Protein AF-A0A7S3ZRN8-F1 (afdb_monomer)

Foldseek 3Di:
DDDPDLVSVLVVLVVVCVVVVNDPPDPDDDDPVSVVSVVVSVVSVVPPPCPDPDPPDPPPDDDDDDDDDDDDDDDDDDDDDDDDDDDDDDDDPDDDPDQFAAPDQDPVRRDDPSHDPDPDDDDDDDVCDHNDPVRVVVVVVVVVVVVVVVVVVVVVVVVVVVVVVVPPPDPPPPPDDDDPVVVVVVVPDDDDDDDDDDDDDDDDDDDDDDDDDDDDDDPDDDWDKAKEWEAEPADPPRPCTDIDIDTQAQFCLVVLCVVCVVVVHDSQQKWKDFPNHTDDSRDGNNRVVNDHHGYIYIDGDGYDPPPQPKFKFFWQDDPPAKGWTDTPDPDPPDTAIEGVQQEDPPDDDDGGFIWIFGWDDDPNHIHTNHIDGDPPPPDPDPPDQQWKKKKKAPADQPDDPVQVQVVLCVFLNPQWDDWADDNHRMIIITGRDPVSLVVSQVRQQQDDDPRTGMHIDIDRPPPDPPDDPPPPPDDDDDPDDDDDDDD

pLDDT: mean 75.95, std 21.34, range [29.95, 98.06]

Radius of gyration: 41.21 Å; Cα contacts (8 Å, |Δi|>4): 504; chains: 1; bounding box: 108×116×98 Å

Solvent-accessible surface area (backbone atoms only — not comparable to full-atom values): 31064 Å² total; per-residue (Å²): 139,82,66,96,45,71,65,56,48,45,52,50,50,48,53,54,35,53,75,69,64,64,53,95,86,53,89,69,89,72,56,70,69,59,54,49,50,52,53,49,42,52,52,53,58,69,71,39,79,82,70,71,92,70,86,80,77,79,89,73,86,80,93,76,89,79,80,88,85,88,82,90,86,87,85,85,86,87,82,87,82,89,82,86,90,81,81,92,77,93,78,82,93,72,85,73,81,79,83,62,62,33,86,53,65,46,96,87,72,49,63,44,96,53,51,68,89,73,80,95,64,99,66,90,82,61,93,81,59,54,69,41,70,69,54,45,52,56,49,49,53,49,52,52,52,50,50,53,51,54,50,51,53,53,50,50,55,52,52,56,50,57,57,58,65,66,73,69,65,70,80,77,80,76,75,75,76,83,55,79,69,62,63,61,64,68,76,72,70,77,87,77,84,85,80,80,90,77,81,89,82,80,87,78,86,75,82,82,77,83,81,74,81,79,75,85,74,73,85,75,74,83,78,50,78,36,43,32,33,41,36,60,66,77,46,94,67,88,79,70,66,45,76,47,80,46,40,34,77,42,46,38,41,60,55,46,44,56,51,21,58,76,68,75,46,58,59,69,47,40,28,42,29,44,96,87,37,83,58,59,44,86,43,25,39,53,80,76,64,61,52,72,69,37,62,35,39,36,36,79,37,70,45,75,75,74,77,62,70,65,42,53,23,32,26,73,39,60,76,87,57,42,33,29,31,39,59,66,65,90,78,72,92,57,72,29,41,36,41,51,89,17,40,46,90,95,63,84,85,52,65,69,40,44,29,39,26,22,76,40,74,63,85,93,46,53,30,40,54,43,40,44,74,52,72,72,74,79,78,81,70,87,73,50,81,52,56,14,32,26,38,37,35,60,47,50,84,84,66,48,74,64,61,54,50,52,55,48,34,75,75,68,39,88,79,59,58,65,74,45,83,46,103,73,30,30,35,38,36,34,21,69,31,50,72,58,18,50,54,42,19,65,69,42,39,65,39,74,51,94,90,30,57,27,41,41,42,66,40,79,63,67,81,63,88,62,73,77,79,76,83,76,87,70,89,79,82,76,85,80,77,84,81,81,82,82,134

InterPro domains:
  IPR000504 RNA recognition motif domain [PF00076] (392-454)
  IPR000504 RNA recognition motif domain [PS50102] (388-461)
  IPR012340 Nucleic acid-binding, OB-fold [G3DSA:2.40.50.140] (311-375)
  IPR012340 Nucleic acid-binding, OB-fold [SSF50249] (306-374)
  IPR012677 Nucleotide-binding alpha-beta plait domain superfamily [G3DSA:3.30.70.330] (376-460)
  IPR029071 Ubiquitin-like domain superfamily [SSF54236] (219-299)
  IPR035979 RNA-binding domain superfamily [SSF54928] (383-469)

Mean predicted aligned error: 21.48 Å

Organism: NCBI:txid35677

Secondary structure (DSSP, 8-state):
---SSHHHHHHHHHHHHHHTT--TT--PPPPHHHHHHHHHHHHHHHSS-------------------------------------------------PPPPP-PBPTTSPBPTT-----S------TT--SSHHHHHHHHHHHHHHHHHHHHHHHHHHHHHHHHHHTT-------PPPPHHHHHHGGG-PPPPPPP-PPPPPPP-------PPPP---------EEEEEEEESSSS-TT--EEEEEETTSBTHHHHHHHHHHHT--GGGEEEEETTEE--TTSBHHHHTPPTTPEEEEEESPPP-----EEEEEEEEE-SSEEEEEESSTT--SPEEEEGGGBPTT----TT-EEEEEEEEETTEEEEEEEEE----TTS-------EEEEEES--TT--HHHHHHHHHHHH-S----EEEETTTEEEEEESSHHHHHHHHHHHTT-EETTEE-EEEEE---S-------------PPPPPP-PPP-

Nearest PDB structures (foldseek):
  8djh-assembly1_A  TM=9.540E-01  e=1.600E-06  Homo sapiens
  6fno-assembly2_D  TM=9.135E-01  e=2.695E-05  Candidatus Caldarchaeum subterraneum
  5klx-assembly4_D  TM=6.449E-01  e=6.243E-07  Saccharomyces cerevisiae S288C
  3uqb-assembly1_A  TM=5.380E-01  e=2.740E-07  Saccharomyces cerevisiae S288C
  1wju-assembly1_A  TM=6.908E-01  e=8.240E-05  Homo sapiens

Sequence (487 aa):
MVFASREEEIDYLRDELEKAGYDETSKKQWDEATLGRVRKLRQLEEEAPRRRRADVYDESGSDEEESDEEAEEVDEQGICWSGARGPDMEEEEAEAPARRRCAHVKEDGRQCPNFVLGSNEKCDFDPTRFCGPACAAAAAARAEALAAKMEAEALERKRARSESDVGARKPATRRAAPGLSDMMAACARAPEPEPEPEAPPSPVARKKKKKKKPKKAKEAVPDEIMTIVVRDRRKDSSEEDTTVKLRTSTKLARVFGAYADGLGASVDTLRFLYKGGDVYGDETAGAIGLAEGACLECVDGDPPAKQKKRVTGTVVRWDGSRGGIEPAEQGSGGRIAVRVSGVRRGTSLRVGDKVEYAIGRKGDARFAVDVMVYAPAAEADEDSKDGAVVTLANLNYDTKRYDLKEHIGSIVGKSFGRVELTAKGRAAVGFRTLAQAEAAAAALDGTELAGRSLSARVRKESQGRRRAPSLDVAEAAAPASPRASPR

Structure (mmCIF, N/CA/C/O backbone):
data_AF-A0A7S3ZRN8-F1
#
_entry.id   AF-A0A7S3ZRN8-F1
#
loop_
_atom_site.group_PDB
_atom_site.id
_atom_site.type_symbol
_atom_site.label_atom_id
_atom_site.label_alt_id
_atom_site.label_comp_id
_atom_site.label_asym_id
_atom_site.label_entity_id
_atom_site.label_seq_id
_atom_site.pdbx_PDB_ins_code
_atom_site.Cartn_x
_atom_site.Cartn_y
_atom_site.Cartn_z
_atom_site.occupancy
_atom_site.B_iso_or_equiv
_atom_site.auth_seq_id
_atom_site.auth_comp_id
_atom_site.auth_asym_id
_atom_site.auth_atom_id
_atom_site.pdbx_PDB_model_num
ATOM 1 N N . MET A 1 1 ? 9.148 37.213 -5.374 1.00 80.94 1 MET A N 1
ATOM 2 C CA . MET A 1 1 ? 9.917 36.153 -6.053 1.00 80.94 1 MET A CA 1
ATOM 3 C C . MET A 1 1 ? 9.320 34.801 -5.727 1.00 80.94 1 MET A C 1
ATOM 5 O O . MET A 1 1 ? 8.804 34.635 -4.627 1.00 80.94 1 MET A O 1
ATOM 9 N N . VAL A 1 2 ? 9.326 33.882 -6.688 1.00 85.00 2 VAL A N 1
ATOM 10 C CA . VAL A 1 2 ? 9.059 32.458 -6.455 1.00 85.00 2 VAL A CA 1
ATOM 11 C C . VAL A 1 2 ? 10.371 31.759 -6.775 1.00 85.00 2 VAL A C 1
ATOM 13 O O . VAL A 1 2 ? 10.851 31.907 -7.893 1.00 85.00 2 VAL A O 1
ATOM 16 N N . PHE A 1 3 ? 10.954 31.082 -5.792 1.00 95.19 3 PHE A N 1
ATOM 17 C CA . PHE A 1 3 ? 12.179 30.305 -5.965 1.00 95.19 3 PHE A CA 1
ATOM 18 C C . PHE A 1 3 ? 11.801 28.884 -6.390 1.00 95.19 3 PHE A C 1
ATOM 20 O O . PHE A 1 3 ? 10.781 28.357 -5.924 1.00 95.19 3 PHE A O 1
ATOM 27 N N . ALA A 1 4 ? 12.553 28.292 -7.317 1.00 87.44 4 ALA A N 1
ATOM 28 C CA . ALA A 1 4 ? 12.300 26.935 -7.793 1.00 87.44 4 ALA A CA 1
ATOM 29 C C . ALA A 1 4 ? 12.776 25.897 -6.768 1.00 87.44 4 ALA A C 1
ATOM 31 O O . ALA A 1 4 ? 12.191 24.814 -6.668 1.00 87.44 4 ALA A O 1
ATOM 32 N N . SER A 1 5 ? 13.774 26.252 -5.955 1.00 93.50 5 SER A N 1
ATOM 33 C CA . SER A 1 5 ? 14.254 25.440 -4.842 1.00 93.50 5 SER A CA 1
ATOM 34 C C . SER A 1 5 ? 14.477 26.262 -3.566 1.00 93.50 5 SER A C 1
ATOM 36 O O . SER A 1 5 ? 14.515 27.490 -3.568 1.00 93.50 5 SER A O 1
ATOM 38 N N . ARG A 1 6 ? 14.607 25.555 -2.440 1.00 92.69 6 ARG A N 1
ATOM 39 C CA . ARG A 1 6 ? 14.964 26.143 -1.142 1.00 92.69 6 ARG A CA 1
ATOM 40 C C . ARG A 1 6 ? 16.414 26.638 -1.120 1.00 92.69 6 ARG A C 1
ATOM 42 O O . ARG A 1 6 ? 16.704 27.612 -0.441 1.00 92.69 6 ARG A O 1
ATOM 49 N N . GLU A 1 7 ? 17.298 25.956 -1.844 1.00 94.06 7 GLU A N 1
ATOM 50 C CA . GLU A 1 7 ? 18.714 26.317 -1.975 1.00 94.06 7 GLU A CA 1
ATOM 51 C C . GLU A 1 7 ? 18.845 27.659 -2.706 1.00 94.06 7 GLU A C 1
ATOM 53 O O . GLU A 1 7 ? 19.492 28.562 -2.195 1.00 94.06 7 GLU A O 1
ATOM 58 N N . GLU A 1 8 ? 18.078 27.861 -3.783 1.00 95.44 8 GLU A N 1
ATOM 59 C CA . GLU A 1 8 ? 18.001 29.155 -4.479 1.00 95.44 8 GLU A CA 1
ATOM 60 C C . GLU A 1 8 ? 17.490 30.290 -3.577 1.00 95.44 8 GLU A C 1
ATOM 62 O O . GLU A 1 8 ? 17.918 31.434 -3.711 1.00 95.44 8 GLU A O 1
ATOM 67 N N . GLU A 1 9 ? 16.566 29.998 -2.653 1.00 97.25 9 GLU A N 1
ATOM 68 C CA . GLU A 1 9 ? 16.078 30.997 -1.694 1.00 97.25 9 GLU A CA 1
ATOM 69 C C . GLU A 1 9 ? 17.135 31.344 -0.631 1.00 97.25 9 GLU A C 1
ATOM 71 O O . GLU A 1 9 ? 17.223 32.500 -0.216 1.00 97.25 9 GLU A O 1
ATOM 76 N N . ILE A 1 10 ? 17.944 30.368 -0.202 1.00 96.75 10 ILE A N 1
ATOM 77 C CA . ILE A 1 10 ? 19.076 30.576 0.716 1.00 96.75 10 ILE A CA 1
ATOM 78 C C . ILE A 1 10 ? 20.151 31.428 0.037 1.00 96.75 10 ILE A C 1
ATOM 80 O O . ILE A 1 10 ? 20.574 32.431 0.615 1.00 96.75 10 ILE A O 1
ATOM 84 N N . ASP A 1 11 ? 20.539 31.079 -1.189 1.00 96.00 11 ASP A N 1
ATOM 85 C CA . ASP A 1 11 ? 21.567 31.800 -1.944 1.00 96.00 11 ASP A CA 1
ATOM 86 C C . ASP A 1 11 ? 21.130 33.240 -2.232 1.00 96.00 11 ASP A C 1
ATOM 88 O O . ASP A 1 11 ? 21.883 34.178 -1.984 1.00 96.00 11 ASP A O 1
ATOM 92 N N . TYR A 1 12 ? 19.868 33.446 -2.621 1.00 96.94 12 TYR A N 1
ATOM 93 C CA . TYR A 1 12 ? 19.314 34.789 -2.806 1.00 96.94 12 TYR A CA 1
ATOM 94 C C . TYR A 1 12 ? 19.372 35.643 -1.531 1.00 96.94 12 TYR A C 1
ATOM 96 O O . TYR A 1 12 ? 19.688 36.833 -1.586 1.00 96.94 12 TYR A O 1
ATOM 104 N N . LEU A 1 13 ? 19.044 35.061 -0.372 1.00 97.38 13 LEU A N 1
ATOM 105 C CA . LEU A 1 13 ? 19.081 35.786 0.900 1.00 97.38 13 LEU A CA 1
ATOM 106 C C . LEU A 1 13 ? 20.511 36.117 1.334 1.00 97.38 13 LEU A C 1
ATOM 108 O O . LEU A 1 13 ? 20.715 37.188 1.904 1.00 97.38 13 LEU A O 1
ATOM 112 N N . ARG A 1 14 ? 21.487 35.243 1.057 1.00 97.25 14 ARG A N 1
ATOM 113 C CA . ARG A 1 14 ? 22.911 35.534 1.290 1.00 97.25 14 ARG A CA 1
ATOM 114 C C . ARG A 1 14 ? 23.384 36.690 0.412 1.00 97.25 14 ARG A C 1
ATOM 116 O O . ARG A 1 14 ? 23.917 37.652 0.953 1.00 97.25 14 ARG A O 1
ATOM 123 N N . ASP A 1 15 ? 23.065 36.664 -0.879 1.00 96.94 15 ASP A N 1
ATOM 124 C CA . ASP A 1 15 ? 23.355 37.752 -1.823 1.00 96.94 15 ASP A CA 1
ATOM 125 C C . ASP A 1 15 ? 22.752 39.097 -1.380 1.00 96.94 15 ASP A C 1
ATOM 127 O O . ASP A 1 15 ? 23.387 40.149 -1.474 1.00 96.94 15 ASP A O 1
ATOM 131 N N . GLU A 1 16 ? 21.499 39.097 -0.908 1.00 97.50 16 GLU A N 1
ATOM 132 C CA . GLU A 1 16 ? 20.848 40.314 -0.407 1.00 97.50 16 GLU A CA 1
ATOM 133 C C . GLU A 1 16 ? 21.486 40.843 0.881 1.00 97.50 16 GLU A C 1
ATOM 135 O O . GLU A 1 16 ? 21.499 42.059 1.089 1.00 97.50 16 GLU A O 1
ATOM 140 N N . LEU A 1 17 ? 21.976 39.959 1.754 1.00 97.75 17 LEU A N 1
ATOM 141 C CA . LEU A 1 17 ? 22.671 40.342 2.983 1.00 97.75 17 LEU A CA 1
ATOM 142 C C . LEU A 1 17 ? 24.074 40.877 2.681 1.00 97.75 17 LEU A C 1
ATOM 144 O O . LEU A 1 17 ? 24.447 41.917 3.220 1.00 97.75 17 LEU A O 1
ATOM 148 N N . GLU A 1 18 ? 24.801 40.249 1.760 1.00 96.75 18 GLU A N 1
ATOM 149 C CA . GLU A 1 18 ? 26.108 40.720 1.297 1.00 96.75 18 GLU A CA 1
ATOM 150 C C . GLU A 1 18 ? 25.998 42.093 0.618 1.00 96.75 18 GLU A C 1
ATOM 152 O O . GLU A 1 18 ? 26.743 43.014 0.950 1.00 96.75 18 GLU A O 1
ATOM 157 N N . LYS A 1 19 ? 24.990 42.301 -0.241 1.00 96.81 19 LYS A N 1
ATOM 158 C CA . LYS A 1 19 ? 24.707 43.618 -0.849 1.00 96.81 19 LYS A CA 1
ATOM 159 C C . LYS A 1 19 ? 24.321 44.685 0.173 1.00 96.81 19 LYS A C 1
ATOM 161 O O . LYS A 1 19 ? 24.581 45.864 -0.054 1.00 96.81 19 LYS A O 1
ATOM 166 N N . ALA A 1 20 ? 23.704 44.295 1.288 1.00 96.12 20 ALA A N 1
ATOM 167 C CA . ALA A 1 20 ? 23.427 45.199 2.405 1.00 96.12 20 ALA A CA 1
ATOM 168 C C . ALA A 1 20 ? 24.678 45.487 3.262 1.00 96.12 20 ALA A C 1
ATOM 170 O O . ALA A 1 20 ? 24.616 46.307 4.180 1.00 96.12 20 ALA A O 1
ATOM 171 N N . GLY A 1 21 ? 25.805 44.831 2.965 1.00 96.44 21 GLY A N 1
ATOM 172 C CA . GLY A 1 21 ? 27.041 44.901 3.735 1.00 96.44 21 GLY A CA 1
ATOM 173 C C . GLY A 1 21 ? 26.931 44.234 5.103 1.00 96.44 21 GLY A C 1
ATOM 174 O O . GLY A 1 21 ? 27.677 44.613 6.004 1.00 96.44 21 GLY A O 1
ATOM 175 N N . TYR A 1 22 ? 25.980 43.310 5.288 1.00 96.50 22 TYR A N 1
ATOM 176 C CA . TYR A 1 22 ? 25.775 42.624 6.559 1.00 96.50 22 TYR A CA 1
ATOM 177 C C . TYR A 1 22 ? 26.998 41.779 6.920 1.00 96.50 22 TYR A C 1
ATOM 179 O O . TYR A 1 22 ? 27.417 40.912 6.160 1.00 96.50 22 TYR A O 1
ATOM 187 N N . ASP A 1 23 ? 27.526 42.020 8.116 1.00 94.38 23 ASP A N 1
ATOM 188 C CA . ASP A 1 23 ? 28.641 41.288 8.706 1.00 94.38 23 ASP A CA 1
ATOM 189 C C . ASP A 1 23 ? 28.236 40.874 10.124 1.00 94.38 23 ASP A C 1
ATOM 191 O O . ASP A 1 23 ? 27.896 41.725 10.955 1.00 94.38 23 ASP A O 1
ATOM 195 N N . GLU A 1 24 ? 28.256 39.566 10.393 1.00 91.38 24 GLU A N 1
ATOM 196 C CA . GLU A 1 24 ? 27.892 38.987 11.693 1.00 91.38 24 GLU A CA 1
ATOM 197 C C . GLU A 1 24 ? 28.795 39.480 12.831 1.00 91.38 24 GLU A C 1
ATOM 199 O O . GLU A 1 24 ? 28.368 39.517 13.987 1.00 91.38 24 GLU A O 1
ATOM 204 N N . THR A 1 25 ? 30.029 39.884 12.520 1.00 93.06 25 THR A N 1
ATOM 205 C CA . THR A 1 25 ? 31.008 40.352 13.511 1.00 93.06 25 THR A CA 1
ATOM 206 C C . THR A 1 25 ? 30.925 41.855 13.779 1.00 93.06 25 THR A C 1
ATOM 208 O O . THR A 1 25 ? 31.471 42.352 14.771 1.00 93.06 25 THR A O 1
ATOM 211 N N . SER A 1 26 ? 30.198 42.597 12.942 1.00 91.88 26 SER A N 1
ATOM 212 C CA . SER A 1 26 ? 30.076 44.044 13.068 1.00 91.88 26 SER A CA 1
ATOM 213 C C . SER A 1 26 ? 29.149 44.435 14.220 1.00 91.88 26 SER A C 1
ATOM 215 O O . SER A 1 26 ? 28.003 44.000 14.309 1.00 91.88 26 SER A O 1
ATOM 217 N N . LYS A 1 27 ? 29.608 45.353 15.082 1.00 90.12 27 LYS A N 1
ATOM 218 C CA . LYS A 1 27 ? 28.790 45.961 16.155 1.00 90.12 27 LYS A CA 1
ATOM 219 C C . LYS A 1 27 ? 27.796 47.013 15.645 1.00 90.12 27 LYS A C 1
ATOM 221 O O . LYS A 1 27 ? 27.166 47.707 16.445 1.00 90.12 27 LYS A O 1
ATOM 226 N N . LYS A 1 28 ? 27.684 47.189 14.328 1.00 93.00 28 LYS A N 1
ATOM 227 C CA . LYS A 1 28 ? 26.769 48.153 13.718 1.00 93.00 28 LYS A CA 1
ATOM 228 C C . LYS A 1 28 ? 25.322 47.740 14.001 1.00 93.00 28 LYS A C 1
ATOM 230 O O . LYS A 1 28 ? 24.969 46.569 13.898 1.00 93.00 28 LYS A O 1
ATOM 235 N N . GLN A 1 29 ? 24.476 48.702 14.368 1.00 93.19 29 GLN A N 1
ATOM 236 C CA . GLN A 1 29 ? 23.040 48.451 14.471 1.00 93.19 29 GLN A CA 1
ATOM 237 C C . GLN A 1 29 ? 22.462 48.286 13.061 1.00 93.19 29 GLN A C 1
ATOM 239 O O . GLN A 1 29 ? 22.576 49.188 12.231 1.00 93.19 29 GLN A O 1
ATOM 244 N N . TRP A 1 30 ? 21.870 47.121 12.803 1.00 96.12 30 TRP A N 1
ATOM 245 C CA . TRP A 1 30 ? 21.196 46.798 11.549 1.00 96.12 30 TRP A CA 1
ATOM 246 C C . TRP A 1 30 ? 19.713 47.148 11.641 1.00 96.12 30 TRP A C 1
ATOM 248 O O . TRP A 1 30 ? 19.098 47.029 12.703 1.00 96.12 30 TRP A O 1
ATOM 258 N N . ASP A 1 31 ? 19.135 47.572 10.525 1.00 96.44 31 ASP A N 1
ATOM 259 C CA . ASP A 1 31 ? 17.707 47.831 10.427 1.00 96.44 31 ASP A CA 1
ATOM 260 C C . ASP A 1 31 ? 16.891 46.529 10.531 1.00 96.44 31 ASP A C 1
ATOM 262 O O . ASP A 1 31 ? 17.361 45.413 10.282 1.00 96.44 31 ASP A O 1
ATOM 266 N N . GLU A 1 32 ? 15.623 46.665 10.922 1.00 95.94 32 GLU A N 1
ATOM 267 C CA . GLU A 1 32 ? 14.751 45.517 11.185 1.00 95.94 32 GLU A CA 1
ATOM 268 C C . GLU A 1 32 ? 14.530 44.647 9.936 1.00 95.94 32 GLU A C 1
ATOM 270 O O . GLU A 1 32 ? 14.365 43.428 10.049 1.00 95.94 32 GLU A O 1
ATOM 275 N N . ALA A 1 33 ? 14.595 45.246 8.741 1.00 96.69 33 ALA A N 1
ATOM 276 C CA . ALA A 1 33 ? 14.483 44.534 7.474 1.00 96.69 33 ALA A CA 1
ATOM 277 C C . ALA A 1 33 ? 15.652 43.559 7.257 1.00 96.69 33 ALA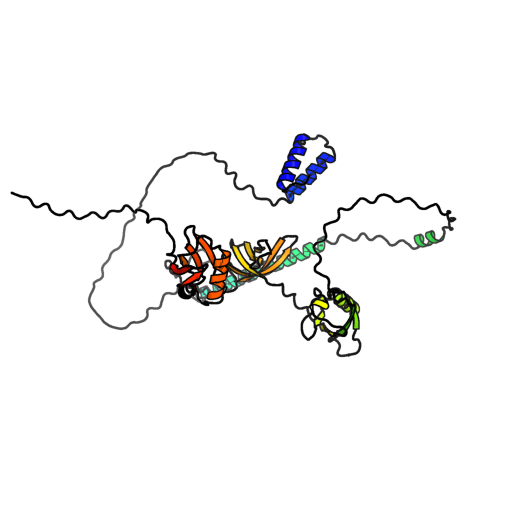 A C 1
ATOM 279 O O . ALA A 1 33 ? 15.416 42.383 6.959 1.00 96.69 33 ALA A O 1
ATOM 280 N N . THR A 1 34 ? 16.893 44.004 7.480 1.00 97.06 34 THR A 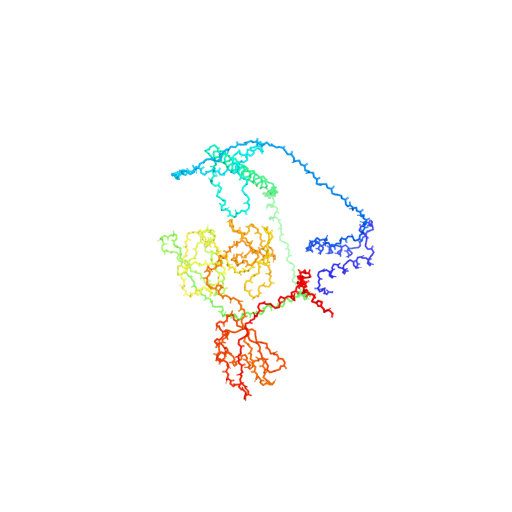N 1
ATOM 281 C CA . THR A 1 34 ? 18.089 43.152 7.385 1.00 97.06 34 THR A CA 1
ATOM 282 C C . THR A 1 34 ? 18.041 42.038 8.430 1.00 97.06 34 THR A C 1
ATOM 284 O O . THR A 1 34 ? 18.199 40.864 8.094 1.00 97.06 34 THR A O 1
ATOM 287 N N . LEU A 1 35 ? 17.676 42.352 9.678 1.00 96.69 35 LEU A N 1
ATOM 288 C CA . LEU A 1 35 ? 17.507 41.341 10.735 1.00 96.69 35 LEU A CA 1
ATOM 289 C C . LEU A 1 35 ? 16.384 40.333 10.436 1.00 96.69 35 LEU A C 1
ATOM 291 O O . LEU A 1 35 ? 16.452 39.173 10.855 1.00 96.69 35 LEU A O 1
ATOM 295 N N . GLY A 1 36 ? 15.333 40.750 9.729 1.00 96.88 36 GLY A N 1
ATOM 296 C CA . GLY A 1 36 ? 14.278 39.863 9.242 1.00 96.88 36 GLY A CA 1
ATOM 297 C C . GLY A 1 36 ? 14.797 38.851 8.217 1.00 96.88 36 GLY A C 1
ATOM 298 O O . GLY A 1 36 ? 14.458 37.668 8.298 1.00 96.88 36 GLY A O 1
ATOM 299 N N . ARG A 1 37 ? 15.669 39.289 7.299 1.00 97.31 37 ARG A N 1
ATOM 300 C CA . ARG A 1 37 ? 16.331 38.414 6.317 1.00 97.31 37 ARG A CA 1
ATOM 301 C C . ARG A 1 37 ? 17.281 37.426 6.987 1.00 97.31 37 ARG A C 1
ATOM 303 O O . ARG A 1 37 ? 17.191 36.242 6.684 1.00 97.31 37 ARG A O 1
ATOM 310 N N . VAL A 1 38 ? 18.085 37.870 7.957 1.00 97.44 38 VAL A N 1
ATOM 311 C CA . VAL A 1 38 ? 18.976 36.992 8.745 1.00 97.44 38 VAL A CA 1
ATOM 312 C C . VAL A 1 38 ? 18.181 35.905 9.474 1.00 97.44 38 VAL A C 1
ATOM 314 O O . VAL A 1 38 ? 18.514 34.724 9.393 1.00 97.44 38 VAL A O 1
ATOM 317 N N . ARG A 1 39 ? 17.077 36.270 10.143 1.00 97.75 39 ARG A N 1
ATOM 318 C CA . ARG A 1 39 ? 16.206 35.294 10.825 1.00 97.75 39 ARG A CA 1
ATOM 319 C C . ARG A 1 39 ? 15.626 34.266 9.856 1.00 97.75 39 ARG A C 1
ATOM 321 O O . ARG A 1 39 ? 15.599 33.078 10.173 1.00 97.75 39 ARG A O 1
ATOM 328 N N . LYS A 1 40 ? 15.190 34.715 8.678 1.00 97.19 40 LYS A N 1
ATOM 329 C CA . LYS A 1 40 ? 14.650 33.835 7.640 1.00 97.19 40 LYS A CA 1
ATOM 330 C C . LYS A 1 40 ? 15.722 32.915 7.052 1.00 97.19 40 LYS A C 1
ATOM 332 O O . LYS A 1 40 ? 15.451 31.730 6.897 1.00 97.19 40 LYS A O 1
ATOM 337 N N . LEU A 1 41 ? 16.918 33.431 6.772 1.00 97.31 41 LEU A N 1
ATOM 338 C CA . LEU A 1 41 ? 18.058 32.640 6.307 1.00 97.31 41 LEU A CA 1
ATOM 339 C C . LEU A 1 41 ? 18.393 31.538 7.319 1.00 97.31 41 LEU A C 1
ATOM 341 O O . LEU A 1 41 ? 18.435 30.369 6.953 1.00 97.31 41 LEU A O 1
ATOM 345 N N . ARG A 1 42 ? 18.494 31.886 8.608 1.00 96.44 42 ARG A N 1
ATOM 346 C CA . ARG A 1 42 ? 18.783 30.926 9.682 1.00 96.44 42 ARG A CA 1
ATOM 347 C C . ARG A 1 42 ? 17.717 29.837 9.806 1.00 96.44 42 ARG A C 1
ATOM 349 O O . ARG A 1 42 ? 18.056 28.666 9.939 1.00 96.44 42 ARG A O 1
ATOM 356 N N . GLN A 1 43 ? 16.435 30.202 9.715 1.00 96.50 43 GLN A N 1
ATOM 357 C CA . GLN A 1 43 ? 15.344 29.223 9.677 1.00 96.50 43 GLN A CA 1
ATOM 358 C C . GLN A 1 43 ? 15.465 28.316 8.445 1.00 96.50 43 GLN A C 1
ATOM 360 O O . GLN A 1 43 ? 15.254 27.105 8.535 1.00 96.50 43 GLN A O 1
ATOM 365 N N . LEU A 1 44 ? 15.810 28.893 7.288 1.00 95.38 44 LEU A N 1
ATOM 366 C CA . LEU A 1 44 ? 15.934 28.134 6.055 1.00 95.38 44 LEU A CA 1
ATOM 367 C C . LEU A 1 44 ? 17.093 27.133 6.098 1.00 95.38 44 LEU A C 1
ATOM 369 O O . LEU A 1 44 ? 16.901 26.009 5.632 1.00 95.38 44 LEU A O 1
ATOM 373 N N . GLU A 1 45 ? 18.222 27.517 6.690 1.00 94.12 45 GLU A N 1
ATOM 374 C CA . GLU A 1 45 ? 19.409 26.683 6.914 1.00 94.12 45 GLU A CA 1
ATOM 375 C C . GLU A 1 45 ? 19.202 25.614 7.999 1.00 94.12 45 GLU A C 1
ATOM 377 O O . GLU A 1 45 ? 19.685 24.494 7.848 1.00 94.12 45 GLU A O 1
ATOM 382 N N . GLU A 1 46 ? 18.466 25.912 9.075 1.00 93.50 46 GLU A N 1
ATOM 383 C CA . GLU A 1 46 ? 18.191 24.950 10.156 1.00 93.50 46 GLU A CA 1
ATOM 384 C C . GLU A 1 46 ? 17.274 23.810 9.698 1.00 93.50 46 GLU A C 1
ATOM 386 O O . GLU A 1 46 ? 17.485 22.637 10.012 1.00 93.50 46 GLU A O 1
ATOM 391 N N . GLU A 1 47 ? 16.248 24.156 8.931 1.00 86.38 47 GLU A N 1
ATOM 392 C CA . GLU A 1 47 ? 15.312 23.202 8.345 1.00 86.38 47 GLU A CA 1
ATOM 393 C C . GLU A 1 47 ? 15.866 22.552 7.056 1.00 86.38 47 GLU A C 1
ATOM 395 O O . GLU A 1 47 ? 15.288 21.572 6.569 1.00 86.38 47 GLU A O 1
ATOM 400 N N . ALA A 1 48 ? 16.962 23.067 6.479 1.00 85.31 48 ALA A N 1
ATOM 401 C CA . ALA A 1 48 ? 17.659 22.365 5.411 1.00 85.31 48 ALA A CA 1
ATOM 402 C C . ALA A 1 48 ? 18.255 21.081 6.012 1.00 85.31 48 ALA A C 1
ATOM 404 O O . ALA A 1 48 ? 18.994 21.137 7.000 1.00 85.31 48 ALA A O 1
ATOM 405 N N . PRO A 1 49 ? 17.929 19.890 5.474 1.00 69.31 49 PRO A N 1
ATOM 406 C CA . PRO A 1 49 ? 18.488 18.656 5.994 1.00 69.31 49 PRO A CA 1
ATOM 407 C C . PRO A 1 49 ? 20.003 18.777 5.897 1.00 69.31 49 PRO A C 1
ATOM 409 O O . PRO A 1 49 ? 20.510 18.929 4.789 1.00 69.31 49 PRO A O 1
ATOM 412 N N . ARG A 1 50 ? 20.701 18.738 7.044 1.00 57.75 50 ARG A N 1
ATOM 413 C CA . ARG A 1 50 ? 22.168 18.722 7.141 1.00 57.75 50 ARG A CA 1
ATOM 414 C C . ARG A 1 50 ? 22.707 17.567 6.298 1.00 57.75 50 ARG A C 1
ATOM 416 O O . ARG A 1 50 ? 22.980 16.481 6.812 1.00 57.75 50 ARG A O 1
ATOM 423 N N . ARG A 1 51 ? 22.837 17.776 4.989 1.00 52.91 51 ARG A N 1
ATOM 424 C CA . ARG A 1 51 ? 23.706 16.990 4.134 1.00 52.91 51 ARG A CA 1
ATOM 425 C C . ARG A 1 51 ? 25.075 17.276 4.706 1.00 52.91 51 ARG A C 1
ATOM 427 O O . ARG A 1 51 ? 25.565 18.398 4.624 1.00 52.91 51 ARG A O 1
ATOM 434 N N . ARG A 1 52 ? 25.615 16.295 5.431 1.00 45.94 52 ARG A N 1
ATOM 435 C CA . ARG A 1 52 ? 27.004 16.347 5.857 1.00 45.94 52 ARG A CA 1
ATOM 436 C C . ARG A 1 52 ? 27.805 16.669 4.606 1.00 45.94 52 ARG A C 1
ATOM 438 O O . ARG A 1 52 ? 27.702 15.952 3.617 1.00 45.94 52 ARG A O 1
ATOM 445 N N . ARG A 1 53 ? 28.518 17.785 4.697 1.00 43.12 53 ARG A N 1
ATOM 446 C CA . ARG A 1 53 ? 29.662 18.181 3.892 1.00 43.12 53 ARG A CA 1
ATOM 447 C C . ARG A 1 53 ? 30.689 17.048 4.028 1.00 43.12 53 ARG A C 1
ATOM 449 O O . ARG A 1 53 ? 31.534 17.063 4.911 1.00 43.12 53 ARG A O 1
ATOM 456 N N . ALA A 1 54 ? 30.456 15.976 3.294 1.00 44.91 54 ALA A N 1
ATOM 457 C CA . ALA A 1 54 ? 31.425 14.960 2.944 1.00 44.91 54 ALA A CA 1
ATOM 458 C C . ALA A 1 54 ? 31.604 15.149 1.438 1.00 44.91 54 ALA A C 1
ATOM 460 O O . ALA A 1 54 ? 30.621 15.443 0.758 1.00 44.91 54 ALA A O 1
ATOM 461 N N . ASP A 1 55 ? 32.841 15.058 0.973 1.00 42.59 55 ASP A N 1
ATOM 462 C CA . ASP A 1 55 ? 33.275 15.322 -0.403 1.00 42.59 55 ASP A CA 1
ATOM 463 C C . ASP A 1 55 ? 33.653 16.793 -0.669 1.00 42.59 55 ASP A C 1
ATOM 465 O O . ASP A 1 55 ? 33.229 17.424 -1.630 1.00 42.59 55 ASP A O 1
ATOM 469 N N . VAL A 1 56 ? 34.508 17.338 0.198 1.00 43.06 56 VAL A N 1
ATOM 470 C CA . VAL A 1 56 ? 35.663 18.119 -0.274 1.00 43.06 56 VAL A CA 1
ATOM 471 C C . VAL A 1 56 ? 36.875 17.462 0.376 1.00 43.06 56 VAL A C 1
ATOM 473 O O . VAL A 1 56 ? 37.283 17.840 1.471 1.00 43.06 56 VAL A O 1
ATOM 476 N N . TYR A 1 57 ? 37.340 16.368 -0.231 1.00 43.41 57 TYR A N 1
ATOM 477 C CA . TYR A 1 57 ? 38.696 15.893 0.008 1.00 43.41 57 TYR A CA 1
ATOM 478 C C . TYR A 1 57 ? 39.617 16.880 -0.704 1.00 43.41 57 TYR A C 1
ATOM 480 O O . TYR A 1 57 ? 39.487 17.113 -1.903 1.00 43.41 57 TYR A O 1
ATOM 488 N N . ASP A 1 58 ? 40.452 17.516 0.100 1.00 41.38 58 ASP A N 1
ATOM 489 C CA . ASP A 1 58 ? 41.559 18.368 -0.294 1.00 41.38 58 ASP A CA 1
ATOM 490 C C . ASP A 1 58 ? 42.585 17.482 -1.024 1.00 41.38 58 ASP A C 1
ATOM 492 O O . ASP A 1 58 ? 43.221 16.626 -0.410 1.00 41.38 58 ASP A O 1
ATOM 496 N N . GLU A 1 59 ? 42.672 17.610 -2.350 1.00 42.72 59 GLU A N 1
ATOM 497 C CA . GLU A 1 59 ? 43.743 17.036 -3.175 1.00 42.72 59 GLU A CA 1
ATOM 498 C C . GLU A 1 59 ? 45.022 17.875 -3.013 1.00 42.72 59 GLU A C 1
ATOM 500 O O . GLU A 1 59 ? 45.525 18.477 -3.962 1.00 42.72 59 GLU A O 1
ATOM 505 N N . SER A 1 60 ? 45.564 17.932 -1.799 1.00 51.41 60 SER A N 1
ATOM 506 C CA . SER A 1 60 ? 46.945 18.351 -1.571 1.00 51.41 60 SER A CA 1
ATOM 507 C C . SER A 1 60 ? 47.781 17.098 -1.336 1.00 51.41 60 SER A C 1
ATOM 509 O O . SER A 1 60 ? 47.789 16.502 -0.262 1.00 51.41 60 SER A O 1
ATOM 511 N N . GLY A 1 61 ? 48.428 16.661 -2.417 1.00 46.88 61 GLY A N 1
ATOM 512 C CA . GLY A 1 61 ? 49.348 15.536 -2.422 1.00 46.88 61 GLY A CA 1
ATOM 513 C C . GLY A 1 61 ? 50.545 15.746 -1.495 1.00 46.88 61 GLY A C 1
ATOM 514 O O . GLY A 1 61 ? 51.138 16.825 -1.454 1.00 46.88 61 GLY A O 1
ATOM 515 N N . SER A 1 62 ? 50.927 14.673 -0.810 1.00 42.72 62 SER A N 1
ATOM 516 C CA . SER A 1 62 ? 52.304 14.440 -0.390 1.00 42.72 62 SER A CA 1
ATOM 517 C C . SER A 1 62 ? 52.721 13.079 -0.931 1.00 42.72 62 SER A C 1
ATOM 519 O O . SER A 1 62 ? 52.225 12.033 -0.515 1.00 42.72 62 SER A O 1
ATOM 521 N N . ASP A 1 63 ? 53.568 13.180 -1.937 1.00 49.88 63 ASP A N 1
ATOM 522 C CA . ASP A 1 63 ? 54.397 12.167 -2.555 1.00 49.88 63 ASP A CA 1
ATOM 523 C C . ASP A 1 63 ? 55.446 11.722 -1.527 1.00 49.88 63 ASP A C 1
ATOM 525 O O . ASP A 1 63 ? 56.301 12.530 -1.180 1.00 49.88 63 ASP A O 1
ATOM 529 N N . GLU A 1 64 ? 55.349 10.504 -0.992 1.00 48.59 64 GLU A N 1
ATOM 530 C CA . GLU A 1 64 ? 56.494 9.814 -0.384 1.00 48.59 64 GLU A CA 1
ATOM 531 C C . GLU A 1 64 ? 56.439 8.331 -0.766 1.00 48.59 64 GLU A C 1
ATOM 533 O O . GLU A 1 64 ? 55.567 7.565 -0.347 1.00 48.59 64 GLU A O 1
ATOM 538 N N . GLU A 1 65 ? 57.368 7.981 -1.653 1.00 49.69 65 GLU A N 1
ATOM 539 C CA . GLU A 1 65 ? 57.815 6.635 -1.972 1.00 49.69 65 GLU A CA 1
ATOM 540 C C . GLU A 1 65 ? 58.542 6.015 -0.765 1.00 49.69 65 GLU A C 1
ATOM 542 O O . GLU A 1 65 ? 59.440 6.635 -0.206 1.00 49.69 65 GLU A O 1
ATOM 547 N N . GLU A 1 66 ? 58.218 4.771 -0.415 1.00 41.16 66 GLU A N 1
ATOM 548 C CA . GLU A 1 66 ? 59.095 3.838 0.319 1.00 41.16 66 GLU A CA 1
ATOM 549 C C . GLU A 1 66 ? 58.562 2.424 0.003 1.00 41.16 66 GLU A C 1
ATOM 551 O O . GLU A 1 66 ? 57.437 2.081 0.363 1.00 41.16 66 GLU A O 1
ATOM 556 N N . SER A 1 67 ? 59.122 1.722 -0.988 1.00 43.69 67 SER A N 1
ATOM 557 C CA . SER A 1 67 ? 60.350 0.907 -0.950 1.00 43.69 67 SER A CA 1
ATOM 558 C C . SER A 1 67 ? 60.257 -0.283 0.010 1.00 43.69 67 SER A C 1
ATOM 560 O O . SER A 1 67 ? 60.298 -0.108 1.220 1.00 43.69 67 SER A O 1
ATOM 562 N N . ASP A 1 68 ? 60.121 -1.465 -0.603 1.00 44.78 68 ASP A N 1
ATOM 563 C CA . ASP A 1 68 ? 60.701 -2.780 -0.288 1.00 44.78 68 ASP A CA 1
ATOM 564 C C . ASP A 1 68 ? 61.215 -3.051 1.138 1.00 44.78 68 ASP A C 1
ATOM 566 O O . ASP A 1 68 ? 62.062 -2.323 1.637 1.00 44.78 68 ASP A O 1
ATOM 570 N N . GLU A 1 69 ? 60.834 -4.198 1.718 1.00 38.72 69 GLU A N 1
ATOM 571 C CA . GLU A 1 69 ? 61.805 -5.268 2.017 1.00 38.72 69 GLU A CA 1
ATOM 572 C C . GLU A 1 69 ? 61.151 -6.543 2.581 1.00 38.72 69 GLU A C 1
ATOM 574 O O . GLU A 1 69 ? 60.205 -6.530 3.371 1.00 38.72 69 GLU A O 1
ATOM 579 N N . GLU A 1 70 ? 61.688 -7.659 2.095 1.00 46.09 70 GLU A N 1
ATOM 580 C CA . GLU A 1 70 ? 61.453 -9.047 2.470 1.00 46.09 70 GLU A CA 1
ATOM 581 C C . GLU A 1 70 ? 61.850 -9.351 3.923 1.00 46.09 70 GLU A C 1
ATOM 583 O O . GLU A 1 70 ? 62.824 -8.807 4.435 1.00 46.09 70 GLU A O 1
ATOM 588 N N . ALA A 1 71 ? 61.185 -10.335 4.537 1.00 40.81 71 ALA A N 1
ATOM 589 C CA . ALA A 1 71 ? 61.833 -11.266 5.464 1.00 40.81 71 ALA A CA 1
ATOM 590 C C . ALA A 1 71 ? 60.961 -12.521 5.629 1.00 40.81 71 ALA A C 1
ATOM 592 O O . ALA A 1 71 ? 59.976 -12.531 6.370 1.00 40.81 71 ALA A O 1
ATOM 593 N N . GLU A 1 72 ? 61.330 -13.583 4.911 1.00 45.12 72 GLU A N 1
ATOM 594 C CA . GLU A 1 72 ? 61.058 -14.956 5.332 1.00 45.12 72 GLU A CA 1
ATOM 595 C C . GLU A 1 72 ? 61.924 -15.264 6.560 1.00 45.12 72 GLU A C 1
ATOM 597 O O . GLU A 1 72 ? 63.134 -15.046 6.531 1.00 45.12 72 GLU A O 1
ATOM 602 N N . GLU A 1 73 ? 61.329 -15.817 7.617 1.00 38.66 73 GLU A N 1
ATOM 603 C CA . GLU A 1 73 ? 62.085 -16.468 8.686 1.00 38.66 73 GLU A CA 1
ATOM 604 C C . GLU A 1 73 ? 61.535 -17.883 8.893 1.00 38.66 73 GLU A C 1
ATOM 606 O O . GLU A 1 73 ? 60.339 -18.112 9.103 1.00 38.66 73 GLU A O 1
ATOM 611 N N . VAL A 1 74 ? 62.453 -18.829 8.713 1.00 41.97 74 VAL A N 1
ATOM 612 C CA . VAL A 1 74 ? 62.321 -20.278 8.804 1.00 41.97 74 VAL A CA 1
ATOM 613 C C . VAL A 1 74 ? 62.881 -20.699 10.156 1.00 41.97 74 VAL A C 1
ATOM 615 O O . VAL A 1 74 ? 64.026 -20.378 10.428 1.00 41.97 74 VAL A O 1
ATOM 618 N N . ASP A 1 75 ? 62.142 -21.512 10.912 1.00 38.69 75 ASP A N 1
ATOM 619 C CA . ASP A 1 75 ? 62.673 -22.371 11.983 1.00 38.69 75 ASP A CA 1
ATOM 620 C C . ASP A 1 75 ? 61.964 -23.734 11.837 1.00 38.69 75 ASP A C 1
ATOM 622 O O . ASP A 1 75 ? 60.739 -23.823 11.933 1.00 38.69 75 ASP A O 1
ATOM 626 N N . GLU A 1 76 ? 62.563 -24.814 11.330 1.00 45.00 76 GLU A N 1
ATOM 627 C CA . GLU A 1 76 ? 63.672 -25.647 11.825 1.00 45.00 76 GLU A CA 1
ATOM 628 C C . GLU A 1 76 ? 63.468 -26.324 13.202 1.00 45.00 76 GLU A C 1
ATOM 630 O O . GLU A 1 76 ? 63.772 -25.783 14.254 1.00 45.00 76 GLU A O 1
ATOM 635 N N . GLN A 1 77 ? 63.092 -27.614 13.108 1.00 42.22 77 GLN A N 1
ATOM 636 C CA . GLN A 1 77 ? 63.517 -28.753 13.947 1.00 42.22 77 GLN A CA 1
ATOM 637 C C . GLN A 1 77 ? 62.930 -28.852 15.378 1.00 42.22 77 GLN A C 1
ATOM 639 O O . GLN A 1 77 ? 62.948 -27.930 16.171 1.00 42.22 77 GLN A O 1
ATOM 644 N N . GLY A 1 78 ? 62.427 -29.994 15.846 1.00 29.95 78 GLY A N 1
ATOM 645 C CA . GLY A 1 78 ? 62.470 -31.349 15.324 1.00 29.95 78 GLY A CA 1
ATOM 646 C C . GLY A 1 78 ? 61.809 -32.327 16.302 1.00 29.95 78 GLY A C 1
ATOM 647 O O . GLY A 1 78 ? 61.232 -31.918 17.304 1.00 29.95 78 GLY A O 1
ATOM 648 N N . ILE A 1 79 ? 61.900 -33.616 15.963 1.00 30.03 79 ILE A N 1
ATOM 649 C CA . ILE A 1 79 ? 62.032 -34.811 16.825 1.00 30.03 79 ILE A CA 1
ATOM 650 C C . ILE A 1 79 ? 61.503 -36.014 16.021 1.00 30.03 79 ILE A C 1
ATOM 652 O O . ILE A 1 79 ? 60.307 -36.175 15.789 1.00 30.03 79 ILE A O 1
ATOM 656 N N . CYS A 1 80 ? 62.443 -36.857 15.581 1.00 30.89 80 CYS A N 1
ATOM 657 C CA . CYS A 1 80 ? 62.203 -38.250 15.185 1.00 30.89 80 CYS A CA 1
ATOM 658 C C . CYS A 1 80 ? 61.812 -39.063 16.444 1.00 30.89 80 CYS A C 1
ATOM 660 O O . CYS A 1 80 ? 62.070 -38.626 17.557 1.00 30.89 80 CYS A O 1
ATOM 662 N N . TRP A 1 81 ? 61.153 -40.215 16.367 1.00 31.80 81 TRP A N 1
ATOM 663 C CA . TRP A 1 81 ? 61.814 -41.520 16.258 1.00 31.80 81 TRP A CA 1
ATOM 664 C C . TRP A 1 81 ? 60.761 -42.611 15.958 1.00 31.80 81 TRP A C 1
ATOM 666 O O . TRP A 1 81 ? 59.710 -42.661 16.588 1.00 31.80 81 TRP A O 1
ATOM 676 N N . SER A 1 82 ? 61.097 -43.427 14.953 1.00 35.59 82 SER A N 1
ATOM 677 C CA . SER A 1 82 ? 60.887 -44.877 14.759 1.00 35.59 82 SER A CA 1
ATOM 678 C C . SER A 1 82 ? 59.658 -45.624 15.316 1.00 35.59 82 SER A C 1
ATOM 680 O O . SER A 1 82 ? 59.348 -45.607 16.500 1.00 35.59 82 SER A O 1
ATOM 682 N N . GLY A 1 83 ? 59.089 -46.494 14.465 1.00 30.73 83 GLY A N 1
ATOM 683 C CA . GLY A 1 83 ? 58.252 -47.615 14.907 1.00 30.73 83 GLY A CA 1
ATOM 684 C C . GLY A 1 83 ? 57.713 -48.492 13.772 1.00 30.73 83 GLY A C 1
ATOM 685 O O . GLY A 1 83 ? 56.726 -48.147 13.141 1.00 30.73 83 GLY A O 1
ATOM 686 N N . ALA A 1 84 ? 58.404 -49.606 13.530 1.00 34.72 84 ALA A N 1
ATOM 687 C CA . ALA A 1 84 ? 58.083 -50.800 12.736 1.00 34.72 84 ALA A CA 1
ATOM 688 C C . ALA A 1 84 ? 56.637 -51.012 12.213 1.00 34.72 84 ALA A C 1
ATOM 690 O O . ALA A 1 84 ? 55.678 -51.043 12.980 1.00 34.72 84 ALA A O 1
ATOM 691 N N . ARG A 1 85 ? 56.515 -51.333 10.912 1.00 33.75 85 ARG A N 1
ATOM 692 C CA . ARG A 1 85 ? 55.353 -52.030 10.326 1.00 33.75 85 ARG A CA 1
ATOM 693 C C . ARG A 1 85 ? 55.598 -53.541 10.314 1.00 33.75 85 ARG A C 1
ATOM 695 O O . ARG A 1 85 ? 56.513 -54.008 9.640 1.00 33.75 85 ARG A O 1
ATOM 702 N N . GLY A 1 86 ? 54.746 -54.268 11.028 1.00 35.16 86 GLY A N 1
ATOM 703 C CA . GLY A 1 86 ? 54.421 -55.682 10.823 1.00 35.16 86 GLY A CA 1
ATOM 704 C C . GLY A 1 86 ? 52.905 -55.825 10.590 1.00 35.16 86 GLY A C 1
ATOM 705 O O . GLY A 1 86 ? 52.192 -54.847 10.816 1.00 35.16 86 GLY A O 1
ATOM 706 N N . PRO A 1 87 ? 52.433 -56.971 10.073 1.00 51.81 87 PRO A N 1
ATOM 707 C CA . PRO A 1 87 ? 51.355 -57.024 9.084 1.00 51.81 87 PRO A CA 1
ATOM 708 C C . PRO A 1 87 ? 49.959 -57.323 9.651 1.00 51.81 87 PRO A C 1
ATOM 710 O O . PRO A 1 87 ? 49.831 -57.836 10.758 1.00 51.81 87 PRO A O 1
ATOM 713 N N . ASP A 1 88 ? 48.961 -56.993 8.826 1.00 48.31 88 ASP A N 1
ATOM 714 C CA . ASP A 1 88 ? 47.585 -57.502 8.739 1.00 48.31 88 ASP A CA 1
ATOM 715 C C . ASP A 1 88 ? 47.025 -58.267 9.951 1.00 48.31 88 ASP A C 1
ATOM 717 O O . ASP A 1 88 ? 47.297 -59.450 10.154 1.00 48.31 88 ASP A O 1
ATOM 721 N N . MET A 1 89 ? 46.126 -57.596 10.678 1.00 38.25 89 MET A N 1
ATOM 722 C CA . MET A 1 89 ? 45.015 -58.243 11.372 1.00 38.25 89 MET A CA 1
ATOM 723 C C . MET A 1 89 ? 43.715 -57.506 11.038 1.00 38.25 89 MET A C 1
ATOM 725 O O . MET A 1 89 ? 43.534 -56.337 11.377 1.00 38.25 89 MET A O 1
ATOM 729 N N . GLU A 1 90 ? 42.841 -58.218 10.331 1.00 52.50 90 GLU A N 1
ATOM 730 C CA . GLU A 1 90 ? 41.404 -57.984 10.276 1.00 52.50 90 GLU A CA 1
ATOM 731 C C . GLU A 1 90 ? 40.828 -58.200 11.683 1.00 52.50 90 GLU A C 1
ATOM 733 O O . GLU A 1 90 ? 40.916 -59.317 12.172 1.00 52.50 90 GLU A O 1
ATOM 738 N N . GLU A 1 91 ? 40.256 -57.179 12.333 1.00 46.50 91 GLU A N 1
ATOM 739 C CA . GLU A 1 91 ? 39.142 -57.342 13.286 1.00 46.50 91 GLU A CA 1
ATOM 740 C C . GLU A 1 91 ? 38.655 -55.996 13.855 1.00 46.50 91 GLU A C 1
ATOM 742 O O . GLU A 1 91 ? 39.433 -55.178 14.338 1.00 46.50 91 GLU A O 1
ATOM 747 N N . GLU A 1 92 ? 37.328 -55.837 13.826 1.00 42.84 92 GLU A N 1
ATOM 748 C CA . GLU A 1 92 ? 36.516 -55.114 14.815 1.00 42.84 92 GLU A CA 1
ATOM 749 C C . GLU A 1 92 ? 36.613 -53.567 14.863 1.00 42.84 92 GLU A C 1
ATOM 751 O O . GLU A 1 92 ? 37.373 -52.959 15.617 1.00 42.84 92 GLU A O 1
ATOM 756 N N . GLU A 1 93 ? 35.735 -52.903 14.093 1.00 43.38 93 GLU A N 1
ATOM 757 C CA . GLU A 1 93 ? 35.385 -51.483 14.255 1.00 43.38 93 GLU A CA 1
ATOM 758 C C . GLU A 1 93 ? 34.751 -51.228 15.637 1.00 43.38 93 GLU A C 1
ATOM 760 O O . GLU A 1 93 ? 33.533 -51.267 15.814 1.00 43.38 93 GLU A O 1
ATOM 765 N N . ALA A 1 94 ? 35.579 -50.914 16.630 1.00 43.47 94 ALA A N 1
ATOM 766 C CA . ALA A 1 94 ? 35.139 -50.226 17.836 1.00 43.47 94 ALA A CA 1
ATOM 767 C C . ALA A 1 94 ? 35.092 -48.709 17.568 1.00 43.47 94 ALA A C 1
ATOM 769 O O . ALA A 1 94 ? 36.125 -48.070 17.350 1.00 43.47 94 ALA A O 1
ATOM 770 N N . GLU A 1 95 ? 33.891 -48.120 17.597 1.00 45.22 95 GLU A N 1
ATOM 771 C CA . GLU A 1 95 ? 33.667 -46.671 17.528 1.00 45.22 95 GLU A CA 1
ATOM 772 C C . GLU A 1 95 ? 34.520 -45.925 18.571 1.00 45.22 95 GLU A C 1
ATOM 774 O O . GLU A 1 95 ? 34.260 -45.960 19.777 1.00 45.22 95 GLU A O 1
ATOM 779 N N . ALA A 1 96 ? 35.530 -45.182 18.115 1.00 39.72 96 ALA A N 1
ATOM 780 C CA . ALA A 1 96 ? 36.225 -44.225 18.965 1.00 39.72 96 ALA A CA 1
ATOM 781 C C . ALA A 1 96 ? 35.266 -43.069 19.335 1.00 39.72 96 ALA A C 1
ATOM 783 O O . ALA A 1 96 ? 34.616 -42.503 18.450 1.00 39.72 96 ALA A O 1
ATOM 784 N N . PRO A 1 97 ? 35.180 -42.642 20.611 1.00 43.81 97 PRO A N 1
ATOM 785 C CA . PRO A 1 97 ? 34.269 -41.574 21.005 1.00 43.81 97 PRO A CA 1
ATOM 786 C C . PRO A 1 97 ? 34.678 -40.244 20.358 1.00 43.81 97 PRO A C 1
ATOM 788 O O . PRO A 1 97 ? 35.735 -39.678 20.653 1.00 43.81 97 PRO A O 1
ATOM 791 N N . ALA A 1 98 ? 33.807 -39.721 19.493 1.00 44.25 98 ALA A N 1
ATOM 792 C CA . ALA A 1 98 ? 33.962 -38.424 18.848 1.00 44.25 98 ALA A CA 1
ATOM 793 C C . ALA A 1 98 ? 34.214 -37.314 19.889 1.00 44.25 98 ALA A C 1
ATOM 795 O O . ALA A 1 98 ? 33.374 -37.020 20.748 1.00 44.25 98 ALA A O 1
ATOM 796 N N . ARG A 1 99 ? 35.390 -36.678 19.814 1.00 46.78 99 ARG A N 1
ATOM 797 C CA . ARG A 1 99 ? 35.775 -35.565 20.695 1.00 46.78 99 ARG A CA 1
ATOM 798 C C . ARG A 1 99 ? 34.837 -34.371 20.467 1.00 46.78 99 ARG A C 1
ATOM 800 O O . ARG A 1 99 ? 34.750 -33.829 19.367 1.00 46.78 99 ARG A O 1
ATOM 807 N N . ARG A 1 100 ? 34.116 -33.966 21.517 1.00 45.25 100 ARG A N 1
ATOM 808 C CA . ARG A 1 100 ? 33.095 -32.903 21.484 1.00 45.25 100 ARG A CA 1
ATOM 809 C C . ARG A 1 100 ? 33.738 -31.511 21.511 1.00 45.25 100 ARG A C 1
ATOM 811 O O . ARG A 1 100 ? 34.576 -31.237 22.367 1.00 45.25 100 ARG A O 1
ATOM 818 N N . ARG A 1 101 ? 33.302 -30.620 20.613 1.00 52.75 101 ARG A N 1
ATOM 819 C CA . ARG A 1 101 ? 33.749 -29.217 20.536 1.00 52.75 101 ARG A CA 1
ATOM 820 C C . ARG A 1 101 ? 33.083 -28.389 21.643 1.00 52.75 101 ARG A C 1
ATOM 822 O O . ARG A 1 101 ? 31.868 -28.450 21.805 1.00 52.75 101 ARG A O 1
ATOM 829 N N . CYS A 1 102 ? 33.864 -27.629 22.411 1.00 54.16 102 CYS A N 1
ATOM 830 C CA . CYS A 1 102 ? 33.350 -26.691 23.417 1.00 54.16 102 CYS A CA 1
ATOM 831 C C . CYS A 1 102 ? 33.390 -25.259 22.878 1.00 54.16 102 CYS A C 1
ATOM 833 O O . CYS A 1 102 ? 34.383 -24.916 22.264 1.00 54.16 102 CYS A O 1
ATOM 835 N N . ALA A 1 103 ? 32.396 -24.407 23.153 1.00 59.88 103 ALA A N 1
ATOM 836 C CA . ALA A 1 103 ? 32.414 -22.975 22.796 1.00 59.88 103 ALA A CA 1
ATOM 837 C C . ALA A 1 103 ? 32.832 -22.053 23.968 1.00 59.88 103 ALA A C 1
ATOM 839 O O . ALA A 1 103 ? 32.575 -20.851 23.961 1.00 59.88 103 ALA A O 1
ATOM 840 N N . HIS A 1 104 ? 33.429 -22.614 25.025 1.00 57.25 104 HIS A N 1
ATOM 841 C CA . HIS A 1 104 ? 33.656 -21.900 26.280 1.00 57.25 104 HIS A CA 1
ATOM 842 C C . HIS A 1 104 ? 34.993 -21.141 26.303 1.00 57.25 104 HIS A C 1
ATOM 844 O O . HIS A 1 104 ? 36.063 -21.753 26.297 1.00 57.25 104 HIS A O 1
ATOM 850 N N . VAL A 1 105 ? 34.926 -19.817 26.465 1.00 58.62 105 VAL A N 1
ATOM 851 C CA . VAL A 1 105 ? 36.045 -18.971 26.915 1.00 58.62 105 VAL A CA 1
ATOM 852 C C . VAL A 1 105 ? 35.829 -18.664 28.402 1.00 58.62 105 VAL A C 1
ATOM 854 O O . VAL A 1 105 ? 34.725 -18.272 28.805 1.00 58.62 105 VAL A O 1
ATOM 857 N N . LYS A 1 106 ? 36.837 -18.942 29.241 1.00 59.25 106 LYS A N 1
ATOM 858 C CA . LYS A 1 106 ? 36.817 -18.593 30.674 1.00 59.25 106 LYS A CA 1
ATOM 859 C C . LYS A 1 106 ? 36.942 -17.075 30.848 1.00 59.25 106 LYS A C 1
ATOM 861 O O . LYS A 1 106 ? 37.442 -16.400 29.955 1.00 59.25 106 LYS A O 1
ATOM 866 N N . GLU A 1 107 ? 36.508 -16.550 31.992 1.00 51.06 107 GLU A N 1
ATOM 867 C CA . GLU A 1 107 ? 36.576 -15.110 32.307 1.00 51.06 107 GLU A CA 1
ATOM 868 C C . GLU A 1 107 ? 38.015 -14.566 32.308 1.00 51.06 107 GLU A C 1
ATOM 870 O O . GLU A 1 107 ? 38.231 -13.416 31.947 1.00 51.06 107 GLU A O 1
ATOM 875 N N . ASP A 1 108 ? 39.009 -15.427 32.549 1.00 57.06 108 ASP A N 1
ATOM 876 C CA . ASP A 1 108 ? 40.441 -15.094 32.465 1.00 57.06 108 ASP A CA 1
ATOM 877 C C . ASP A 1 108 ? 40.986 -15.017 31.020 1.00 57.06 108 ASP A C 1
ATOM 879 O O . ASP A 1 108 ? 42.198 -15.036 30.805 1.00 57.06 108 ASP A O 1
ATOM 883 N N . GLY A 1 109 ? 40.122 -15.063 30.000 1.00 62.75 109 GLY A N 1
ATOM 884 C CA . GLY A 1 109 ? 40.510 -15.093 28.582 1.00 62.75 109 GLY A CA 1
ATOM 885 C C . GLY A 1 109 ? 41.085 -16.431 28.094 1.00 62.75 109 GLY A C 1
ATOM 886 O O . GLY A 1 109 ? 41.357 -16.592 26.905 1.00 62.75 109 GLY A O 1
ATOM 887 N N . ARG A 1 110 ? 41.241 -17.431 28.972 1.00 59.53 110 ARG A N 1
ATOM 888 C CA . ARG A 1 110 ? 41.745 -18.764 28.596 1.00 59.53 110 ARG A CA 1
ATOM 889 C C . ARG A 1 110 ? 40.643 -19.604 27.943 1.00 59.53 110 ARG A C 1
ATOM 891 O O . ARG A 1 110 ? 39.581 -19.833 28.531 1.00 59.53 110 ARG A O 1
ATOM 898 N N . GLN A 1 111 ? 40.900 -20.085 26.728 1.00 59.59 111 GLN A N 1
ATOM 899 C CA . GLN A 1 111 ? 39.994 -20.974 25.996 1.00 59.59 111 GLN A CA 1
ATOM 900 C C . GLN A 1 111 ? 39.929 -22.360 26.659 1.00 59.59 111 GLN A C 1
ATOM 902 O O . GLN A 1 111 ? 40.870 -22.806 27.317 1.00 59.59 111 GLN A O 1
ATOM 907 N N . CYS A 1 112 ? 38.788 -23.041 26.532 1.00 64.19 112 CYS A N 1
ATOM 908 C CA . CYS A 1 112 ? 38.647 -24.421 26.989 1.00 64.19 112 CYS A CA 1
ATOM 909 C C . CYS A 1 112 ? 39.692 -25.321 26.293 1.00 64.19 112 CYS A C 1
ATOM 911 O O . CYS A 1 112 ? 39.819 -25.239 25.076 1.00 64.19 112 CYS A O 1
ATOM 913 N N . PRO A 1 113 ? 40.390 -26.227 27.004 1.00 60.81 113 PRO A N 1
ATOM 914 C CA . PRO A 1 113 ? 41.387 -27.116 26.393 1.00 60.81 113 PRO A CA 1
ATOM 915 C C . PRO A 1 113 ? 40.811 -28.097 25.350 1.00 60.81 113 PRO A C 1
ATOM 917 O O . PRO A 1 113 ? 41.570 -28.696 24.601 1.00 60.81 113 PRO A O 1
ATOM 920 N N . ASN A 1 114 ? 39.481 -28.234 25.261 1.00 54.44 114 ASN A N 1
ATOM 921 C CA . ASN A 1 114 ? 38.779 -28.997 24.217 1.00 54.44 114 ASN A CA 1
ATOM 922 C C . ASN A 1 114 ? 38.208 -28.105 23.088 1.00 54.44 114 ASN A C 1
ATOM 924 O O . ASN A 1 114 ? 37.290 -28.509 22.367 1.00 54.44 114 ASN A O 1
ATOM 928 N N . PHE A 1 115 ? 38.693 -26.869 22.949 1.00 53.88 115 PHE A N 1
ATOM 929 C CA . PHE A 1 115 ? 38.346 -25.974 21.845 1.00 53.88 115 PHE A CA 1
ATOM 930 C C . PHE A 1 115 ? 39.162 -26.365 20.604 1.00 53.88 115 PHE A C 1
ATOM 932 O O . PHE A 1 115 ? 40.344 -26.055 20.507 1.00 53.88 115 PHE A O 1
ATOM 939 N N . VAL A 1 116 ? 38.546 -27.085 19.662 1.00 48.66 116 VAL A N 1
ATOM 940 C CA . VAL A 1 116 ? 39.166 -27.409 18.368 1.00 48.66 116 VAL A CA 1
ATOM 941 C C . VAL A 1 116 ? 38.679 -26.393 17.337 1.00 48.66 116 VAL A C 1
ATOM 943 O O . VAL A 1 116 ? 37.504 -26.415 16.962 1.00 48.66 116 VAL A O 1
ATOM 946 N N . LEU A 1 117 ? 39.574 -25.515 16.874 1.00 45.97 117 LEU A N 1
ATOM 947 C CA . LEU A 1 117 ? 39.351 -24.684 15.689 1.00 45.97 117 LEU A CA 1
ATOM 948 C C . LEU A 1 117 ? 39.402 -25.589 14.455 1.00 45.97 117 LEU A C 1
ATOM 950 O O . LEU A 1 117 ? 40.471 -25.928 13.961 1.00 45.97 117 LEU A O 1
ATOM 954 N N . GLY A 1 118 ? 38.235 -26.038 13.999 1.00 41.69 118 GLY A N 1
ATOM 955 C CA . GLY A 1 118 ? 38.097 -26.706 12.710 1.00 41.69 118 GLY A CA 1
ATOM 956 C C . GLY A 1 118 ? 37.909 -25.675 11.602 1.00 41.69 118 GLY A C 1
ATOM 957 O O . GLY A 1 118 ? 37.019 -24.831 11.696 1.00 41.69 118 GLY A O 1
ATOM 958 N N . SER A 1 119 ? 38.744 -25.767 10.574 1.00 43.94 119 SER A N 1
ATOM 959 C CA . SER A 1 119 ? 38.731 -24.967 9.352 1.00 43.94 119 SER A CA 1
ATOM 960 C C . SER A 1 119 ? 37.354 -24.939 8.671 1.00 43.94 119 SER A C 1
ATOM 962 O O . SER A 1 119 ? 36.700 -25.965 8.529 1.00 43.94 119 SER A O 1
ATOM 964 N N . ASN A 1 120 ? 36.950 -23.732 8.270 1.00 46.53 120 ASN A N 1
ATOM 965 C CA . ASN A 1 120 ? 35.865 -23.309 7.373 1.00 46.53 120 ASN A CA 1
ATOM 966 C C . ASN A 1 120 ? 35.079 -24.367 6.562 1.00 46.53 120 ASN A C 1
ATOM 968 O O . ASN A 1 120 ? 35.129 -24.356 5.335 1.00 46.53 120 ASN A O 1
ATOM 972 N N . GLU A 1 121 ? 34.198 -25.132 7.203 1.00 45.44 121 GLU A N 1
ATOM 973 C CA . GLU A 1 121 ? 33.035 -25.717 6.524 1.00 45.44 121 GLU A CA 1
ATOM 974 C C . GLU A 1 121 ? 31.762 -25.471 7.338 1.00 45.44 121 GLU A C 1
ATOM 976 O O . GLU A 1 121 ? 31.729 -25.642 8.558 1.00 45.44 121 GLU A O 1
ATOM 981 N N . LYS A 1 122 ? 30.720 -24.990 6.646 1.00 52.53 122 LYS A N 1
ATOM 982 C CA . LYS A 1 122 ? 29.405 -24.612 7.182 1.00 52.53 122 LYS A CA 1
ATOM 983 C C . LYS A 1 122 ? 28.832 -25.729 8.060 1.00 52.53 122 LYS A C 1
ATOM 985 O O . LYS A 1 122 ? 28.260 -26.681 7.548 1.00 52.53 122 LYS A O 1
ATOM 990 N N . CYS A 1 123 ? 28.954 -25.587 9.374 1.00 42.34 123 CYS A N 1
ATOM 991 C CA . CYS A 1 123 ? 28.262 -26.432 10.339 1.00 42.34 123 CYS A CA 1
ATOM 992 C C . CYS A 1 123 ? 27.257 -25.572 11.105 1.00 42.34 123 CYS A C 1
ATOM 994 O O . CYS A 1 123 ? 27.623 -24.515 11.626 1.00 42.34 123 CYS A O 1
ATOM 996 N N . ASP A 1 124 ? 26.009 -26.034 11.170 1.00 49.22 124 ASP A N 1
ATOM 997 C CA . ASP A 1 124 ? 24.936 -25.429 11.954 1.00 49.22 124 ASP A CA 1
ATOM 998 C C . ASP A 1 124 ? 25.361 -25.340 13.426 1.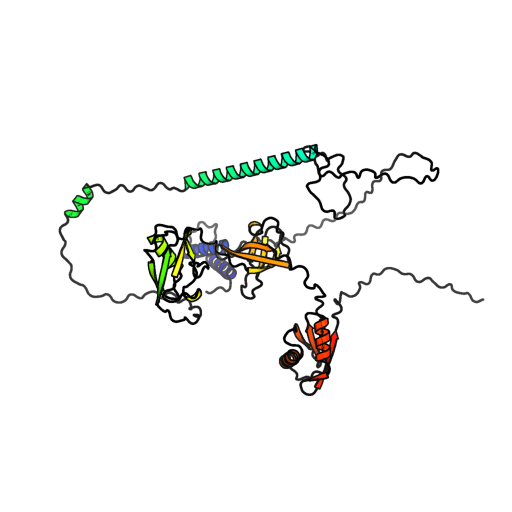00 49.22 124 ASP A C 1
ATOM 1000 O O . ASP A 1 124 ? 25.486 -26.339 14.138 1.00 49.22 124 ASP A O 1
ATOM 1004 N N . PHE A 1 125 ? 25.669 -24.121 13.864 1.00 48.53 125 PHE A N 1
ATOM 1005 C CA . PHE A 1 125 ? 26.108 -23.837 15.222 1.00 48.53 125 PHE A CA 1
ATOM 1006 C C . PHE A 1 125 ? 24.912 -23.949 16.169 1.00 48.53 125 PHE A C 1
ATOM 1008 O O . PHE A 1 125 ? 24.060 -23.064 16.208 1.00 48.53 125 PHE A O 1
ATOM 1015 N N . ASP A 1 126 ? 24.854 -25.039 16.931 1.00 54.34 126 ASP A N 1
ATOM 1016 C CA . ASP A 1 126 ? 23.865 -25.232 17.988 1.00 54.34 126 ASP A CA 1
ATOM 1017 C C . ASP A 1 126 ? 24.416 -24.681 19.322 1.00 54.34 126 ASP A C 1
ATOM 1019 O O . ASP A 1 126 ? 25.311 -25.294 19.920 1.00 54.34 126 ASP A O 1
ATOM 1023 N N . PRO A 1 127 ? 23.914 -23.530 19.818 1.00 57.19 127 PRO A N 1
ATOM 1024 C CA . PRO A 1 127 ? 24.423 -22.877 21.026 1.00 57.19 127 PRO A CA 1
ATOM 1025 C C . PRO A 1 127 ? 24.145 -23.666 22.317 1.00 57.19 127 PRO A C 1
ATOM 1027 O O . PRO A 1 127 ? 24.562 -23.237 23.393 1.00 57.19 127 PRO A O 1
ATOM 1030 N N . THR A 1 128 ? 23.448 -24.804 22.239 1.00 60.00 128 THR A N 1
ATOM 1031 C CA . THR A 1 128 ? 23.080 -25.627 23.401 1.00 60.00 128 THR A CA 1
ATOM 1032 C C . THR A 1 128 ? 24.064 -26.762 23.704 1.00 60.00 128 THR A C 1
ATOM 1034 O O . THR A 1 128 ? 23.973 -27.399 24.757 1.00 60.00 128 THR A O 1
ATOM 1037 N N . ARG A 1 129 ? 25.047 -27.022 22.830 1.00 61.38 129 ARG A N 1
ATOM 1038 C CA . ARG A 1 129 ? 26.011 -28.117 23.019 1.00 61.38 129 ARG A CA 1
ATOM 1039 C C . ARG A 1 129 ? 27.240 -27.666 23.813 1.00 61.38 129 ARG A C 1
ATOM 1041 O O . ARG A 1 129 ? 28.208 -27.141 23.269 1.00 61.38 129 ARG A O 1
ATOM 1048 N N . PHE A 1 130 ? 27.221 -27.926 25.119 1.00 71.69 130 PHE A N 1
ATOM 1049 C CA . PHE A 1 130 ? 28.356 -27.696 26.020 1.00 71.69 130 PHE A CA 1
ATOM 1050 C C . PHE A 1 130 ? 29.228 -28.950 26.162 1.00 71.69 130 PHE A C 1
ATOM 1052 O O . PHE A 1 130 ? 28.726 -30.073 26.178 1.00 71.69 130 PHE A O 1
ATOM 1059 N N . CYS A 1 131 ? 30.544 -28.776 26.333 1.00 75.25 131 CYS A N 1
ATOM 1060 C CA . CYS A 1 131 ? 31.470 -29.901 26.512 1.00 75.25 131 CYS A CA 1
ATOM 1061 C C . CYS A 1 131 ? 31.337 -30.629 27.864 1.00 75.25 131 CYS A C 1
ATOM 1063 O O . CYS A 1 131 ? 31.958 -31.671 28.054 1.00 75.25 131 CYS A O 1
ATOM 1065 N N . GLY A 1 132 ? 30.527 -30.112 28.794 1.00 81.19 132 GLY A N 1
ATOM 1066 C CA . GLY A 1 132 ? 30.232 -30.758 30.070 1.00 81.19 132 GLY A CA 1
ATOM 1067 C C . GLY A 1 132 ? 29.297 -29.929 30.963 1.00 81.19 132 GLY A C 1
ATOM 1068 O O . GLY A 1 132 ? 29.062 -28.749 30.676 1.00 81.19 132 GLY A O 1
ATOM 1069 N N . PRO A 1 133 ? 28.794 -30.515 32.068 1.00 75.56 133 PRO A N 1
ATOM 1070 C CA . PRO A 1 133 ? 27.824 -29.878 32.964 1.00 75.56 133 PRO A CA 1
ATOM 1071 C C . PRO A 1 133 ? 28.364 -28.598 33.617 1.00 75.56 133 PRO A C 1
ATOM 1073 O O . PRO A 1 133 ? 27.620 -27.640 33.791 1.00 75.56 133 PRO A O 1
ATOM 1076 N N . ALA A 1 134 ? 29.673 -28.527 33.884 1.00 77.94 134 ALA A N 1
ATOM 1077 C CA . ALA A 1 134 ? 30.309 -27.319 34.412 1.00 77.94 134 ALA A CA 1
ATOM 1078 C C . ALA A 1 134 ? 30.240 -26.131 33.430 1.00 77.94 134 ALA A C 1
ATOM 1080 O O . ALA A 1 134 ? 29.985 -25.001 33.837 1.00 77.94 134 ALA A O 1
ATOM 1081 N N . CYS A 1 135 ? 30.414 -26.379 32.125 1.00 76.44 135 CYS A N 1
ATOM 1082 C CA . CYS A 1 135 ? 30.297 -25.329 31.106 1.00 76.44 135 CYS A CA 1
ATOM 1083 C C . CYS A 1 135 ? 28.841 -24.898 30.890 1.00 76.44 135 CYS A C 1
ATOM 1085 O O . CYS A 1 135 ? 28.596 -23.717 30.657 1.00 76.44 135 CYS A O 1
ATOM 1087 N N . ALA A 1 136 ? 27.888 -25.829 31.006 1.00 76.94 136 ALA A N 1
ATOM 1088 C CA . ALA A 1 136 ? 26.462 -25.515 30.959 1.00 76.94 136 ALA A CA 1
ATOM 1089 C C . ALA A 1 136 ? 26.034 -24.651 32.160 1.00 76.94 136 ALA A C 1
ATOM 1091 O O . ALA A 1 136 ? 25.386 -23.624 31.973 1.00 76.94 136 ALA A O 1
ATOM 1092 N N . ALA A 1 137 ? 26.470 -25.000 33.375 1.00 79.88 137 ALA A N 1
ATOM 1093 C CA . ALA A 1 137 ? 26.201 -24.218 34.583 1.00 79.88 137 ALA A CA 1
ATOM 1094 C C . ALA A 1 137 ? 26.809 -22.805 34.509 1.00 79.88 137 ALA A C 1
ATOM 1096 O O . ALA A 1 137 ? 26.139 -21.825 34.824 1.00 79.88 137 ALA A O 1
ATOM 1097 N N . ALA A 1 138 ? 28.043 -22.670 34.010 1.00 77.94 138 ALA A N 1
ATOM 1098 C CA . ALA A 1 138 ? 28.679 -21.365 33.812 1.00 77.94 138 ALA A CA 1
ATOM 1099 C C . ALA A 1 138 ? 28.001 -20.516 32.716 1.00 77.94 138 ALA A C 1
ATOM 1101 O O . ALA A 1 138 ? 28.009 -19.285 32.774 1.00 77.94 138 ALA A O 1
ATOM 1102 N N . ALA A 1 139 ? 27.424 -21.144 31.688 1.00 79.50 139 ALA A N 1
ATOM 1103 C CA . ALA A 1 139 ? 26.624 -20.440 30.687 1.00 79.50 139 ALA A CA 1
ATOM 1104 C C . ALA A 1 139 ? 25.280 -19.970 31.268 1.00 79.50 139 ALA A C 1
ATOM 1106 O O . ALA A 1 139 ? 24.895 -18.822 31.047 1.00 79.50 139 ALA A O 1
ATOM 1107 N N . ALA A 1 140 ? 24.617 -20.815 32.064 1.00 79.69 140 ALA A N 1
ATOM 1108 C CA . ALA A 1 140 ? 23.383 -20.470 32.767 1.00 79.69 140 ALA A CA 1
ATOM 1109 C C . ALA A 1 140 ? 23.589 -19.295 33.740 1.00 79.69 140 ALA A C 1
ATOM 1111 O O . ALA A 1 140 ? 22.858 -18.312 33.662 1.00 79.69 140 ALA A O 1
ATOM 1112 N N . ALA A 1 141 ? 24.653 -19.319 34.549 1.00 84.56 141 ALA A N 1
ATOM 1113 C CA . ALA A 1 141 ? 24.982 -18.228 35.470 1.00 84.56 141 ALA A CA 1
ATOM 1114 C C . ALA A 1 141 ? 25.212 -16.882 34.749 1.00 84.56 141 ALA A C 1
ATOM 1116 O O . ALA A 1 141 ? 24.778 -15.830 35.217 1.00 84.56 141 ALA A O 1
ATOM 1117 N N . ARG A 1 142 ? 25.843 -16.894 33.565 1.00 80.69 142 ARG A N 1
ATOM 1118 C CA . ARG A 1 142 ? 26.013 -15.681 32.741 1.00 80.69 142 ARG A CA 1
ATOM 1119 C C . ARG A 1 142 ? 24.695 -15.183 32.150 1.00 80.69 142 ARG A C 1
ATOM 1121 O O . ARG A 1 142 ? 24.487 -13.972 32.072 1.00 80.69 142 ARG A O 1
ATOM 1128 N N . ALA A 1 143 ? 23.809 -16.092 31.749 1.00 79.31 143 ALA A N 1
ATOM 1129 C CA . ALA A 1 143 ? 22.475 -15.729 31.280 1.00 79.31 143 ALA A CA 1
ATOM 1130 C C . ALA A 1 143 ? 21.647 -15.078 32.402 1.00 79.31 143 ALA A C 1
ATOM 1132 O O . ALA A 1 143 ? 21.020 -14.044 32.170 1.00 79.31 143 ALA A O 1
ATOM 1133 N N . GLU A 1 144 ? 21.715 -15.614 33.622 1.00 88.69 144 GLU A N 1
ATOM 1134 C CA . GLU A 1 144 ? 21.080 -15.032 34.812 1.00 88.69 144 GLU A CA 1
ATOM 1135 C C . GLU A 1 144 ? 21.663 -13.654 35.159 1.00 88.69 144 GLU A C 1
ATOM 1137 O O . GLU A 1 144 ? 20.911 -12.705 35.385 1.00 88.69 144 GLU A O 1
ATOM 1142 N N . ALA A 1 145 ? 22.988 -13.490 35.104 1.00 88.12 145 ALA A N 1
ATOM 1143 C CA . ALA A 1 145 ? 23.638 -12.198 35.337 1.00 88.12 145 ALA A CA 1
ATOM 1144 C C . ALA A 1 145 ? 23.236 -11.132 34.296 1.00 88.12 145 ALA A C 1
ATOM 1146 O O . ALA A 1 145 ? 23.004 -9.970 34.643 1.00 88.12 145 ALA A O 1
ATOM 1147 N N . LEU A 1 146 ? 23.108 -11.511 33.019 1.00 87.69 146 LEU A N 1
ATOM 1148 C CA . LEU A 1 146 ? 22.615 -10.610 31.971 1.00 87.69 146 LEU A CA 1
ATOM 1149 C C . LEU A 1 146 ? 21.139 -10.252 32.166 1.00 87.69 146 LEU A C 1
ATOM 1151 O O . LEU A 1 146 ? 20.771 -9.091 31.974 1.00 87.69 146 LEU A O 1
ATOM 1155 N N . ALA A 1 147 ? 20.303 -11.208 32.576 1.00 88.12 147 ALA A N 1
ATOM 1156 C CA . ALA A 1 147 ? 18.903 -10.949 32.895 1.00 88.12 147 ALA A CA 1
ATOM 1157 C C . ALA A 1 147 ? 18.770 -9.955 34.063 1.00 88.12 147 ALA A C 1
ATOM 1159 O O . ALA A 1 147 ? 18.053 -8.960 33.936 1.00 88.12 147 ALA A O 1
ATOM 1160 N N . ALA A 1 148 ? 19.543 -10.147 35.137 1.00 93.38 148 ALA A N 1
ATOM 1161 C CA . ALA A 1 148 ? 19.582 -9.233 36.278 1.00 93.38 148 ALA A CA 1
ATOM 1162 C C . ALA A 1 148 ? 20.038 -7.817 35.877 1.00 93.38 148 ALA A C 1
ATOM 1164 O O . ALA A 1 148 ? 19.460 -6.821 36.316 1.00 93.38 148 ALA A O 1
ATOM 1165 N N . LYS A 1 149 ? 21.029 -7.704 34.981 1.00 93.69 149 LYS A N 1
ATOM 1166 C CA . LYS A 1 149 ? 21.493 -6.407 34.462 1.00 93.69 149 LYS A CA 1
ATOM 1167 C C . LYS A 1 149 ? 20.414 -5.685 33.646 1.00 93.69 149 LYS A C 1
ATOM 1169 O O . LYS A 1 149 ? 20.238 -4.478 33.800 1.00 93.69 149 LYS A O 1
ATOM 1174 N N . MET A 1 150 ? 19.671 -6.414 32.812 1.00 92.81 150 MET A N 1
ATOM 1175 C CA . MET A 1 150 ? 18.562 -5.854 32.027 1.00 92.81 150 MET A CA 1
ATOM 1176 C C . MET A 1 150 ? 17.401 -5.390 32.917 1.00 92.81 150 MET A C 1
ATOM 1178 O O . MET A 1 150 ? 16.774 -4.366 32.632 1.00 92.81 150 MET A O 1
ATOM 1182 N N . GLU A 1 151 ? 17.117 -6.110 34.003 1.00 93.88 151 GLU A N 1
ATOM 1183 C CA . GLU A 1 151 ? 16.096 -5.718 34.977 1.00 93.88 151 GLU A CA 1
ATOM 1184 C C . GLU A 1 151 ? 16.508 -4.468 35.771 1.00 93.88 151 GLU A C 1
ATOM 1186 O O . GLU A 1 151 ? 15.700 -3.547 35.935 1.00 93.88 151 GLU A O 1
ATOM 1191 N N . ALA A 1 152 ? 17.778 -4.376 36.178 1.00 95.00 152 ALA A N 1
ATOM 1192 C CA . ALA A 1 152 ? 18.324 -3.191 36.835 1.00 95.00 152 ALA A CA 1
ATOM 1193 C C . ALA A 1 152 ? 18.229 -1.937 35.942 1.00 95.00 152 ALA A C 1
ATOM 1195 O O . ALA A 1 152 ? 17.732 -0.901 36.391 1.00 95.00 152 ALA A O 1
ATOM 1196 N N . GLU A 1 153 ? 18.601 -2.036 34.658 1.00 94.12 153 GLU A N 1
ATOM 1197 C CA . GLU A 1 153 ? 18.472 -0.921 33.702 1.00 94.12 153 GLU A CA 1
ATOM 1198 C C . GLU A 1 153 ? 16.996 -0.523 33.491 1.00 94.12 153 GLU A C 1
ATOM 1200 O O . GLU A 1 153 ? 16.654 0.658 33.367 1.00 94.12 153 GLU A O 1
ATOM 1205 N N . ALA A 1 154 ? 16.078 -1.495 33.485 1.00 92.88 154 ALA A N 1
ATOM 1206 C CA . ALA A 1 154 ? 14.649 -1.220 33.374 1.00 92.88 154 ALA A CA 1
ATOM 1207 C C . ALA A 1 154 ? 14.102 -0.466 34.600 1.00 92.88 154 ALA A C 1
ATOM 1209 O O . ALA A 1 154 ? 13.265 0.431 34.443 1.00 92.88 154 ALA A O 1
ATOM 1210 N N . LEU A 1 155 ? 14.573 -0.792 35.807 1.00 95.44 155 LEU A N 1
ATOM 1211 C CA . LEU A 1 155 ? 14.229 -0.066 37.034 1.00 95.44 155 LEU A CA 1
ATOM 1212 C C . LEU A 1 155 ? 14.805 1.353 37.038 1.00 95.44 155 LEU A C 1
ATOM 1214 O O . LEU A 1 155 ? 14.096 2.291 37.409 1.00 95.44 155 LEU A O 1
ATOM 1218 N N . GLU A 1 156 ? 16.033 1.538 36.563 1.00 95.31 156 GLU A N 1
ATOM 1219 C CA . GLU A 1 156 ? 16.647 2.862 36.428 1.00 95.31 156 GLU A CA 1
ATOM 1220 C C . GLU A 1 156 ? 15.864 3.747 35.446 1.00 95.31 156 GLU A C 1
ATOM 1222 O O . GLU A 1 156 ? 15.510 4.883 35.766 1.00 95.31 156 GLU A O 1
ATOM 1227 N N . ARG A 1 157 ? 15.450 3.199 34.296 1.00 90.94 157 ARG A N 1
ATOM 1228 C CA . ARG A 1 157 ? 14.578 3.913 33.346 1.00 90.94 157 ARG A CA 1
ATOM 1229 C C . ARG A 1 157 ? 13.217 4.279 33.939 1.00 90.94 157 ARG A C 1
ATOM 1231 O O . ARG A 1 157 ? 12.664 5.321 33.583 1.00 90.94 157 ARG A O 1
ATOM 1238 N N . LYS A 1 158 ? 12.653 3.441 34.816 1.00 93.06 158 LYS A N 1
ATOM 1239 C CA . LYS A 1 158 ? 11.407 3.763 35.535 1.00 93.06 158 LYS A CA 1
ATOM 1240 C C . LYS A 1 158 ? 11.620 4.916 36.520 1.00 93.06 158 LYS A C 1
ATOM 1242 O O . LYS A 1 158 ? 10.798 5.830 36.530 1.00 93.06 158 LYS A O 1
ATOM 1247 N N . ARG A 1 159 ? 12.730 4.918 37.269 1.00 93.94 159 ARG A N 1
ATOM 1248 C CA . ARG A 1 159 ? 13.096 6.020 38.182 1.00 93.94 159 ARG A CA 1
ATOM 1249 C C . ARG A 1 159 ? 13.282 7.344 37.438 1.00 93.94 159 ARG A C 1
ATOM 1251 O O . ARG A 1 159 ? 12.656 8.335 37.809 1.00 93.94 159 ARG A O 1
ATOM 1258 N N . ALA A 1 160 ? 14.020 7.333 36.329 1.00 87.06 160 ALA A N 1
ATOM 1259 C CA . ALA A 1 160 ? 14.237 8.525 35.509 1.00 87.06 160 ALA A CA 1
ATOM 1260 C C . ALA A 1 160 ? 12.923 9.117 34.961 1.00 87.06 160 ALA A C 1
ATOM 1262 O O . ALA A 1 160 ? 12.761 10.336 34.895 1.00 87.06 160 ALA A O 1
ATOM 1263 N N . ARG A 1 161 ? 11.941 8.269 34.608 1.00 84.81 161 ARG A N 1
ATOM 1264 C CA . ARG A 1 161 ? 10.604 8.741 34.206 1.00 84.81 161 ARG A CA 1
ATOM 1265 C C . ARG A 1 161 ? 9.859 9.403 35.362 1.00 84.81 161 ARG A C 1
ATOM 1267 O O . ARG A 1 161 ? 9.337 10.498 35.172 1.00 84.81 161 ARG A O 1
ATOM 1274 N N . SER A 1 162 ? 9.853 8.789 36.547 1.00 83.44 162 SER A N 1
ATOM 1275 C CA . SER A 1 162 ? 9.174 9.370 37.713 1.00 83.44 162 SER A CA 1
ATOM 1276 C C . SER A 1 162 ? 9.776 10.704 38.162 1.00 83.44 162 SER A C 1
ATOM 1278 O O . SER A 1 162 ? 9.031 11.582 38.580 1.00 83.44 162 SER A O 1
ATOM 1280 N N . GLU A 1 163 ? 11.089 10.904 38.022 1.00 82.06 163 GLU A N 1
ATOM 1281 C CA . GLU A 1 163 ? 11.727 12.188 38.351 1.00 82.06 163 GLU A CA 1
ATOM 1282 C C . GLU A 1 163 ? 11.362 13.292 37.348 1.00 82.06 163 GLU A C 1
ATOM 1284 O O . GLU A 1 163 ? 11.133 14.439 37.736 1.00 82.06 163 GLU A O 1
ATOM 1289 N N . SER A 1 164 ? 11.219 12.952 36.062 1.00 74.31 164 SER A N 1
ATOM 1290 C CA . SER A 1 164 ? 10.838 13.924 35.029 1.00 74.31 164 SER A CA 1
ATOM 1291 C C . SER A 1 164 ? 9.382 14.408 35.126 1.00 74.31 164 SER A C 1
ATOM 1293 O O . SER A 1 164 ? 9.094 15.546 34.750 1.00 74.31 164 SER A O 1
ATOM 1295 N N . ASP A 1 165 ? 8.475 13.600 35.685 1.00 66.75 165 ASP A N 1
ATOM 1296 C CA . ASP A 1 165 ? 7.060 13.969 35.860 1.00 66.75 165 ASP A CA 1
ATOM 1297 C C . ASP A 1 165 ? 6.823 14.931 37.041 1.00 66.75 165 ASP A C 1
ATOM 1299 O O . ASP A 1 165 ? 5.856 15.699 37.045 1.00 66.75 165 ASP A O 1
ATOM 1303 N N . VAL A 1 166 ? 7.724 14.963 38.030 1.00 65.38 166 VAL A N 1
ATOM 1304 C CA . VAL A 1 166 ? 7.595 15.855 39.199 1.00 65.38 166 VAL A CA 1
ATOM 1305 C C . VAL A 1 166 ? 8.028 17.295 38.870 1.00 65.38 166 VAL A C 1
ATOM 1307 O O . VAL A 1 166 ? 7.500 18.244 39.450 1.00 65.38 166 VAL A O 1
ATOM 1310 N N . GLY A 1 167 ? 8.908 17.496 37.883 1.00 56.88 167 GLY A N 1
ATOM 1311 C CA . GLY A 1 167 ? 9.427 18.821 37.507 1.00 56.88 167 GLY A CA 1
ATOM 1312 C C . GLY A 1 167 ? 8.522 19.679 36.606 1.00 56.88 167 GLY A C 1
ATOM 1313 O O . GLY A 1 167 ? 8.775 20.874 36.453 1.00 56.88 167 GLY A O 1
ATOM 1314 N N . ALA A 1 168 ? 7.466 19.116 36.005 1.00 50.34 168 ALA A N 1
ATOM 1315 C CA . ALA A 1 168 ? 6.646 19.817 35.004 1.00 50.34 168 ALA A CA 1
ATOM 1316 C C . ALA A 1 168 ? 5.360 20.466 35.556 1.00 50.34 168 ALA A C 1
ATOM 1318 O O . ALA A 1 168 ? 4.679 21.205 34.836 1.00 50.34 168 ALA A O 1
ATOM 1319 N N . ARG A 1 169 ? 5.022 20.264 36.837 1.00 52.12 169 ARG A N 1
ATOM 1320 C CA . ARG A 1 169 ? 3.931 21.010 37.481 1.00 52.12 169 ARG A CA 1
ATOM 1321 C C . ARG A 1 169 ? 4.441 22.378 37.929 1.00 52.12 169 ARG A C 1
ATOM 1323 O O . ARG A 1 169 ? 4.833 22.563 39.076 1.00 52.12 169 ARG A O 1
ATOM 1330 N N . LYS A 1 170 ? 4.389 23.363 37.021 1.00 54.53 170 LYS A N 1
ATOM 1331 C CA . LYS A 1 170 ? 4.409 24.784 37.410 1.00 54.53 170 LYS A CA 1
ATOM 1332 C C . LYS A 1 170 ? 3.397 24.978 38.550 1.00 54.53 170 LYS A C 1
ATOM 1334 O O . LYS A 1 170 ? 2.248 24.560 38.377 1.00 54.53 170 LYS A O 1
ATOM 1339 N N . PRO A 1 171 ? 3.775 25.589 39.687 1.00 48.72 171 PRO A N 1
ATOM 1340 C CA . PRO A 1 171 ? 2.814 25.893 40.732 1.00 48.72 171 PRO A CA 1
ATOM 1341 C C . PRO A 1 171 ? 1.746 26.793 40.119 1.00 48.72 171 PRO A C 1
ATOM 1343 O O . PRO A 1 171 ? 2.047 27.872 39.606 1.00 48.72 171 PRO A O 1
ATOM 1346 N N . ALA A 1 172 ? 0.502 26.314 40.112 1.00 50.12 172 ALA A N 1
ATOM 1347 C CA . ALA A 1 172 ? -0.637 27.136 39.764 1.00 50.12 172 ALA A CA 1
ATOM 1348 C C . ALA A 1 172 ? -0.613 28.339 40.708 1.00 50.12 172 ALA A C 1
ATOM 1350 O O . ALA A 1 172 ? -0.793 28.196 41.918 1.00 50.12 172 ALA A O 1
ATOM 1351 N N . THR A 1 173 ? -0.336 29.519 40.162 1.00 49.81 173 THR A N 1
ATOM 1352 C CA . THR A 1 173 ? -0.533 30.780 40.856 1.00 49.81 173 THR A CA 1
ATOM 1353 C C . THR A 1 173 ? -2.008 30.842 41.238 1.00 49.81 173 THR A C 1
ATOM 1355 O O . THR A 1 173 ? -2.876 31.114 40.410 1.00 49.81 173 THR A O 1
ATOM 1358 N N . ARG A 1 174 ? -2.305 30.513 42.500 1.00 47.78 174 ARG A N 1
ATOM 1359 C CA . ARG A 1 174 ? -3.608 30.744 43.120 1.00 47.78 174 ARG A CA 1
ATOM 1360 C C . ARG A 1 174 ? -3.895 32.239 43.003 1.00 47.78 174 ARG A C 1
ATOM 1362 O O . ARG A 1 174 ? -3.392 33.030 43.795 1.00 47.78 174 ARG A O 1
ATOM 1369 N N . ARG A 1 175 ? -4.695 32.636 42.012 1.00 49.81 175 ARG A N 1
ATOM 1370 C CA . ARG A 1 175 ? -5.444 33.889 42.101 1.00 49.81 175 ARG A CA 1
ATOM 1371 C C . ARG A 1 175 ? -6.388 33.723 43.285 1.00 49.81 175 ARG A C 1
ATOM 1373 O O . ARG A 1 175 ? -7.247 32.843 43.266 1.00 49.81 175 ARG A O 1
ATOM 1380 N N . ALA A 1 176 ? -6.146 34.503 44.333 1.00 51.75 176 ALA A N 1
ATOM 1381 C CA . ALA A 1 176 ? -7.047 34.614 45.464 1.00 51.75 176 ALA A CA 1
ATOM 1382 C C . ALA A 1 176 ? -8.445 34.976 44.943 1.00 51.75 176 ALA A C 1
ATOM 1384 O O . ALA A 1 176 ? -8.581 35.828 44.062 1.00 51.75 176 ALA A O 1
ATOM 1385 N N . ALA A 1 177 ? -9.463 34.282 45.448 1.00 51.28 177 ALA A N 1
ATOM 1386 C CA . ALA A 1 177 ? -10.847 34.634 45.188 1.00 51.28 177 ALA A CA 1
ATOM 1387 C C . ALA A 1 177 ? -11.095 36.080 45.665 1.00 51.28 177 ALA A C 1
ATOM 1389 O O . ALA A 1 177 ? -10.577 36.448 46.724 1.00 51.28 177 ALA A O 1
ATOM 1390 N N . PRO A 1 178 ? -11.849 36.900 44.911 1.00 52.94 178 PRO A N 1
ATOM 1391 C CA . PRO A 1 178 ? -12.250 38.219 45.381 1.00 52.94 178 PRO A CA 1
ATOM 1392 C C . PRO A 1 178 ? -13.066 38.063 46.669 1.00 52.94 178 PRO A C 1
ATOM 1394 O O . PRO A 1 178 ? -13.963 37.220 46.756 1.00 52.94 178 PRO A O 1
ATOM 1397 N N . GLY A 1 179 ? -12.700 38.831 47.693 1.00 60.12 179 GLY A N 1
ATOM 1398 C CA . GLY A 1 179 ? -13.389 38.837 48.977 1.00 60.12 179 GLY A CA 1
ATOM 1399 C C . GLY A 1 179 ? -14.787 39.444 48.857 1.00 60.12 179 GLY A C 1
ATOM 1400 O O . GLY A 1 179 ? -15.054 40.260 47.977 1.00 60.12 179 GLY A O 1
ATOM 1401 N N . LEU A 1 180 ? -15.673 39.073 49.784 1.00 63.25 180 LEU A N 1
ATOM 1402 C CA . LEU A 1 180 ? -17.079 39.500 49.862 1.00 63.25 180 LEU A CA 1
ATOM 1403 C C . LEU A 1 180 ? -17.272 41.039 49.844 1.00 63.25 180 LEU A C 1
ATOM 1405 O O . LEU A 1 180 ? -18.357 41.524 49.533 1.00 63.25 180 LEU A O 1
ATOM 1409 N N . SER A 1 181 ? -16.220 41.813 50.132 1.00 60.34 181 SER A N 1
ATOM 1410 C CA . SER A 1 181 ? -16.203 43.277 50.051 1.00 60.34 181 SER A CA 1
ATOM 1411 C C . SER A 1 181 ? -16.265 43.823 48.619 1.00 60.34 181 SER A C 1
ATOM 1413 O O . SER A 1 181 ? -16.889 44.860 48.404 1.00 60.34 181 SER A O 1
ATOM 1415 N N . ASP A 1 182 ? -15.695 43.127 47.629 1.00 56.22 182 ASP A N 1
ATOM 1416 C CA . ASP A 1 182 ? -15.679 43.598 46.233 1.00 56.22 182 ASP A CA 1
ATOM 1417 C C . ASP A 1 182 ? -17.030 43.392 45.530 1.00 56.22 182 ASP A C 1
ATOM 1419 O O . ASP A 1 182 ? -17.387 44.144 44.623 1.00 56.22 182 ASP A O 1
ATOM 1423 N N . MET A 1 183 ? -17.835 42.424 45.985 1.00 60.03 183 MET A N 1
ATOM 1424 C CA . MET A 1 183 ? -19.194 42.219 45.468 1.00 60.03 183 MET A CA 1
ATOM 1425 C C . MET A 1 183 ? -20.186 43.290 45.947 1.00 60.03 183 MET A C 1
ATOM 1427 O O . MET A 1 183 ? -21.109 43.628 45.211 1.00 60.03 183 MET A O 1
ATOM 1431 N N . MET A 1 184 ? -19.981 43.879 47.129 1.00 62.47 184 MET A N 1
ATOM 1432 C CA . MET A 1 184 ? -20.852 44.948 47.645 1.00 62.47 184 MET A CA 1
ATOM 1433 C C . MET A 1 184 ? -20.580 46.312 46.984 1.00 62.47 184 MET A C 1
ATOM 1435 O O . MET A 1 184 ? -21.487 47.135 46.891 1.00 62.47 184 MET A O 1
ATOM 1439 N N . ALA A 1 185 ? -19.371 46.546 46.460 1.00 57.56 185 ALA A N 1
ATOM 1440 C CA . ALA A 1 185 ? -19.029 47.782 45.746 1.00 57.56 185 ALA A CA 1
ATOM 1441 C C . ALA A 1 185 ? -19.614 47.848 44.318 1.00 57.56 185 ALA A C 1
ATOM 1443 O O . ALA A 1 185 ? -19.807 48.937 43.777 1.00 57.56 185 ALA A O 1
ATOM 1444 N N . ALA A 1 186 ? -19.939 46.701 43.711 1.00 55.38 186 ALA A N 1
ATOM 1445 C CA . ALA A 1 186 ? -20.489 46.629 42.356 1.00 55.38 186 ALA A CA 1
ATOM 1446 C C . ALA A 1 186 ? -21.992 46.971 42.275 1.00 55.38 186 ALA A C 1
ATOM 1448 O O . ALA A 1 186 ? -22.466 47.373 41.216 1.00 55.38 186 ALA A O 1
ATOM 1449 N N . CYS A 1 187 ? -22.734 46.882 43.384 1.00 57.12 187 CYS A N 1
ATOM 1450 C CA . CYS A 1 187 ? -24.177 47.158 43.417 1.00 57.12 187 CYS A CA 1
ATOM 1451 C C . CYS A 1 187 ? -24.539 48.635 43.676 1.00 57.12 187 CYS A C 1
ATOM 1453 O O . CYS A 1 187 ? -25.718 48.972 43.679 1.00 57.12 187 CYS A O 1
ATOM 1455 N N . ALA A 1 188 ? -23.557 49.521 43.886 1.00 52.66 188 ALA A N 1
ATOM 1456 C CA . ALA A 1 188 ? -23.794 50.928 44.234 1.00 52.66 188 ALA A CA 1
ATOM 1457 C C . ALA A 1 188 ? -23.611 51.924 43.068 1.00 52.66 188 ALA A C 1
ATOM 1459 O O . ALA A 1 188 ? -23.675 53.135 43.283 1.00 52.66 188 ALA A O 1
ATOM 1460 N N . ARG A 1 189 ? -23.382 51.462 41.829 1.00 50.41 189 ARG A N 1
ATOM 1461 C CA . ARG A 1 189 ? -23.286 52.359 40.664 1.00 50.41 189 ARG A CA 1
ATOM 1462 C C . ARG A 1 189 ? -24.661 52.591 40.039 1.00 50.41 189 ARG A C 1
ATOM 1464 O O . ARG A 1 189 ? -25.260 51.679 39.480 1.00 50.41 189 ARG A O 1
ATOM 1471 N N . ALA A 1 190 ? -25.132 53.831 40.156 1.00 59.56 190 ALA A N 1
ATOM 1472 C CA . ALA A 1 190 ? -26.326 54.336 39.493 1.00 59.56 190 ALA A CA 1
ATOM 1473 C C . ALA A 1 190 ? -26.215 54.202 37.957 1.00 59.56 190 ALA A C 1
ATOM 1475 O O . ALA A 1 190 ? -25.108 54.320 37.423 1.00 59.56 190 ALA A O 1
ATOM 1476 N N . PRO A 1 191 ? -27.332 53.964 37.248 1.00 53.56 191 PRO A N 1
ATOM 1477 C CA . PRO A 1 191 ? -27.331 53.829 35.796 1.00 53.56 191 PRO A CA 1
ATOM 1478 C C . PRO A 1 191 ? -27.007 55.171 35.121 1.00 53.56 191 PRO A C 1
ATOM 1480 O O . PRO A 1 191 ? -27.694 56.168 35.343 1.00 53.56 191 PRO A O 1
ATOM 1483 N N . GLU A 1 192 ? -25.950 55.187 34.304 1.00 57.53 192 GLU A N 1
ATOM 1484 C CA . GLU A 1 192 ? -25.645 56.292 33.388 1.00 57.53 192 GLU A CA 1
ATOM 1485 C C . GLU A 1 192 ? -26.669 56.335 32.236 1.00 57.53 192 GLU A C 1
ATOM 1487 O O . GLU A 1 192 ? -27.116 55.277 31.782 1.00 57.53 192 GLU A O 1
ATOM 1492 N N . PRO A 1 193 ? -27.060 57.535 31.763 1.00 60.28 193 PRO A N 1
ATOM 1493 C CA . PRO A 1 193 ? -28.060 57.692 30.711 1.00 60.28 193 PRO A CA 1
ATOM 1494 C C . PRO A 1 193 ? -27.541 57.240 29.338 1.00 60.28 193 PRO A C 1
ATOM 1496 O O . PRO A 1 193 ? -26.403 57.517 28.958 1.00 60.28 193 PRO A O 1
ATOM 1499 N N . GLU A 1 194 ? -28.415 56.555 28.600 1.00 56.97 194 GLU A N 1
ATOM 1500 C CA . GLU A 1 194 ? -28.174 56.011 27.261 1.00 56.97 194 GLU A CA 1
ATOM 1501 C C . GLU A 1 194 ? -27.831 57.111 26.234 1.00 56.97 194 GLU A C 1
ATOM 1503 O O . GLU A 1 194 ? -28.578 58.087 26.122 1.00 56.97 194 GLU A O 1
ATOM 1508 N N . PRO A 1 195 ? -26.747 56.969 25.446 1.00 58.53 195 PRO A N 1
ATOM 1509 C CA . PRO A 1 195 ? -26.501 57.831 24.297 1.00 58.53 195 PRO A CA 1
ATOM 1510 C C . PRO A 1 195 ? -27.288 57.378 23.053 1.00 58.53 195 PRO A C 1
ATOM 1512 O O . PRO A 1 195 ? -27.392 56.189 22.748 1.00 58.53 195 PRO A O 1
ATOM 1515 N N . GLU A 1 196 ? -27.813 58.374 22.336 1.00 59.47 196 GLU A N 1
ATOM 1516 C CA . GLU A 1 196 ? -28.578 58.281 21.088 1.00 59.47 196 GLU A CA 1
ATOM 1517 C C . GLU A 1 196 ? -27.835 57.564 19.933 1.00 59.47 196 GLU A C 1
ATOM 1519 O O . GLU A 1 196 ? -26.602 57.523 19.901 1.00 59.47 196 GLU A O 1
ATOM 1524 N N . PRO A 1 197 ? -28.570 57.002 18.949 1.00 57.94 197 PRO A N 1
ATOM 1525 C CA . PRO A 1 197 ? -27.996 56.163 17.898 1.00 57.94 197 PRO A CA 1
ATOM 1526 C C . PRO A 1 197 ? -27.325 56.971 16.772 1.00 57.94 197 PRO A C 1
ATOM 1528 O O . PRO A 1 197 ? -27.998 57.579 15.938 1.00 57.94 197 PRO A O 1
ATOM 1531 N N . GLU A 1 198 ? -25.995 56.893 16.676 1.00 44.84 198 GLU A N 1
ATOM 1532 C CA . GLU A 1 198 ? -25.250 57.339 15.491 1.00 44.84 198 GLU A CA 1
ATOM 1533 C C . GLU A 1 198 ? -25.226 56.289 14.358 1.00 44.84 198 GLU A C 1
ATOM 1535 O O . GLU A 1 198 ? -25.265 55.073 14.560 1.00 44.84 198 GLU A O 1
ATOM 1540 N N . ALA A 1 199 ? -25.176 56.822 13.136 1.00 57.72 199 ALA A N 1
ATOM 1541 C CA . ALA A 1 199 ? -25.341 56.192 11.828 1.00 57.72 199 ALA A CA 1
ATOM 1542 C C . ALA A 1 199 ? -24.356 55.041 11.489 1.00 57.72 199 ALA A C 1
ATOM 1544 O O . ALA A 1 199 ? -23.246 54.971 12.021 1.00 57.72 199 ALA A O 1
ATOM 1545 N N . PRO A 1 200 ? -24.712 54.145 10.540 1.00 56.62 200 PRO A N 1
ATOM 1546 C CA . PRO A 1 200 ? -23.906 52.968 10.219 1.00 56.62 200 PRO A CA 1
ATOM 1547 C C . PRO A 1 200 ? -22.581 53.317 9.510 1.00 56.62 200 PRO A C 1
ATOM 1549 O O . PRO A 1 200 ? -22.577 54.090 8.548 1.00 56.62 200 PRO A O 1
ATOM 1552 N N . PRO A 1 201 ? -21.450 52.694 9.898 1.00 51.84 201 PRO A N 1
ATOM 1553 C CA . PRO A 1 201 ? -20.173 52.923 9.238 1.00 51.84 201 PRO A CA 1
ATOM 1554 C C . PRO A 1 201 ? -20.050 52.178 7.899 1.00 51.84 201 PRO A C 1
ATOM 1556 O O . PRO A 1 201 ? -20.447 51.022 7.735 1.00 51.84 201 PRO A O 1
ATOM 1559 N N . SER A 1 202 ? -19.416 52.869 6.951 1.00 48.31 202 SER A N 1
ATOM 1560 C CA . SER A 1 202 ? -19.010 52.385 5.628 1.00 48.31 202 SER A CA 1
ATOM 1561 C C . SER A 1 202 ? -18.012 51.208 5.680 1.00 48.31 202 SER A C 1
ATOM 1563 O O . SER A 1 202 ? -17.256 51.063 6.644 1.00 48.31 202 SER A O 1
ATOM 1565 N N . PRO A 1 203 ? -17.962 50.358 4.633 1.00 51.78 203 PRO A N 1
ATOM 1566 C CA . PRO A 1 203 ? -17.258 49.080 4.673 1.00 51.78 203 PRO A CA 1
ATOM 1567 C C . PRO A 1 203 ? -15.737 49.237 4.547 1.00 51.78 203 PRO A C 1
ATOM 1569 O O . PRO A 1 203 ? -15.206 49.629 3.509 1.00 51.78 203 PRO A O 1
ATOM 1572 N N . VAL A 1 204 ? -15.015 48.835 5.594 1.00 46.62 204 VAL A N 1
ATOM 1573 C CA . VAL A 1 204 ? -13.549 48.764 5.589 1.00 46.62 204 VAL A CA 1
ATOM 1574 C C . VAL A 1 204 ? -13.081 47.536 4.798 1.00 46.62 204 VAL A C 1
ATOM 1576 O O . VAL A 1 204 ? -13.476 46.394 5.058 1.00 46.62 204 VAL A O 1
ATOM 1579 N N . ALA A 1 205 ? -12.211 47.783 3.819 1.00 50.66 205 ALA A N 1
ATOM 1580 C CA . ALA A 1 205 ? -11.649 46.813 2.889 1.00 50.66 205 ALA A CA 1
ATOM 1581 C C . ALA A 1 205 ? -10.926 45.648 3.597 1.00 50.66 205 ALA A C 1
ATOM 1583 O O . ALA A 1 205 ? -9.818 45.776 4.123 1.00 50.66 205 ALA A O 1
ATOM 1584 N N . ARG A 1 206 ? -11.534 44.457 3.556 1.00 46.25 206 ARG A N 1
ATOM 1585 C CA . ARG A 1 206 ? -10.911 43.207 4.012 1.00 46.25 206 ARG A CA 1
ATOM 1586 C C . ARG A 1 206 ? -9.822 42.753 3.034 1.00 46.25 206 ARG A C 1
ATOM 1588 O O . ARG A 1 206 ? -10.086 42.458 1.869 1.00 46.25 206 ARG A O 1
ATOM 1595 N N . LYS A 1 207 ? -8.594 42.627 3.549 1.00 49.00 207 LYS A N 1
ATOM 1596 C CA . LYS A 1 207 ? -7.433 42.013 2.883 1.00 49.00 207 LYS A CA 1
ATOM 1597 C C . LYS A 1 207 ? -7.800 40.643 2.286 1.00 49.00 207 LYS A C 1
ATOM 1599 O O . LYS A 1 207 ? -8.181 39.714 3.001 1.00 49.00 207 LYS A O 1
ATOM 1604 N N . LYS A 1 208 ? -7.650 40.518 0.962 1.00 45.34 208 LYS A N 1
ATOM 1605 C CA . LYS A 1 208 ? -7.855 39.291 0.176 1.00 45.34 208 LYS A CA 1
ATOM 1606 C C . LYS A 1 208 ? -6.894 38.183 0.640 1.00 45.34 208 LYS A C 1
ATOM 1608 O O . LYS A 1 208 ? -5.728 38.160 0.255 1.00 45.34 208 LYS A O 1
ATOM 1613 N N . LYS A 1 209 ? -7.391 37.223 1.430 1.00 50.25 209 LYS A N 1
ATOM 1614 C CA . LYS A 1 209 ? -6.731 35.921 1.636 1.00 50.25 209 LYS A CA 1
ATOM 1615 C C . LYS A 1 209 ? -6.686 35.175 0.294 1.00 50.25 209 LYS A C 1
ATOM 1617 O O . LYS A 1 209 ? -7.725 34.936 -0.320 1.00 50.25 209 LYS A O 1
ATOM 1622 N N . LYS A 1 210 ? -5.481 34.811 -0.160 1.00 50.31 210 LYS A N 1
ATOM 1623 C CA . LYS A 1 210 ? -5.233 33.981 -1.353 1.00 50.31 210 LYS A CA 1
ATOM 1624 C C . LYS A 1 210 ? -6.038 32.673 -1.262 1.00 50.31 210 LYS A C 1
ATOM 1626 O O . LYS A 1 210 ? -5.785 31.835 -0.399 1.00 50.31 210 LYS A O 1
ATOM 1631 N N . LYS A 1 211 ? -7.004 32.515 -2.171 1.00 41.28 211 LYS A N 1
ATOM 1632 C CA . LYS A 1 211 ? -7.810 31.305 -2.394 1.00 41.28 211 LYS A CA 1
ATOM 1633 C C . LYS A 1 211 ? -6.880 30.143 -2.773 1.00 41.28 211 LYS A C 1
ATOM 1635 O O . LYS A 1 211 ? -6.277 30.146 -3.843 1.00 41.28 211 LYS A O 1
ATOM 1640 N N . LYS A 1 212 ? -6.764 29.146 -1.895 1.00 51.47 212 LYS A N 1
ATOM 1641 C CA . LYS A 1 212 ? -6.134 27.851 -2.190 1.00 51.47 212 LYS A CA 1
ATOM 1642 C C . LYS A 1 212 ? -7.046 27.119 -3.187 1.00 51.47 212 LYS A C 1
ATOM 1644 O O . LYS A 1 212 ? -8.232 26.960 -2.909 1.00 51.47 212 LYS A O 1
ATOM 1649 N N . LYS A 1 213 ? -6.521 26.741 -4.360 1.00 47.62 213 LYS A N 1
ATOM 1650 C CA . LYS A 1 213 ? -7.252 26.007 -5.415 1.00 47.62 213 LYS A CA 1
ATOM 1651 C C . LYS A 1 213 ? -7.936 24.762 -4.804 1.00 47.62 213 LYS A C 1
ATOM 1653 O O . LYS A 1 213 ? -7.229 23.969 -4.176 1.00 47.62 213 LYS A O 1
ATOM 1658 N N . PRO A 1 214 ? -9.261 24.573 -4.951 1.00 43.16 214 PRO A N 1
ATOM 1659 C CA . PRO A 1 214 ? -9.935 23.378 -4.456 1.00 43.16 214 PRO A CA 1
ATOM 1660 C C . PRO A 1 214 ? -9.441 22.151 -5.230 1.00 43.16 214 PRO A C 1
ATOM 1662 O O . PRO A 1 214 ? -9.404 22.144 -6.461 1.00 43.16 214 PRO A O 1
ATOM 1665 N N . LYS A 1 215 ? -9.023 21.117 -4.493 1.00 51.69 215 LYS A N 1
ATOM 1666 C CA . LYS A 1 215 ? -8.773 19.787 -5.055 1.00 51.69 215 LYS A CA 1
ATOM 1667 C C . LYS A 1 215 ? -10.096 19.258 -5.613 1.00 51.69 215 LYS A C 1
ATOM 1669 O O . LYS A 1 215 ? -11.118 19.362 -4.945 1.00 51.69 215 LYS A O 1
ATOM 1674 N N . LYS A 1 216 ? -10.036 18.730 -6.837 1.00 41.09 216 LYS A N 1
ATOM 1675 C CA . LYS A 1 216 ? -11.132 18.139 -7.619 1.00 41.09 216 LYS A CA 1
ATOM 1676 C C . LYS A 1 216 ? -12.037 17.292 -6.710 1.00 41.09 216 LYS A C 1
ATOM 1678 O O . LYS A 1 216 ? -11.596 16.267 -6.194 1.00 41.09 216 LYS A O 1
ATOM 1683 N N . ALA A 1 217 ? -13.251 17.783 -6.458 1.00 42.09 217 ALA A N 1
ATOM 1684 C CA . ALA A 1 217 ? -14.253 17.092 -5.660 1.00 42.09 217 ALA A CA 1
ATOM 1685 C C . ALA A 1 217 ? -14.642 15.807 -6.393 1.00 42.09 217 ALA A C 1
ATOM 1687 O O . ALA A 1 217 ? -15.033 15.845 -7.559 1.00 42.09 217 ALA A O 1
ATOM 1688 N N . LYS A 1 218 ? -14.461 14.671 -5.721 1.00 55.53 218 LYS A N 1
ATOM 1689 C CA . LYS A 1 218 ? -15.061 13.406 -6.131 1.00 55.53 218 LYS A CA 1
ATOM 1690 C C . LYS A 1 218 ? -16.572 13.596 -5.981 1.00 55.53 218 LYS A C 1
ATOM 1692 O O . LYS A 1 218 ? -17.001 14.086 -4.940 1.00 55.53 218 LYS A O 1
ATOM 1697 N N . GLU A 1 219 ? -17.307 13.310 -7.047 1.00 48.03 219 GLU A N 1
ATOM 1698 C CA . GLU A 1 219 ? -18.762 13.431 -7.171 1.00 48.03 219 GLU A CA 1
ATOM 1699 C C . GLU A 1 219 ? -19.454 12.966 -5.882 1.00 48.03 219 GLU A C 1
ATOM 1701 O O . GLU A 1 219 ? -19.316 11.813 -5.469 1.00 48.03 219 GLU A O 1
ATOM 1706 N N . ALA A 1 220 ? -20.061 13.919 -5.172 1.00 56.09 220 ALA A N 1
ATOM 1707 C CA . ALA A 1 220 ? -20.659 13.688 -3.869 1.00 56.09 220 ALA A CA 1
ATOM 1708 C C . ALA A 1 220 ? -22.022 13.028 -4.075 1.00 56.09 220 ALA A C 1
ATOM 1710 O O . ALA A 1 220 ? -22.921 13.626 -4.662 1.00 56.09 220 ALA A O 1
ATOM 1711 N N . VAL A 1 221 ? -22.150 11.793 -3.597 1.00 68.75 221 VAL A N 1
ATOM 1712 C CA . VAL A 1 221 ? -23.439 11.110 -3.453 1.00 68.75 221 VAL A CA 1
ATOM 1713 C C . VAL A 1 221 ? -24.342 11.993 -2.573 1.00 68.75 221 VAL A C 1
ATOM 1715 O O . VAL A 1 221 ? -23.835 12.541 -1.591 1.00 68.75 221 VAL A O 1
ATOM 1718 N N . PRO A 1 222 ? -25.629 12.189 -2.914 1.00 79.19 222 PRO A N 1
ATOM 1719 C CA . PRO A 1 222 ? -26.541 13.019 -2.129 1.00 79.19 222 PRO A CA 1
ATOM 1720 C C . PRO A 1 222 ? -26.558 12.607 -0.646 1.00 79.19 222 PRO A C 1
ATOM 1722 O O . PRO A 1 222 ? -26.692 11.432 -0.306 1.00 79.19 222 PRO A O 1
ATOM 1725 N N . ASP A 1 223 ? -26.388 13.597 0.235 1.00 87.12 223 ASP A N 1
ATOM 1726 C CA . ASP A 1 223 ? -26.355 13.432 1.693 1.00 87.12 223 ASP A CA 1
ATOM 1727 C C . ASP A 1 223 ? -27.773 13.214 2.245 1.00 87.12 223 ASP A C 1
ATOM 1729 O O . ASP A 1 223 ? -28.454 14.161 2.646 1.00 87.12 223 ASP A O 1
ATOM 1733 N N . GLU A 1 224 ? -28.223 11.965 2.281 1.00 95.06 224 GLU A N 1
ATOM 1734 C CA . GLU A 1 224 ? -29.488 11.575 2.909 1.00 95.06 224 GLU A CA 1
ATOM 1735 C C . GLU A 1 224 ? -29.347 11.497 4.445 1.00 95.06 224 GLU A C 1
ATOM 1737 O O . GLU A 1 224 ? -28.322 11.045 4.976 1.00 95.06 224 GLU A O 1
ATOM 1742 N N . ILE A 1 225 ? -30.351 11.997 5.178 1.00 95.94 225 ILE A N 1
ATOM 1743 C CA . ILE A 1 225 ? -30.431 11.912 6.646 1.00 95.94 225 ILE A CA 1
ATOM 1744 C C . ILE A 1 225 ? -31.141 10.603 6.992 1.00 95.94 225 ILE A C 1
ATOM 1746 O O . ILE A 1 225 ? -32.274 10.409 6.575 1.00 95.94 225 ILE A O 1
ATOM 1750 N N . MET A 1 226 ? -30.505 9.750 7.789 1.00 96.25 226 MET A N 1
ATOM 1751 C CA . MET A 1 226 ? -31.060 8.484 8.269 1.00 96.25 226 MET A CA 1
ATOM 1752 C C . MET A 1 226 ? -31.114 8.450 9.798 1.00 96.25 226 MET A C 1
ATOM 1754 O O . MET A 1 226 ? -30.369 9.160 10.480 1.00 96.25 226 MET A O 1
ATOM 1758 N N . THR A 1 227 ? -31.972 7.592 10.343 1.00 97.50 227 THR A N 1
ATOM 1759 C CA . THR A 1 227 ? -32.027 7.304 11.783 1.00 97.50 227 THR A CA 1
ATOM 1760 C C . THR A 1 227 ? -31.455 5.913 12.032 1.00 97.50 227 THR A C 1
ATOM 1762 O O . THR A 1 227 ? -31.872 4.966 11.372 1.00 97.50 227 THR A O 1
ATOM 1765 N N . ILE A 1 228 ? -30.511 5.779 12.962 1.00 97.19 228 ILE A N 1
ATOM 1766 C CA . ILE A 1 228 ? -29.973 4.486 13.411 1.00 97.19 228 ILE A CA 1
ATOM 1767 C C . ILE A 1 228 ? -30.315 4.251 14.883 1.00 97.19 228 ILE A C 1
ATOM 1769 O O . ILE A 1 228 ? -30.602 5.202 15.613 1.00 97.19 228 ILE A O 1
ATOM 1773 N N . VAL A 1 229 ? -30.247 2.999 15.321 1.00 97.00 229 VAL A N 1
ATOM 1774 C CA . VAL A 1 229 ? -30.470 2.590 16.712 1.00 97.00 229 VAL A CA 1
ATOM 1775 C C . VAL A 1 229 ? -29.160 2.056 17.283 1.00 97.00 229 VAL A C 1
ATOM 1777 O O . VAL A 1 229 ? -28.518 1.218 16.657 1.00 97.00 229 VAL A O 1
ATOM 1780 N N . VAL A 1 230 ? -28.740 2.529 18.454 1.00 96.75 230 VAL A N 1
ATOM 1781 C CA . VAL A 1 230 ? -27.595 1.968 19.185 1.00 96.75 230 VAL A CA 1
ATOM 1782 C C . VAL A 1 230 ? -28.129 1.172 20.370 1.00 96.75 230 VAL A C 1
ATOM 1784 O O . VAL A 1 230 ? -28.764 1.741 21.258 1.00 96.75 230 VAL A O 1
ATOM 1787 N N . ARG A 1 231 ? -27.885 -0.139 20.361 1.00 95.38 231 ARG A N 1
ATOM 1788 C CA . ARG A 1 231 ? -28.301 -1.089 21.392 1.00 95.38 231 ARG A CA 1
ATOM 1789 C C . ARG A 1 231 ? -27.135 -1.388 22.320 1.00 95.38 231 ARG A C 1
ATOM 1791 O O . ARG A 1 231 ? -26.096 -1.866 21.863 1.00 95.38 231 ARG A O 1
ATOM 1798 N N . ASP A 1 232 ? -27.313 -1.145 23.613 1.00 94.62 232 ASP A N 1
ATOM 1799 C CA . ASP A 1 232 ? -26.325 -1.524 24.620 1.00 94.62 232 ASP A CA 1
ATOM 1800 C C . ASP A 1 232 ? -26.467 -3.014 24.952 1.00 94.62 232 ASP A C 1
ATOM 1802 O O . ASP A 1 232 ? -27.505 -3.448 25.444 1.00 94.62 232 ASP A O 1
ATOM 1806 N N . ARG A 1 233 ? -25.438 -3.816 24.675 1.00 91.69 233 ARG A N 1
ATOM 1807 C CA . ARG A 1 233 ? -25.423 -5.253 24.989 1.00 91.69 233 ARG A CA 1
ATOM 1808 C C . ARG A 1 233 ? -24.820 -5.545 26.364 1.00 91.69 233 ARG A C 1
ATOM 1810 O O . ARG A 1 233 ? -24.780 -6.695 26.784 1.00 91.69 233 ARG A O 1
ATOM 1817 N N . ARG A 1 234 ? -24.326 -4.523 27.064 1.00 84.94 234 ARG A N 1
ATOM 1818 C CA . ARG A 1 234 ? -23.691 -4.657 28.386 1.00 84.94 234 ARG A CA 1
ATOM 1819 C C . ARG A 1 234 ? -24.704 -4.810 29.506 1.00 84.94 234 ARG A C 1
ATOM 1821 O O . ARG A 1 234 ? -24.376 -5.289 30.587 1.00 84.94 234 ARG A O 1
ATOM 1828 N N . LYS A 1 235 ? -25.933 -4.374 29.248 1.00 82.94 235 LYS A N 1
ATOM 1829 C CA . LYS A 1 235 ? -27.038 -4.414 30.191 1.00 82.94 235 LYS A CA 1
ATOM 1830 C C . LYS A 1 235 ? -28.103 -5.330 29.601 1.00 82.94 235 LYS A C 1
ATOM 1832 O O . LYS A 1 235 ? -28.687 -5.007 28.576 1.00 82.94 235 LYS A O 1
ATOM 1837 N N . ASP A 1 236 ? -28.384 -6.451 30.263 1.00 76.06 236 ASP A N 1
ATOM 1838 C CA . ASP A 1 236 ? -29.446 -7.387 29.849 1.00 76.06 236 ASP A CA 1
ATOM 1839 C C . ASP A 1 236 ? -30.858 -6.759 29.904 1.00 76.06 236 ASP A C 1
ATOM 1841 O O . ASP A 1 236 ? -31.841 -7.369 29.485 1.00 76.06 236 ASP A O 1
ATOM 1845 N N . SER A 1 237 ? -30.982 -5.524 30.408 1.00 63.38 237 SER A N 1
ATOM 1846 C CA . SER A 1 237 ? -32.213 -4.740 30.351 1.00 63.38 237 SER A CA 1
ATOM 1847 C C . SER A 1 237 ? -32.379 -4.113 28.965 1.00 63.38 237 SER A C 1
ATOM 1849 O O . SER A 1 237 ? -31.732 -3.117 28.642 1.00 63.38 237 SER A O 1
ATOM 1851 N N . SER A 1 238 ? -33.284 -4.674 28.171 1.00 59.19 238 SER A N 1
ATOM 1852 C CA . SER A 1 238 ? -33.610 -4.304 26.787 1.00 59.19 238 SER A CA 1
ATOM 1853 C C . SER A 1 238 ? -34.199 -2.897 26.569 1.00 59.19 238 SER A C 1
ATOM 1855 O O . SER A 1 238 ? -34.801 -2.664 25.525 1.00 59.19 238 SER A O 1
ATOM 1857 N N . GLU A 1 239 ? -34.134 -1.978 27.534 1.00 62.25 239 GLU A N 1
ATOM 1858 C CA . GLU A 1 239 ? -35.102 -0.869 27.599 1.00 62.25 239 GLU A CA 1
ATOM 1859 C C . GLU A 1 239 ? -34.621 0.512 27.128 1.00 62.25 239 GLU A C 1
ATOM 1861 O O . GLU A 1 239 ? -35.450 1.410 27.034 1.00 62.25 239 GLU A O 1
ATOM 1866 N N . GLU A 1 240 ? -33.359 0.718 26.731 1.00 80.56 240 GLU A N 1
ATOM 1867 C CA . GLU A 1 240 ? -32.905 2.050 26.272 1.00 80.56 240 GLU A CA 1
ATOM 1868 C C . GLU A 1 240 ? -32.090 1.999 24.967 1.00 80.56 240 GLU A C 1
ATOM 1870 O O . GLU A 1 240 ? -30.949 2.455 24.875 1.00 80.56 240 GLU A O 1
ATOM 1875 N N . ASP A 1 241 ? -32.708 1.452 23.915 1.00 91.81 241 ASP A N 1
ATOM 1876 C CA . ASP A 1 241 ? -32.230 1.593 22.535 1.00 91.81 241 ASP A CA 1
ATOM 1877 C C . ASP A 1 241 ? -32.171 3.101 22.176 1.00 91.81 241 ASP A C 1
ATOM 1879 O O . ASP A 1 241 ? -33.190 3.790 22.081 1.00 91.81 241 ASP A O 1
ATOM 1883 N N . THR A 1 242 ? -30.966 3.649 21.982 1.00 94.62 242 THR A N 1
ATOM 1884 C CA . THR A 1 242 ? -30.777 5.086 21.718 1.00 94.62 242 THR A CA 1
ATOM 1885 C C . THR A 1 242 ? -30.874 5.360 20.218 1.00 94.62 242 THR A C 1
ATOM 1887 O O . THR A 1 242 ? -30.033 4.910 19.437 1.00 94.62 242 THR A O 1
ATOM 1890 N N . THR A 1 243 ? -31.881 6.121 19.784 1.00 96.44 243 THR A N 1
ATOM 1891 C CA . THR A 1 243 ? -32.039 6.505 18.371 1.00 96.44 243 THR A CA 1
ATOM 1892 C C . THR A 1 243 ? -31.207 7.743 18.033 1.00 96.44 243 THR A C 1
ATOM 1894 O O . THR A 1 243 ? -31.395 8.798 18.641 1.00 96.44 243 THR A O 1
ATOM 1897 N N . VAL A 1 244 ? -30.336 7.660 17.025 1.00 96.88 244 VAL A N 1
ATOM 1898 C CA . VAL A 1 244 ? -29.476 8.770 16.583 1.00 96.88 244 VAL A CA 1
ATOM 1899 C C . VAL A 1 244 ? -29.753 9.100 15.117 1.00 96.88 244 VAL A C 1
ATOM 1901 O O . VAL A 1 244 ? -29.661 8.239 14.245 1.00 96.88 244 VAL A O 1
ATOM 1904 N N . LYS A 1 245 ? -30.059 10.370 14.828 1.00 97.50 245 LYS A N 1
ATOM 1905 C CA . LYS A 1 245 ? -30.219 10.881 13.456 1.00 97.50 245 LYS A CA 1
ATOM 1906 C C . LYS A 1 245 ? -28.871 11.353 12.913 1.00 97.50 245 LYS A C 1
ATOM 1908 O O . LYS A 1 245 ? -28.239 12.224 13.510 1.00 97.50 245 LYS A O 1
ATOM 1913 N N . LEU A 1 246 ? -28.429 10.812 11.780 1.00 96.75 246 LEU A N 1
ATOM 1914 C CA . LEU A 1 246 ? -27.135 11.125 11.163 1.00 96.75 246 LEU A CA 1
ATOM 1915 C C . LEU A 1 246 ? -27.223 11.149 9.635 1.00 96.75 246 LEU A C 1
ATOM 1917 O O . LEU A 1 246 ? -28.087 10.520 9.039 1.00 96.75 246 LEU A O 1
ATOM 1921 N N . ARG A 1 247 ? -26.317 11.878 8.976 1.00 97.06 247 ARG A N 1
ATOM 1922 C CA . ARG A 1 247 ? -26.198 11.850 7.504 1.00 97.06 247 ARG A CA 1
ATOM 1923 C C . ARG A 1 247 ? -25.306 10.699 7.055 1.00 97.06 247 ARG A C 1
ATOM 1925 O O . ARG A 1 247 ? -24.317 10.425 7.737 1.00 97.06 247 ARG A O 1
ATOM 1932 N N . THR A 1 248 ? -25.567 10.124 5.880 1.00 96.06 248 THR A N 1
ATOM 1933 C CA . THR A 1 248 ? -24.742 9.070 5.240 1.00 96.06 248 THR A CA 1
ATOM 1934 C C . THR A 1 248 ? -23.238 9.395 5.209 1.00 96.06 248 THR A C 1
ATOM 1936 O O . THR A 1 248 ? -22.401 8.505 5.381 1.00 96.06 248 THR A O 1
ATOM 1939 N N . SER A 1 249 ? -22.871 10.667 5.029 1.00 93.88 249 SER A N 1
ATOM 1940 C CA . SER A 1 249 ? -21.481 11.149 4.982 1.00 93.88 249 SER A CA 1
ATOM 1941 C C . SER A 1 249 ? -20.845 11.434 6.346 1.00 93.88 249 SER A C 1
ATOM 1943 O O . SER A 1 249 ? -19.646 11.720 6.426 1.00 93.88 249 SER A O 1
ATOM 1945 N N . THR A 1 250 ? -21.613 11.364 7.435 1.00 96.00 250 THR A N 1
ATOM 1946 C CA . THR A 1 250 ? -21.106 11.652 8.781 1.00 96.00 250 THR A CA 1
ATOM 1947 C C . THR A 1 250 ? -20.230 10.501 9.263 1.00 96.00 250 THR A C 1
ATOM 1949 O O . THR A 1 250 ? -20.593 9.333 9.140 1.00 96.00 250 THR A O 1
ATOM 1952 N N . LYS A 1 251 ? -19.067 10.833 9.831 1.00 96.75 251 LYS A N 1
ATOM 1953 C CA . LYS A 1 251 ? -18.186 9.856 10.480 1.00 96.75 251 LYS A CA 1
ATOM 1954 C C . LYS A 1 251 ? -18.797 9.357 11.784 1.00 96.75 251 LYS A C 1
ATOM 1956 O O . LYS A 1 251 ? -19.216 10.176 12.610 1.00 96.75 251 LYS A O 1
ATOM 1961 N N . LEU A 1 252 ? -18.755 8.048 12.003 1.00 96.81 252 LEU A N 1
ATOM 1962 C CA . LEU A 1 252 ? -19.343 7.414 13.185 1.00 96.81 252 LEU A CA 1
ATOM 1963 C C . LEU A 1 252 ? -18.624 7.767 14.494 1.00 96.81 252 LEU A C 1
ATOM 1965 O O . LEU A 1 252 ? -19.245 7.713 15.547 1.00 96.81 252 LEU A O 1
ATOM 1969 N N . ALA A 1 253 ? -17.385 8.271 14.449 1.00 96.31 253 ALA A N 1
ATOM 1970 C CA . ALA A 1 253 ? -16.660 8.755 15.631 1.00 96.31 253 ALA A CA 1
ATOM 1971 C C . ALA A 1 253 ? -17.446 9.800 16.439 1.00 96.31 253 ALA A C 1
ATOM 1973 O O . ALA A 1 253 ? -17.321 9.855 17.657 1.00 96.31 253 ALA A O 1
ATOM 1974 N N . ARG A 1 254 ? -18.263 10.631 15.775 1.00 96.06 254 ARG A N 1
ATOM 1975 C CA . ARG A 1 254 ? -19.116 11.611 16.465 1.00 96.06 254 ARG A CA 1
ATOM 1976 C C . ARG A 1 254 ? -20.276 10.958 17.204 1.00 96.06 254 ARG A C 1
ATOM 1978 O O . ARG A 1 254 ? -20.617 11.405 18.290 1.00 96.06 254 ARG A O 1
ATOM 1985 N N . VAL A 1 255 ? -20.862 9.923 16.606 1.00 96.38 255 VAL A N 1
ATOM 1986 C CA . VAL A 1 255 ? -21.952 9.151 17.211 1.00 96.38 255 VAL A CA 1
ATOM 1987 C C . VAL A 1 255 ? -21.423 8.371 18.407 1.00 96.38 255 VAL A C 1
ATOM 1989 O O . VAL A 1 255 ? -22.021 8.427 19.472 1.00 96.38 255 VAL A O 1
ATOM 1992 N N . PHE A 1 256 ? -20.262 7.730 18.261 1.00 96.88 256 PHE A N 1
ATOM 1993 C CA . PHE A 1 256 ? -19.616 6.977 19.335 1.00 96.88 256 PHE A CA 1
ATOM 1994 C C . PHE A 1 256 ? -19.194 7.869 20.497 1.00 96.88 256 PHE A C 1
ATOM 1996 O O . PHE A 1 256 ? -19.428 7.496 21.637 1.00 96.88 256 PHE A O 1
ATOM 2003 N N . GLY A 1 257 ? -18.646 9.058 20.219 1.00 96.19 257 GLY A N 1
ATOM 2004 C CA . GLY A 1 257 ? -18.347 10.051 21.253 1.00 96.19 257 GLY A CA 1
ATOM 2005 C C . GLY A 1 257 ? -19.595 10.476 22.021 1.00 96.19 257 GLY A C 1
ATOM 2006 O O . GLY A 1 257 ? -19.638 10.316 23.231 1.00 96.19 257 GLY A O 1
ATOM 2007 N N . ALA A 1 258 ? -20.643 10.915 21.316 1.00 96.56 258 ALA A N 1
ATOM 2008 C CA . ALA A 1 258 ? -21.885 11.348 21.958 1.00 96.56 258 ALA A CA 1
ATOM 2009 C C . ALA A 1 258 ? -22.568 10.228 22.764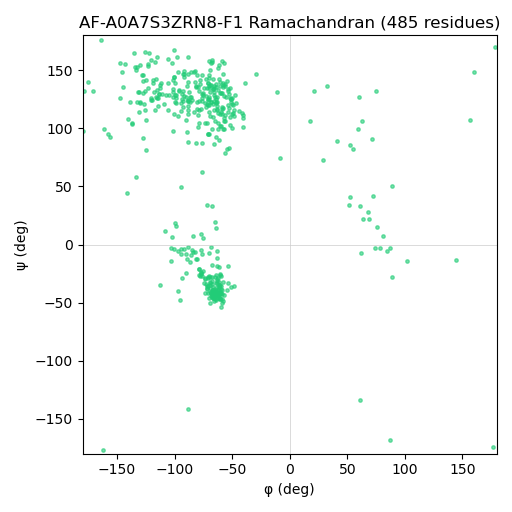 1.00 96.56 258 ALA A C 1
ATOM 2011 O O . ALA A 1 258 ? -23.129 10.486 23.826 1.00 96.56 258 ALA A O 1
ATOM 2012 N N . TYR A 1 259 ? -22.513 8.989 22.269 1.00 96.06 259 TYR A N 1
ATOM 2013 C CA . TYR A 1 259 ? -23.052 7.824 22.965 1.00 96.06 259 TYR A CA 1
ATOM 2014 C C . TYR A 1 259 ? -22.225 7.464 24.210 1.00 96.06 259 TYR A C 1
ATOM 2016 O O . TYR A 1 259 ? -22.790 7.274 25.284 1.00 96.06 259 TYR A O 1
ATOM 2024 N N . ALA A 1 260 ? -20.893 7.439 24.098 1.00 95.56 260 ALA A N 1
ATOM 2025 C CA . ALA A 1 260 ? -19.989 7.187 25.221 1.00 95.56 260 ALA A CA 1
ATOM 2026 C C . ALA A 1 260 ? -20.113 8.265 26.313 1.00 95.56 260 ALA A C 1
ATOM 2028 O O . ALA A 1 260 ? -20.193 7.928 27.493 1.00 95.56 260 ALA A O 1
ATOM 2029 N N . ASP A 1 261 ? -20.225 9.537 25.914 1.00 96.06 261 ASP A N 1
ATOM 2030 C CA . ASP A 1 261 ? -20.454 10.669 26.817 1.00 96.06 261 ASP A CA 1
ATOM 2031 C C . ASP A 1 261 ? -21.777 10.510 27.589 1.00 96.06 261 ASP A C 1
ATOM 2033 O O . ASP A 1 261 ? -21.816 10.748 28.796 1.00 96.06 261 ASP A O 1
ATOM 2037 N N . GLY A 1 262 ? -22.847 10.052 26.924 1.00 94.19 262 GLY A N 1
ATOM 2038 C CA . GLY A 1 262 ? -24.137 9.759 27.564 1.00 94.19 262 GLY A CA 1
ATOM 2039 C C . GLY A 1 262 ? -24.075 8.611 28.577 1.00 94.19 262 GLY A C 1
ATOM 2040 O O . GLY A 1 262 ? -24.825 8.603 29.550 1.00 94.19 262 GLY A O 1
ATOM 2041 N N . LEU A 1 263 ? -23.144 7.678 28.382 1.00 92.88 263 LEU A N 1
ATOM 2042 C CA . LEU A 1 263 ? -22.890 6.550 29.279 1.00 92.88 263 LEU A CA 1
ATOM 2043 C C . LEU A 1 263 ? -21.851 6.856 30.369 1.00 92.88 263 LEU A C 1
ATOM 2045 O O . LEU A 1 263 ? -21.634 6.023 31.248 1.00 92.88 263 LEU A O 1
ATOM 2049 N N . GLY A 1 264 ? -21.173 8.006 30.303 1.00 94.75 264 GLY A N 1
ATOM 2050 C CA . GLY A 1 264 ? -20.041 8.323 31.177 1.00 94.75 264 GLY A CA 1
ATOM 2051 C C . GLY A 1 264 ? -18.832 7.395 30.987 1.00 94.75 264 GLY A C 1
ATOM 2052 O O . GLY A 1 264 ? -18.012 7.266 31.895 1.00 94.75 264 GLY A O 1
ATOM 2053 N N . ALA A 1 265 ? -18.723 6.736 29.832 1.00 95.19 265 ALA A N 1
ATOM 2054 C CA . ALA A 1 265 ? -17.622 5.842 29.480 1.00 95.19 265 ALA A CA 1
ATOM 2055 C C . ALA A 1 265 ? -16.685 6.511 28.464 1.00 95.19 265 ALA A C 1
ATOM 2057 O O . ALA A 1 265 ? -17.069 7.449 27.767 1.00 95.19 265 ALA A O 1
ATOM 2058 N N . SER A 1 266 ? -15.445 6.031 28.344 1.00 93.44 266 SER A N 1
ATOM 2059 C CA . SER A 1 266 ? -14.571 6.481 27.259 1.00 93.44 266 SER A CA 1
ATOM 2060 C C . SER A 1 266 ? -14.874 5.696 25.979 1.00 93.44 266 SER A C 1
ATOM 2062 O O . SER A 1 266 ? -15.243 4.525 26.011 1.00 93.44 266 SER A O 1
ATOM 2064 N N . VAL A 1 267 ? -14.692 6.327 24.816 1.00 94.31 267 VAL A N 1
ATOM 2065 C CA . VAL A 1 267 ? -14.861 5.646 23.516 1.00 94.31 267 VAL A CA 1
ATOM 2066 C C . VAL A 1 267 ? -13.894 4.460 23.378 1.00 94.31 267 VAL A C 1
ATOM 2068 O O . VAL A 1 267 ? -14.206 3.490 22.698 1.00 94.31 267 VAL A O 1
ATOM 2071 N N . ASP A 1 268 ? -12.747 4.516 24.060 1.00 92.19 268 ASP A N 1
ATOM 2072 C CA . ASP A 1 268 ? -11.723 3.469 24.048 1.00 92.19 268 ASP A CA 1
ATOM 2073 C C . ASP A 1 268 ? -12.086 2.237 24.896 1.00 92.19 268 ASP A C 1
ATOM 2075 O O . ASP A 1 268 ? -11.370 1.248 24.833 1.00 92.19 268 ASP A O 1
ATOM 2079 N N . THR A 1 269 ? -13.166 2.263 25.682 1.00 95.00 269 THR A N 1
ATOM 2080 C CA . THR A 1 269 ? -13.661 1.075 26.411 1.00 95.00 269 THR A CA 1
ATOM 2081 C C . THR A 1 269 ? -14.848 0.399 25.724 1.00 95.00 269 THR A C 1
ATOM 2083 O O . THR A 1 269 ? -15.333 -0.625 26.202 1.00 95.00 269 THR A O 1
ATOM 2086 N N . LEU A 1 270 ? -15.344 0.989 24.630 1.00 95.50 270 LEU A N 1
ATOM 2087 C CA . LEU A 1 270 ? -16.543 0.543 23.928 1.00 95.50 270 LEU A CA 1
ATOM 2088 C C . LEU A 1 270 ? -16.199 -0.007 22.548 1.00 95.50 270 LEU A C 1
ATOM 2090 O O . LEU A 1 270 ? -15.456 0.599 21.769 1.00 95.50 270 LEU A O 1
ATOM 2094 N N . ARG A 1 271 ? -16.835 -1.122 22.203 1.00 95.44 271 ARG A N 1
ATOM 2095 C CA . ARG A 1 271 ? -16.745 -1.750 20.890 1.00 95.44 271 ARG A CA 1
ATOM 2096 C C . ARG A 1 271 ? -18.110 -1.735 20.217 1.00 95.44 271 ARG A C 1
ATOM 2098 O O . ARG A 1 271 ? -19.091 -2.205 20.783 1.00 95.44 271 ARG A O 1
ATOM 2105 N N . PHE A 1 272 ? -18.158 -1.211 18.996 1.00 96.38 272 PHE A N 1
ATOM 2106 C CA . PHE A 1 272 ? -19.382 -1.119 18.204 1.00 96.38 272 PHE A CA 1
ATOM 2107 C C . PHE A 1 272 ? -19.377 -2.180 17.107 1.00 96.38 272 PHE A C 1
ATOM 2109 O O . PHE 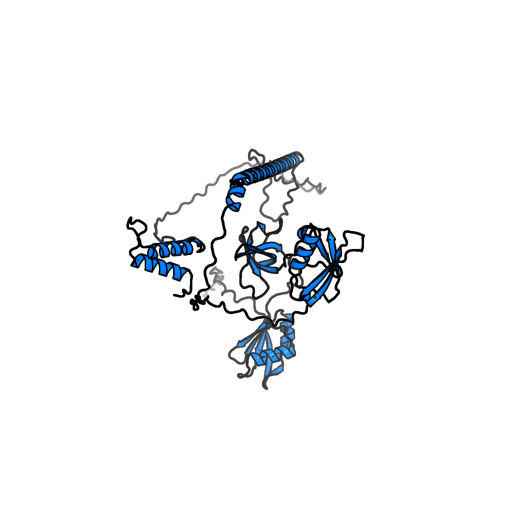A 1 272 ? -18.415 -2.285 16.345 1.00 96.38 272 PHE A O 1
ATOM 2116 N N . LEU A 1 273 ? -20.456 -2.952 17.021 1.00 96.50 273 LEU A N 1
ATOM 2117 C CA . LEU A 1 273 ? -20.639 -4.045 16.075 1.00 96.50 273 LEU A CA 1
ATOM 2118 C C . LEU A 1 273 ? -21.845 -3.760 15.172 1.00 96.50 273 LEU A C 1
ATOM 2120 O O . LEU A 1 273 ? -22.900 -3.323 15.631 1.00 96.50 273 LEU A O 1
ATOM 2124 N N . TYR A 1 274 ? -21.717 -4.055 13.883 1.00 97.12 274 TYR A N 1
ATOM 2125 C CA . TYR A 1 274 ? -22.808 -4.031 12.910 1.00 97.12 274 TYR A CA 1
ATOM 2126 C C . TYR A 1 274 ? -22.816 -5.340 12.132 1.00 97.12 274 TYR A C 1
ATOM 2128 O O . TYR A 1 274 ? -21.813 -5.709 11.523 1.00 97.12 274 TYR A O 1
ATOM 2136 N N . LYS A 1 275 ? -23.942 -6.067 12.163 1.00 96.00 275 LYS A N 1
ATOM 2137 C CA . LYS A 1 275 ? -24.065 -7.410 11.558 1.00 96.00 275 LYS A CA 1
ATOM 2138 C C . LYS A 1 275 ? -22.946 -8.375 12.004 1.00 96.00 275 LYS A C 1
ATOM 2140 O O . LYS A 1 275 ? -22.479 -9.193 11.219 1.00 96.00 275 LYS A O 1
ATOM 2145 N N . GLY A 1 276 ? -22.492 -8.244 13.254 1.00 94.38 276 GLY A N 1
ATOM 2146 C CA . GLY A 1 276 ? -21.395 -9.033 13.828 1.00 94.38 276 GLY A CA 1
ATOM 2147 C C . GLY A 1 276 ? -19.978 -8.596 13.429 1.00 94.38 276 GLY A C 1
ATOM 2148 O O . GLY A 1 276 ? -19.020 -9.180 13.926 1.00 94.38 276 GLY A O 1
ATOM 2149 N N . GLY A 1 277 ? -19.821 -7.587 12.564 1.00 94.88 277 GLY A N 1
ATOM 2150 C CA . GLY A 1 277 ? -18.526 -7.003 12.207 1.00 94.88 277 GLY A CA 1
ATOM 2151 C C . GLY A 1 277 ? -18.213 -5.745 13.014 1.00 94.88 277 GLY A C 1
ATOM 2152 O O . GLY A 1 277 ? -19.117 -4.994 13.370 1.00 94.88 277 GLY A O 1
ATOM 2153 N N . ASP A 1 278 ? -16.934 -5.500 13.283 1.00 94.44 278 ASP A N 1
ATOM 2154 C CA . ASP A 1 278 ? -16.485 -4.296 13.982 1.00 94.44 278 ASP A CA 1
ATOM 2155 C C . ASP A 1 278 ? -16.669 -3.037 13.154 1.00 94.44 278 ASP A C 1
ATOM 2157 O O . ASP A 1 278 ? -16.329 -3.000 11.971 1.00 94.44 278 ASP A O 1
ATOM 2161 N N . VAL A 1 279 ? -17.141 -1.985 13.813 1.00 95.50 279 VAL A N 1
ATOM 2162 C CA . VAL A 1 279 ? -17.316 -0.672 13.211 1.00 95.50 279 VAL A CA 1
ATOM 2163 C C . VAL A 1 279 ? -16.324 0.316 13.799 1.00 95.50 279 VAL A C 1
ATOM 2165 O O . VAL A 1 279 ? -16.237 0.502 15.014 1.00 95.50 279 VAL A O 1
ATOM 2168 N N . TYR A 1 280 ? -15.611 1.020 12.923 1.00 94.50 280 TYR A N 1
ATOM 2169 C CA . TYR A 1 280 ? -14.626 2.019 13.324 1.00 94.50 280 TYR A CA 1
ATOM 2170 C C . TYR A 1 280 ? -15.183 3.440 13.210 1.00 94.50 280 TYR A C 1
ATOM 2172 O O . TYR A 1 280 ? -15.898 3.782 12.272 1.00 94.50 280 TYR A O 1
ATOM 2180 N N . GLY A 1 281 ? -14.793 4.329 14.130 1.00 94.62 281 GLY A N 1
ATOM 2181 C CA . GLY A 1 281 ? -15.256 5.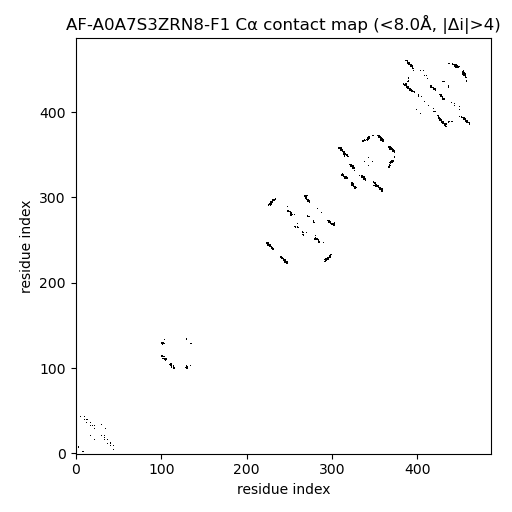726 14.115 1.00 94.62 281 GLY A CA 1
ATOM 2182 C C . GLY A 1 281 ? -14.833 6.529 12.869 1.00 94.62 281 GLY A C 1
ATOM 2183 O O . GLY A 1 281 ? -15.394 7.582 12.563 1.00 94.62 281 GLY A O 1
ATOM 2184 N N . ASP A 1 282 ? -13.828 6.052 12.144 1.00 93.12 282 ASP A N 1
ATOM 2185 C CA . ASP A 1 282 ? -13.253 6.652 10.939 1.00 93.12 282 ASP A CA 1
ATOM 2186 C C . ASP A 1 282 ? -14.198 6.549 9.741 1.00 93.12 282 ASP A C 1
ATOM 2188 O O . ASP A 1 282 ? -14.120 7.361 8.810 1.00 93.12 282 ASP A O 1
ATOM 2192 N N . GLU A 1 283 ? -15.032 5.516 9.761 1.00 94.62 283 GLU A N 1
ATOM 2193 C CA . GLU A 1 283 ? -15.906 5.117 8.678 1.00 94.62 283 GLU A CA 1
ATOM 2194 C C . GLU A 1 283 ? -17.162 5.991 8.674 1.00 94.62 283 GLU A C 1
ATOM 2196 O O . GLU A 1 283 ? -17.635 6.486 9.704 1.00 94.62 283 GLU A O 1
ATOM 2201 N N . THR A 1 284 ? -17.671 6.252 7.474 1.00 96.44 284 THR A N 1
ATOM 2202 C CA . THR A 1 284 ? -18.933 6.967 7.285 1.00 96.44 284 THR A CA 1
ATOM 2203 C C . THR A 1 284 ? -20.066 5.961 7.197 1.00 96.44 284 THR A C 1
ATOM 2205 O O . THR A 1 284 ? -19.869 4.858 6.685 1.00 96.44 284 THR A O 1
ATOM 2208 N N . ALA A 1 285 ? -21.267 6.341 7.632 1.00 95.81 285 ALA A N 1
ATOM 2209 C CA . ALA A 1 285 ? -22.414 5.434 7.617 1.00 95.81 285 ALA A CA 1
ATOM 2210 C C . ALA A 1 285 ? -22.683 4.826 6.226 1.00 95.81 285 ALA A C 1
ATOM 2212 O O . ALA A 1 285 ? -22.910 3.623 6.098 1.00 95.81 285 ALA A O 1
ATOM 2213 N N . GLY A 1 286 ? -22.526 5.627 5.168 1.00 94.94 286 GLY A N 1
ATOM 2214 C CA . GLY A 1 286 ? -22.641 5.153 3.789 1.00 94.94 286 GLY A CA 1
ATOM 2215 C C . GLY A 1 286 ? -21.538 4.180 3.350 1.00 94.94 286 GLY A C 1
ATOM 2216 O O . GLY A 1 286 ? -21.796 3.333 2.505 1.00 94.94 286 GLY A O 1
ATOM 2217 N N . ALA A 1 287 ? -20.326 4.248 3.919 1.00 93.94 287 ALA A N 1
ATOM 2218 C CA . ALA A 1 287 ? -19.228 3.346 3.547 1.00 93.94 287 ALA A CA 1
ATOM 2219 C C . ALA A 1 287 ? -19.431 1.919 4.083 1.00 93.94 287 ALA A C 1
ATOM 2221 O O . ALA A 1 287 ? -18.988 0.964 3.453 1.00 93.94 287 ALA A O 1
ATOM 2222 N N . ILE A 1 288 ? -20.116 1.791 5.221 1.00 95.69 288 ILE A N 1
ATOM 2223 C CA . ILE A 1 288 ? -20.438 0.507 5.864 1.00 95.69 288 ILE A CA 1
ATOM 2224 C C . ILE A 1 288 ? -21.742 -0.086 5.301 1.00 95.69 288 ILE A C 1
ATOM 2226 O O . ILE A 1 288 ? -22.035 -1.266 5.486 1.00 95.69 288 ILE A O 1
ATOM 2230 N N . GLY A 1 289 ? -22.543 0.719 4.596 1.00 95.69 289 GLY A N 1
ATOM 2231 C CA . GLY A 1 289 ? -23.882 0.318 4.165 1.00 95.69 289 GLY A CA 1
ATOM 2232 C C . GLY A 1 289 ? -24.865 0.265 5.337 1.00 95.69 289 GLY A C 1
ATOM 2233 O O . GLY A 1 289 ? -25.656 -0.678 5.454 1.00 95.69 289 GLY A O 1
ATOM 2234 N N . LEU A 1 290 ? -24.790 1.250 6.238 1.00 96.69 290 LEU A N 1
ATOM 2235 C CA . LEU A 1 290 ? -25.848 1.488 7.217 1.00 96.69 290 LEU A CA 1
ATOM 2236 C C . LEU A 1 290 ? -27.075 2.042 6.484 1.00 96.69 290 LEU A C 1
ATOM 2238 O O . LEU A 1 290 ? -26.972 3.018 5.743 1.00 96.69 290 LEU A O 1
ATOM 2242 N N . ALA A 1 291 ? -28.213 1.381 6.676 1.00 96.06 291 ALA A N 1
ATOM 2243 C CA . ALA A 1 291 ? -29.510 1.805 6.162 1.00 96.06 291 ALA A CA 1
ATOM 2244 C C . ALA A 1 291 ? -30.329 2.482 7.273 1.00 96.06 291 ALA A C 1
ATOM 2246 O O . ALA A 1 291 ? -29.990 2.384 8.455 1.00 96.06 291 ALA A O 1
ATOM 2247 N N . GLU A 1 292 ? -31.419 3.152 6.901 1.00 96.81 292 GLU A N 1
ATOM 2248 C CA . GLU A 1 292 ? -32.377 3.678 7.873 1.00 96.81 292 GLU A CA 1
ATOM 2249 C C . GLU A 1 292 ? -32.949 2.542 8.738 1.00 96.81 292 GLU A C 1
ATOM 2251 O O . GLU A 1 292 ? -33.337 1.490 8.232 1.00 96.81 292 GLU A O 1
ATOM 2256 N N . GLY A 1 293 ? -32.936 2.733 10.058 1.00 96.12 293 GLY A N 1
ATOM 2257 C CA . GLY A 1 293 ? -33.341 1.729 11.041 1.00 96.12 293 GLY A CA 1
ATOM 2258 C C . GLY A 1 293 ? -32.273 0.682 11.374 1.00 96.12 293 GLY A C 1
ATOM 2259 O O . GLY A 1 293 ? -32.571 -0.273 12.086 1.00 96.12 293 GLY A O 1
ATOM 2260 N N . ALA A 1 294 ? -31.035 0.822 10.889 1.00 97.44 294 ALA A N 1
ATOM 2261 C CA . ALA A 1 294 ? -29.958 -0.103 11.239 1.00 97.44 294 ALA A CA 1
ATOM 2262 C C . ALA A 1 294 ? -29.618 -0.063 12.742 1.00 97.44 294 ALA A C 1
ATOM 2264 O O . ALA A 1 294 ? -29.503 1.015 13.330 1.00 97.44 294 ALA A O 1
ATOM 2265 N N . CYS A 1 295 ? -29.394 -1.243 13.332 1.00 96.62 295 CYS A N 1
ATOM 2266 C CA . CYS A 1 295 ? -28.987 -1.397 14.729 1.00 96.62 295 CYS A CA 1
ATOM 2267 C C . CYS A 1 295 ? -27.469 -1.601 14.851 1.00 96.62 295 CYS A C 1
ATOM 2269 O O . CYS A 1 295 ? -26.915 -2.518 14.240 1.00 96.62 295 CYS A O 1
ATOM 2271 N N . LEU A 1 296 ? -26.810 -0.771 15.658 1.00 97.00 296 LEU A N 1
ATOM 2272 C CA . LEU A 1 296 ? -25.431 -0.950 16.110 1.00 97.00 296 LEU A CA 1
ATOM 2273 C C . LEU A 1 296 ? -25.443 -1.544 17.516 1.00 97.00 296 LEU A C 1
ATOM 2275 O O . LEU A 1 296 ? -26.099 -1.002 18.398 1.00 97.00 296 LEU A O 1
ATOM 2279 N N . GLU A 1 297 ? -24.706 -2.623 17.739 1.00 96.06 297 GLU A N 1
ATOM 2280 C CA . GLU A 1 297 ? -24.542 -3.210 19.069 1.00 96.06 297 GLU A CA 1
ATOM 2281 C C . GLU A 1 297 ? -23.300 -2.620 19.741 1.00 96.06 297 GLU A C 1
ATOM 2283 O O . GLU A 1 297 ? -22.217 -2.635 19.159 1.00 96.06 297 GLU A O 1
ATOM 2288 N N . CYS A 1 298 ? -23.440 -2.107 20.960 1.00 95.19 298 CYS A N 1
ATOM 2289 C CA . CYS A 1 298 ? -22.328 -1.674 21.798 1.00 95.19 298 CYS A CA 1
ATOM 2290 C C . CYS A 1 298 ? -22.003 -2.761 22.829 1.00 95.19 298 CYS A C 1
ATOM 2292 O O . CYS A 1 298 ? -22.890 -3.233 23.538 1.00 95.19 298 CYS A O 1
ATOM 2294 N N . VAL A 1 299 ? -20.736 -3.153 22.922 1.00 95.50 299 VAL A N 1
ATOM 2295 C CA . VAL A 1 299 ? -20.227 -4.166 23.857 1.00 95.50 299 VAL A CA 1
ATOM 2296 C C . VAL A 1 299 ? -19.041 -3.577 24.619 1.00 95.50 299 VAL A C 1
ATOM 2298 O O . VAL A 1 299 ? -18.277 -2.795 24.051 1.00 95.50 299 VAL A O 1
ATOM 2301 N N . ASP A 1 300 ? -18.870 -3.948 25.890 1.00 94.12 300 ASP A N 1
ATOM 2302 C CA . ASP A 1 300 ? -17.646 -3.623 26.627 1.00 94.12 300 ASP A CA 1
ATOM 2303 C C . ASP A 1 300 ? -16.465 -4.371 26.013 1.00 94.12 300 ASP A C 1
ATOM 2305 O O . ASP A 1 300 ? -16.511 -5.583 25.779 1.00 94.12 300 ASP A O 1
ATOM 2309 N N . GLY A 1 301 ? -15.386 -3.648 25.766 1.00 90.12 301 GLY A N 1
ATOM 2310 C CA . GLY A 1 301 ? -14.152 -4.236 25.287 1.00 90.12 301 GLY A CA 1
ATOM 2311 C C . GLY A 1 301 ? -13.274 -3.195 24.630 1.00 90.12 301 GLY A C 1
ATOM 2312 O O . GLY A 1 301 ? -13.765 -2.253 24.008 1.00 90.12 301 GLY A O 1
ATOM 2313 N N . ASP A 1 302 ? -11.965 -3.404 24.740 1.00 79.56 302 ASP A N 1
ATOM 2314 C CA . ASP A 1 302 ? -11.006 -2.584 24.018 1.00 79.56 302 ASP A CA 1
ATOM 2315 C C . ASP A 1 302 ? -11.361 -2.630 22.521 1.00 79.56 302 ASP A C 1
ATOM 2317 O O . ASP A 1 302 ? -11.511 -3.727 21.954 1.00 79.56 302 ASP A O 1
ATOM 2321 N N . PRO A 1 303 ? -11.527 -1.472 21.854 1.00 71.75 303 PRO A N 1
ATOM 2322 C CA . PRO A 1 303 ? -11.808 -1.442 20.438 1.00 71.75 303 PRO A CA 1
ATOM 2323 C C . PRO A 1 303 ? -10.683 -2.203 19.740 1.00 71.75 303 PRO A C 1
ATOM 2325 O O . PRO A 1 303 ? -9.509 -2.049 20.105 1.00 71.75 303 PRO A O 1
ATOM 2328 N N . PRO A 1 304 ? -11.004 -3.033 18.734 1.00 69.06 304 PRO A N 1
ATOM 2329 C CA . PRO A 1 304 ? -9.994 -3.804 18.035 1.00 69.06 304 PRO A CA 1
ATOM 2330 C C . PRO A 1 304 ? -8.930 -2.831 17.543 1.00 69.06 304 PRO A C 1
ATOM 2332 O O . PRO A 1 304 ? -9.241 -1.891 16.805 1.00 69.06 304 PRO A O 1
ATOM 2335 N N . ALA A 1 305 ? -7.686 -3.018 17.998 1.00 70.81 305 ALA A N 1
ATOM 2336 C CA . ALA A 1 305 ? -6.580 -2.148 17.631 1.00 70.81 305 ALA A CA 1
ATOM 2337 C C . ALA A 1 305 ? -6.601 -2.004 16.112 1.00 70.81 305 ALA A C 1
ATOM 2339 O O . ALA A 1 305 ? -6.431 -3.010 15.419 1.00 70.81 305 ALA A O 1
ATOM 2340 N N . LYS A 1 306 ? -6.892 -0.787 15.615 1.00 65.62 306 LYS A N 1
ATOM 2341 C CA . LYS A 1 306 ? -7.101 -0.524 14.184 1.00 65.62 306 LYS A CA 1
ATOM 2342 C C . LYS A 1 306 ? -6.058 -1.304 13.414 1.00 65.62 306 LYS A C 1
ATOM 2344 O O . LYS A 1 306 ? -4.865 -1.017 13.575 1.00 65.62 306 LYS A O 1
ATOM 2349 N N . GLN A 1 307 ? -6.490 -2.300 12.639 1.00 63.88 307 GLN A N 1
ATOM 2350 C CA . GLN A 1 307 ? -5.566 -3.071 11.825 1.00 63.88 307 GLN A CA 1
ATOM 2351 C C . GLN A 1 307 ? -4.912 -2.060 10.892 1.00 63.88 307 GLN A C 1
ATOM 2353 O O . GLN A 1 307 ? -5.538 -1.528 9.973 1.00 63.88 307 GLN A O 1
ATOM 2358 N N . LYS A 1 308 ? -3.674 -1.673 11.217 1.00 73.62 308 LYS A N 1
ATOM 2359 C CA . LYS A 1 308 ? -2.939 -0.684 10.438 1.00 73.62 308 LYS A CA 1
ATOM 2360 C C . LYS A 1 308 ? -2.869 -1.277 9.048 1.00 73.62 308 LYS A C 1
ATOM 2362 O O . LYS A 1 308 ? -2.291 -2.352 8.915 1.00 73.62 308 LYS A O 1
ATOM 2367 N N . LYS A 1 309 ? -3.485 -0.614 8.060 1.00 79.12 309 LYS A N 1
ATOM 2368 C CA . LYS A 1 309 ? -3.473 -1.082 6.672 1.00 79.12 309 LYS A CA 1
ATOM 2369 C C . LYS A 1 309 ? -2.038 -1.417 6.316 1.00 79.12 309 LYS A C 1
ATOM 2371 O O . LYS A 1 309 ? -1.169 -0.538 6.301 1.00 79.12 309 LYS A O 1
ATOM 2376 N N . ARG A 1 310 ? -1.803 -2.709 6.157 1.00 85.56 310 ARG A N 1
ATOM 2377 C CA . ARG A 1 310 ? -0.500 -3.234 5.833 1.00 85.56 310 ARG A CA 1
ATOM 2378 C C . ARG A 1 310 ? -0.317 -3.082 4.334 1.00 85.56 310 ARG A C 1
ATOM 2380 O O . ARG A 1 310 ? -1.251 -3.277 3.562 1.00 85.56 310 ARG A O 1
ATOM 2387 N N . VAL A 1 311 ? 0.861 -2.633 3.945 1.00 89.31 311 VAL A N 1
ATOM 2388 C CA . VAL A 1 311 ? 1.228 -2.380 2.557 1.00 89.31 311 VAL A CA 1
ATOM 2389 C C . VAL A 1 311 ? 2.401 -3.284 2.230 1.00 89.31 311 VAL A C 1
ATOM 2391 O O . VAL A 1 311 ? 3.278 -3.505 3.063 1.00 89.31 311 VAL A O 1
ATOM 2394 N N . THR A 1 312 ? 2.412 -3.826 1.021 1.00 91.94 312 THR A N 1
ATOM 2395 C CA . THR A 1 312 ? 3.520 -4.630 0.513 1.00 91.94 312 THR A CA 1
ATOM 2396 C C . THR A 1 312 ? 4.553 -3.734 -0.166 1.00 91.94 312 THR A C 1
ATOM 2398 O O . THR A 1 312 ? 4.241 -2.700 -0.766 1.00 91.94 312 THR A O 1
ATOM 2401 N N . GLY A 1 313 ? 5.821 -4.105 -0.071 1.00 92.75 313 GLY A N 1
ATOM 2402 C CA . GLY A 1 313 ? 6.894 -3.422 -0.779 1.00 92.75 313 GLY A CA 1
ATOM 2403 C C . GLY A 1 313 ? 8.164 -4.246 -0.823 1.00 92.75 313 GLY A C 1
ATOM 2404 O O . GLY A 1 313 ? 8.239 -5.322 -0.235 1.00 92.75 313 GLY A O 1
ATOM 2405 N N . THR A 1 314 ? 9.155 -3.723 -1.529 1.00 93.12 314 THR A N 1
ATOM 2406 C CA . THR A 1 314 ? 10.462 -4.359 -1.683 1.00 93.12 314 THR A CA 1
ATOM 2407 C C . THR A 1 314 ? 11.515 -3.527 -0.970 1.00 93.12 314 THR A C 1
ATOM 2409 O O . THR A 1 314 ? 11.539 -2.300 -1.092 1.00 93.12 314 THR A O 1
ATOM 2412 N N . VAL A 1 315 ? 12.395 -4.168 -0.208 1.00 93.62 315 VAL A N 1
ATOM 2413 C CA . VAL A 1 315 ? 13.514 -3.485 0.450 1.00 93.62 315 VAL A CA 1
ATOM 2414 C C . VAL A 1 315 ? 14.532 -3.061 -0.613 1.00 93.62 315 VAL A C 1
ATOM 2416 O O . VAL A 1 315 ? 15.162 -3.901 -1.242 1.00 93.62 315 VAL A O 1
ATOM 2419 N N . VAL A 1 316 ? 14.718 -1.757 -0.820 1.00 94.31 316 VAL A N 1
ATOM 2420 C CA . VAL A 1 316 ? 15.653 -1.214 -1.833 1.00 94.31 316 VAL A CA 1
ATOM 2421 C C . VAL A 1 316 ? 17.023 -0.916 -1.240 1.00 94.31 316 VAL A C 1
ATOM 2423 O O . VAL A 1 316 ? 18.037 -0.947 -1.929 1.00 94.31 316 VAL A O 1
ATOM 2426 N N . ARG A 1 317 ? 17.070 -0.602 0.056 1.00 91.62 317 ARG A N 1
ATOM 2427 C CA . ARG A 1 317 ? 18.312 -0.337 0.783 1.00 91.62 317 ARG A CA 1
ATOM 2428 C C . ARG A 1 317 ? 18.174 -0.857 2.199 1.00 91.62 317 ARG A C 1
ATOM 2430 O O . ARG A 1 317 ? 17.160 -0.581 2.834 1.00 91.62 317 ARG A O 1
ATOM 2437 N N . TRP A 1 318 ? 19.194 -1.541 2.695 1.00 94.56 318 TRP A N 1
ATOM 2438 C CA . TRP A 1 318 ? 19.287 -1.964 4.086 1.00 94.56 318 TRP A CA 1
ATOM 2439 C C . TRP A 1 318 ? 20.753 -1.963 4.518 1.00 94.56 318 TRP A C 1
ATOM 2441 O O . TRP A 1 318 ? 21.579 -2.564 3.840 1.00 94.56 318 TRP A O 1
ATOM 2451 N N . ASP A 1 319 ? 21.075 -1.267 5.608 1.00 91.94 319 ASP A N 1
ATOM 2452 C CA . ASP A 1 319 ? 22.437 -1.169 6.163 1.00 91.94 319 ASP A CA 1
ATOM 2453 C C . ASP A 1 319 ? 22.609 -1.951 7.482 1.00 91.94 319 ASP A C 1
ATOM 2455 O O . ASP A 1 319 ? 23.587 -1.769 8.199 1.00 91.94 319 ASP A O 1
ATOM 2459 N N . GLY A 1 320 ? 21.635 -2.797 7.838 1.00 89.81 320 GLY A N 1
ATOM 2460 C CA . GLY A 1 320 ? 21.577 -3.495 9.128 1.00 89.81 320 GLY A CA 1
ATOM 2461 C C . GLY A 1 320 ? 20.851 -2.705 10.219 1.00 89.81 320 GLY A C 1
ATOM 2462 O O . GLY A 1 320 ? 20.234 -3.307 11.095 1.00 89.81 320 GLY A O 1
ATOM 2463 N N . SER A 1 321 ? 20.853 -1.371 10.142 1.00 89.50 321 SER A N 1
ATOM 2464 C CA . SER A 1 321 ? 20.248 -0.481 11.140 1.00 89.50 321 SER A CA 1
ATOM 2465 C C . SER A 1 321 ? 19.015 0.285 10.620 1.00 89.50 321 SER A C 1
ATOM 2467 O O . SER A 1 321 ? 18.049 0.592 11.339 1.00 89.50 321 SER A O 1
ATOM 2469 N N . ARG A 1 322 ? 19.055 0.643 9.342 1.00 91.06 322 ARG A N 1
ATOM 2470 C CA . ARG A 1 322 ? 18.104 1.489 8.638 1.00 91.06 322 ARG A CA 1
ATOM 2471 C C . ARG A 1 322 ? 18.011 1.040 7.190 1.00 91.06 322 ARG A C 1
ATOM 2473 O O . ARG A 1 322 ? 18.926 0.458 6.611 1.00 91.06 322 ARG A O 1
ATOM 2480 N N . GLY A 1 323 ? 16.881 1.359 6.582 1.00 91.31 323 GLY A N 1
ATOM 2481 C CA . GLY A 1 323 ? 16.667 1.059 5.182 1.00 91.31 323 GLY A CA 1
ATOM 2482 C C . GLY A 1 323 ? 15.540 1.842 4.552 1.00 91.31 323 GLY A C 1
ATOM 2483 O O . GLY A 1 323 ? 14.921 2.704 5.177 1.00 91.31 323 GLY A O 1
ATOM 2484 N N . GLY A 1 324 ? 15.295 1.536 3.287 1.00 91.00 324 GLY A N 1
ATOM 2485 C CA . GLY A 1 324 ? 14.190 2.070 2.512 1.00 91.00 324 GLY A CA 1
ATOM 2486 C C . GLY A 1 324 ? 13.398 0.933 1.889 1.00 91.00 324 GLY A C 1
ATOM 2487 O O . GLY A 1 324 ? 13.987 0.062 1.251 1.00 91.00 324 GLY A O 1
ATOM 2488 N N . ILE A 1 325 ? 12.079 0.968 2.051 1.00 90.75 325 ILE A N 1
ATOM 2489 C CA . ILE A 1 325 ? 11.153 0.112 1.310 1.00 90.75 325 ILE A CA 1
ATOM 2490 C C . ILE A 1 325 ? 10.536 0.930 0.182 1.00 90.75 325 ILE A C 1
ATOM 2492 O O . ILE A 1 325 ? 10.096 2.067 0.390 1.00 90.75 325 ILE A O 1
ATOM 2496 N N . GLU A 1 326 ? 10.499 0.340 -1.004 1.00 91.38 326 GLU A N 1
ATOM 2497 C CA . GLU A 1 326 ? 9.730 0.838 -2.132 1.00 91.38 326 GLU A CA 1
ATOM 2498 C C . GLU A 1 326 ? 8.361 0.140 -2.153 1.00 91.38 326 GLU A C 1
ATOM 2500 O O . GLU A 1 326 ? 8.299 -1.085 -2.279 1.00 91.38 326 GLU A O 1
ATOM 2505 N N . PRO A 1 327 ? 7.260 0.883 -1.942 1.00 89.19 327 PRO A N 1
ATOM 2506 C CA . PRO A 1 327 ? 5.910 0.327 -1.993 1.00 89.19 327 PRO A CA 1
ATOM 2507 C C . PRO A 1 327 ? 5.624 -0.318 -3.352 1.00 89.19 327 PRO A C 1
ATOM 2509 O O . PRO A 1 327 ? 5.927 0.266 -4.389 1.00 89.19 327 PRO A O 1
ATOM 2512 N N . ALA A 1 328 ? 4.984 -1.491 -3.343 1.00 85.44 328 ALA A N 1
ATOM 2513 C CA . ALA A 1 328 ? 4.605 -2.199 -4.567 1.00 85.44 328 ALA A CA 1
ATOM 2514 C C . ALA A 1 328 ? 3.486 -1.477 -5.342 1.00 85.44 328 ALA A C 1
ATOM 2516 O O . ALA A 1 328 ? 3.402 -1.581 -6.565 1.00 85.44 328 ALA A O 1
ATOM 2517 N N . GLU A 1 329 ? 2.635 -0.718 -4.645 1.00 80.00 329 GLU A N 1
ATOM 2518 C CA . GLU A 1 329 ? 1.604 0.096 -5.285 1.00 80.00 329 GLU A CA 1
ATOM 2519 C C . GLU A 1 329 ? 2.224 1.314 -5.994 1.00 80.00 329 GLU A C 1
ATOM 2521 O O . GLU A 1 329 ? 2.606 2.317 -5.371 1.00 80.00 329 GLU A O 1
ATOM 2526 N N . GLN A 1 330 ? 2.290 1.213 -7.327 1.00 53.81 330 GLN A N 1
ATOM 2527 C CA . GLN A 1 330 ? 2.640 2.283 -8.260 1.00 53.81 330 GLN A CA 1
ATOM 2528 C C . GLN A 1 330 ? 1.777 3.525 -7.994 1.00 53.81 330 GLN A C 1
ATOM 2530 O O . GLN A 1 330 ? 0.612 3.592 -8.374 1.00 53.81 330 GLN A O 1
ATOM 2535 N N . GLY A 1 331 ? 2.356 4.535 -7.344 1.00 63.25 331 GLY A N 1
ATOM 2536 C CA . GLY A 1 331 ? 1.722 5.851 -7.207 1.00 63.25 331 GLY A CA 1
ATOM 2537 C C . GLY A 1 331 ? 1.971 6.567 -5.885 1.00 63.25 331 GLY A C 1
ATOM 2538 O O . GLY A 1 331 ? 1.720 7.767 -5.791 1.00 63.25 331 GLY A O 1
ATOM 2539 N N . SER A 1 332 ? 2.497 5.888 -4.863 1.00 60.03 332 SER A N 1
ATOM 2540 C CA . SER A 1 332 ? 2.758 6.545 -3.572 1.00 60.03 332 SER A CA 1
ATOM 2541 C C . SER A 1 332 ? 4.077 7.336 -3.512 1.00 60.03 332 SER A C 1
ATOM 2543 O O . SER A 1 332 ? 4.274 8.075 -2.544 1.00 60.03 332 SER A O 1
ATOM 2545 N N . GLY A 1 333 ? 4.916 7.251 -4.557 1.00 57.69 333 GLY A N 1
ATOM 2546 C CA . GLY A 1 333 ? 5.977 8.200 -4.949 1.00 57.69 333 GLY A CA 1
ATOM 2547 C C . GLY A 1 333 ? 7.130 8.444 -3.968 1.00 57.69 333 GLY A C 1
ATOM 2548 O O . GLY A 1 333 ? 8.086 9.127 -4.316 1.00 57.69 333 GLY A O 1
ATOM 2549 N N . GLY A 1 334 ? 7.066 7.912 -2.750 1.00 80.12 334 GLY A N 1
ATOM 2550 C CA . GLY A 1 334 ? 8.069 8.130 -1.716 1.00 80.12 334 GLY A CA 1
ATOM 2551 C C . GLY A 1 334 ? 8.603 6.813 -1.181 1.00 80.12 334 GLY A C 1
ATOM 2552 O O . GLY A 1 334 ? 7.827 5.934 -0.809 1.00 80.12 334 GLY A O 1
ATOM 2553 N N . ARG A 1 335 ? 9.932 6.706 -1.089 1.00 84.50 335 ARG A N 1
ATOM 2554 C CA . ARG A 1 335 ? 10.589 5.648 -0.314 1.00 84.50 335 ARG A CA 1
ATOM 2555 C C . ARG A 1 335 ? 10.167 5.764 1.146 1.00 84.50 335 ARG A C 1
ATOM 2557 O O . ARG A 1 335 ? 10.142 6.863 1.704 1.00 84.50 335 ARG A O 1
ATOM 2564 N N . ILE A 1 336 ? 9.856 4.635 1.764 1.00 88.88 336 ILE A N 1
ATOM 2565 C CA . ILE A 1 336 ? 9.441 4.586 3.164 1.00 88.88 336 ILE A CA 1
ATOM 2566 C C . ILE A 1 336 ? 10.647 4.192 3.997 1.00 88.88 336 ILE A C 1
ATOM 2568 O O . ILE A 1 336 ? 11.260 3.151 3.768 1.00 88.88 336 ILE A O 1
ATOM 2572 N N . ALA A 1 337 ? 11.005 5.049 4.951 1.00 88.69 337 ALA A N 1
ATOM 2573 C CA . ALA A 1 337 ? 12.137 4.796 5.823 1.00 88.69 337 ALA A CA 1
ATOM 2574 C C . ALA A 1 337 ? 11.807 3.674 6.815 1.00 88.69 337 ALA A C 1
ATOM 2576 O O . ALA A 1 337 ? 10.756 3.681 7.463 1.00 88.69 337 ALA A O 1
ATOM 2577 N N . VAL A 1 338 ? 12.741 2.746 6.968 1.00 89.81 338 VAL A N 1
ATOM 2578 C CA . VAL A 1 338 ? 12.685 1.646 7.928 1.00 89.81 338 VAL A CA 1
ATOM 2579 C C . VAL A 1 338 ? 13.813 1.811 8.930 1.00 89.81 338 VAL A C 1
ATOM 2581 O O . VAL A 1 338 ? 14.916 2.234 8.584 1.00 89.81 338 VAL A O 1
ATOM 2584 N N . ARG A 1 339 ? 13.536 1.475 10.185 1.00 88.06 339 ARG A N 1
ATOM 2585 C CA . ARG A 1 339 ? 14.524 1.369 11.264 1.00 88.06 339 ARG A CA 1
ATOM 2586 C C . ARG A 1 339 ? 14.455 -0.040 11.842 1.00 88.06 339 ARG A C 1
ATOM 2588 O O . ARG A 1 339 ? 13.367 -0.609 11.831 1.00 88.06 339 ARG A O 1
ATOM 2595 N N . VAL A 1 340 ? 15.543 -0.552 12.427 1.00 87.81 340 VAL A N 1
ATOM 2596 C CA . VAL A 1 340 ? 15.535 -1.863 13.124 1.00 87.81 340 VAL A CA 1
ATOM 2597 C C . VAL A 1 340 ? 14.403 -1.971 14.134 1.00 87.81 340 VAL A C 1
ATOM 2599 O O . VAL A 1 340 ? 13.785 -3.015 14.251 1.00 87.81 340 VAL A O 1
ATOM 2602 N N . SER A 1 341 ? 14.075 -0.879 14.828 1.00 84.50 341 SER A N 1
ATOM 2603 C CA . SER A 1 341 ? 12.987 -0.863 15.810 1.00 84.50 341 SER A CA 1
ATOM 2604 C C . SER A 1 341 ? 11.606 -1.173 15.220 1.00 84.50 341 SER A C 1
ATOM 2606 O O . SER A 1 341 ? 10.691 -1.470 15.977 1.00 84.50 341 SER A O 1
ATOM 2608 N N . GLY A 1 342 ? 11.436 -1.032 13.902 1.00 82.38 342 GLY A N 1
ATOM 2609 C CA . GLY A 1 342 ? 10.217 -1.410 13.188 1.00 82.38 342 GLY A CA 1
ATOM 2610 C C . GLY A 1 342 ? 10.270 -2.817 12.594 1.00 82.38 342 GLY A C 1
ATOM 2611 O O . GLY A 1 342 ? 9.282 -3.255 12.022 1.00 82.38 342 GLY A O 1
ATOM 2612 N N . VAL A 1 343 ? 11.399 -3.521 12.701 1.00 86.25 343 VAL A N 1
ATOM 2613 C CA . VAL A 1 343 ? 11.556 -4.908 12.254 1.00 86.25 343 VAL A CA 1
ATOM 2614 C C . VAL A 1 343 ? 11.252 -5.828 13.431 1.00 86.25 343 VAL A C 1
ATOM 2616 O O . VAL A 1 343 ? 11.741 -5.607 14.542 1.00 86.25 343 VAL A O 1
ATOM 2619 N N . ARG A 1 344 ? 10.428 -6.859 13.219 1.00 82.12 344 ARG A N 1
ATOM 2620 C CA . ARG A 1 344 ? 10.121 -7.819 14.286 1.00 82.12 344 ARG A CA 1
ATOM 2621 C C . ARG A 1 344 ? 11.385 -8.542 14.749 1.00 82.12 344 ARG A C 1
ATOM 2623 O O . ARG A 1 344 ? 12.253 -8.882 13.946 1.00 82.12 344 ARG A O 1
ATOM 2630 N N . ARG A 1 345 ? 11.477 -8.805 16.059 1.00 81.44 345 ARG A N 1
ATOM 2631 C CA . ARG A 1 345 ? 12.586 -9.583 16.635 1.00 81.44 345 ARG A CA 1
ATOM 2632 C C . ARG A 1 345 ? 12.711 -10.922 15.901 1.00 81.44 345 ARG A C 1
ATOM 2634 O O . ARG A 1 345 ? 11.711 -11.598 15.693 1.00 81.44 345 ARG A O 1
ATOM 2641 N N . GLY A 1 346 ? 13.934 -11.268 15.502 1.0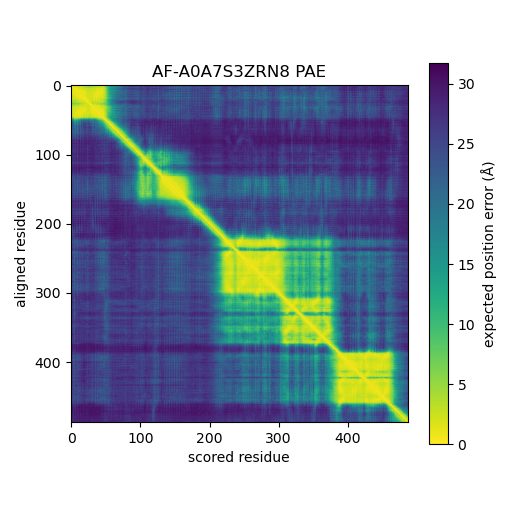0 84.06 346 GLY A N 1
ATOM 2642 C CA . GLY A 1 346 ? 14.234 -12.488 14.745 1.00 84.06 346 GLY A CA 1
ATOM 2643 C C . GLY A 1 346 ? 14.055 -12.374 13.227 1.00 84.06 346 GLY A C 1
ATOM 2644 O O . GLY A 1 346 ? 14.415 -13.301 12.513 1.00 84.06 346 GLY A O 1
ATOM 2645 N N . THR A 1 347 ? 13.552 -11.251 12.706 1.00 86.56 347 THR A N 1
ATOM 2646 C CA . THR A 1 347 ? 13.474 -11.019 11.257 1.00 86.56 347 THR A CA 1
ATOM 2647 C C . THR A 1 347 ? 14.727 -10.280 10.786 1.00 86.56 347 THR A C 1
ATOM 2649 O O . THR A 1 347 ? 15.037 -9.200 11.289 1.00 86.56 347 THR A O 1
ATOM 2652 N N . SER A 1 348 ? 15.448 -10.845 9.817 1.00 89.56 348 SER A N 1
ATOM 2653 C CA . SER A 1 348 ? 16.534 -10.147 9.116 1.00 89.56 348 SER A CA 1
ATOM 2654 C C . SER A 1 348 ? 16.018 -9.630 7.775 1.00 89.56 348 SER A C 1
ATOM 2656 O O . SER A 1 348 ? 15.235 -10.313 7.124 1.00 89.56 348 SER A O 1
ATOM 2658 N N . LEU A 1 349 ? 16.408 -8.411 7.400 1.00 91.31 349 LEU A N 1
ATOM 2659 C CA . LEU A 1 349 ? 16.063 -7.814 6.110 1.00 91.31 349 LEU A CA 1
ATOM 2660 C C . LEU A 1 349 ? 17.287 -7.821 5.198 1.00 91.31 349 LEU A C 1
ATOM 2662 O O . LEU A 1 349 ? 18.393 -7.487 5.633 1.00 91.31 349 LEU A O 1
ATOM 2666 N N . ARG A 1 350 ? 17.080 -8.140 3.926 1.00 92.62 350 ARG A N 1
ATOM 2667 C CA . ARG A 1 350 ? 18.054 -8.015 2.840 1.00 92.62 350 ARG A CA 1
ATOM 2668 C C . ARG A 1 350 ? 17.479 -7.142 1.731 1.00 92.62 350 ARG A C 1
ATOM 2670 O O . ARG A 1 350 ? 16.267 -6.996 1.582 1.00 92.62 350 ARG A O 1
ATOM 2677 N N . VAL A 1 351 ? 18.362 -6.524 0.952 1.00 93.25 351 VAL A N 1
ATOM 2678 C CA . VAL A 1 351 ? 17.951 -5.795 -0.254 1.00 93.25 351 VAL A CA 1
ATOM 2679 C C . VAL A 1 351 ? 17.326 -6.792 -1.233 1.00 93.25 351 VAL A C 1
ATOM 2681 O O . VAL A 1 351 ? 17.939 -7.808 -1.541 1.00 93.25 351 VAL A O 1
ATOM 2684 N N . GLY A 1 352 ? 16.113 -6.503 -1.702 1.00 91.12 352 GLY A N 1
ATOM 2685 C CA . GLY A 1 352 ? 15.312 -7.382 -2.557 1.00 91.12 352 GLY A CA 1
ATOM 2686 C C . GLY A 1 352 ? 14.195 -8.135 -1.831 1.00 91.12 352 GLY A C 1
ATOM 2687 O O . GLY A 1 352 ? 13.281 -8.622 -2.498 1.00 91.12 352 GLY A O 1
ATOM 2688 N N . ASP A 1 353 ? 14.202 -8.177 -0.494 1.00 93.00 353 ASP A N 1
ATOM 2689 C CA . ASP A 1 353 ? 13.157 -8.872 0.257 1.00 93.00 353 ASP A CA 1
ATOM 2690 C C . ASP A 1 353 ? 11.794 -8.216 0.037 1.00 93.00 353 ASP A C 1
ATOM 2692 O O . ASP A 1 353 ? 11.644 -6.987 0.102 1.00 93.00 353 ASP A O 1
ATOM 2696 N N . LYS A 1 354 ? 10.781 -9.056 -0.183 1.00 91.62 354 LYS A N 1
ATOM 2697 C CA . LYS A 1 354 ? 9.384 -8.631 -0.156 1.00 91.62 354 LYS A CA 1
ATOM 2698 C C . LYS A 1 354 ? 8.926 -8.565 1.287 1.00 91.62 354 LYS A C 1
ATOM 2700 O O . LYS A 1 354 ? 8.957 -9.548 2.023 1.00 91.62 354 LYS A O 1
ATOM 2705 N N . VAL A 1 355 ? 8.466 -7.393 1.679 1.00 92.88 355 VAL A N 1
ATOM 2706 C CA . VAL A 1 355 ? 8.063 -7.111 3.046 1.00 92.88 355 VAL A CA 1
ATOM 2707 C C . VAL A 1 355 ? 6.643 -6.586 3.093 1.00 92.88 355 VAL A C 1
ATOM 2709 O O . VAL A 1 355 ? 6.210 -5.796 2.251 1.00 92.88 355 VAL A O 1
ATOM 2712 N N . GLU A 1 356 ? 5.919 -7.018 4.112 1.00 91.81 356 GLU A N 1
ATOM 2713 C CA . GLU A 1 356 ? 4.719 -6.353 4.574 1.00 91.81 356 GLU A CA 1
ATOM 2714 C C . GLU A 1 356 ? 5.093 -5.314 5.607 1.00 91.81 356 GLU A C 1
ATOM 2716 O O . GLU A 1 356 ? 5.864 -5.609 6.521 1.00 91.81 356 GLU A O 1
ATOM 2721 N N . TYR A 1 357 ? 4.509 -4.126 5.528 1.00 90.81 357 TYR A N 1
ATOM 2722 C CA . TYR A 1 357 ? 4.708 -3.146 6.573 1.00 90.81 357 TYR A CA 1
ATOM 2723 C C . TYR A 1 357 ? 3.493 -2.272 6.848 1.00 90.81 357 TYR A C 1
ATOM 2725 O O . TYR A 1 357 ? 2.713 -1.923 5.965 1.00 90.81 357 TYR A O 1
ATOM 2733 N N . ALA A 1 358 ? 3.354 -1.869 8.107 1.00 88.12 358 ALA A N 1
ATOM 2734 C CA . ALA A 1 358 ? 2.389 -0.859 8.521 1.00 88.12 358 ALA A CA 1
ATOM 2735 C C . ALA A 1 358 ? 2.996 0.546 8.392 1.00 88.12 358 ALA A C 1
ATOM 2737 O O . ALA A 1 358 ? 4.095 0.802 8.892 1.00 88.12 358 ALA A O 1
ATOM 2738 N N . ILE A 1 359 ? 2.273 1.481 7.770 1.00 87.38 359 ILE A N 1
ATOM 2739 C CA . ILE A 1 359 ? 2.739 2.866 7.597 1.00 87.38 359 ILE A CA 1
ATOM 2740 C C . ILE A 1 359 ? 2.379 3.710 8.822 1.00 87.38 359 ILE A C 1
ATOM 2742 O O . ILE A 1 359 ? 1.209 3.881 9.161 1.00 87.38 359 ILE A O 1
ATOM 2746 N N . GLY A 1 360 ? 3.391 4.302 9.447 1.00 84.31 360 GLY A N 1
ATOM 2747 C CA . GLY A 1 360 ? 3.269 5.365 10.440 1.00 84.31 360 GLY A CA 1
ATOM 2748 C C . GLY A 1 360 ? 3.592 6.732 9.842 1.00 84.31 360 GLY A C 1
ATOM 2749 O O . GLY A 1 360 ? 4.313 6.841 8.846 1.00 84.31 360 GLY A O 1
ATOM 2750 N N . ARG A 1 361 ? 3.065 7.793 10.459 1.00 81.31 361 ARG A N 1
ATOM 2751 C CA . ARG A 1 361 ? 3.416 9.187 10.148 1.00 81.31 361 ARG A CA 1
ATOM 2752 C C . ARG A 1 361 ? 3.921 9.894 11.395 1.00 81.31 361 ARG A C 1
ATOM 2754 O O . ARG A 1 361 ? 3.334 9.746 12.463 1.00 81.31 361 ARG A O 1
ATOM 2761 N N . LYS A 1 362 ? 5.020 10.636 11.265 1.00 80.31 362 LYS A N 1
ATOM 2762 C CA . LYS A 1 362 ? 5.582 11.486 12.323 1.00 80.31 362 LYS A CA 1
ATOM 2763 C C . LYS A 1 362 ? 5.986 12.788 11.651 1.00 80.31 362 LYS A C 1
ATOM 2765 O O . LYS A 1 362 ? 6.963 12.817 10.907 1.00 80.31 362 LYS A O 1
ATOM 2770 N N . GLY A 1 363 ? 5.175 13.826 11.859 1.00 86.75 363 GLY A N 1
ATOM 2771 C CA . GLY A 1 363 ? 5.190 15.006 10.993 1.00 86.75 363 GLY A CA 1
ATOM 2772 C C . GLY A 1 363 ? 4.838 14.620 9.553 1.00 86.75 363 GLY A C 1
ATOM 2773 O O . GLY A 1 363 ? 3.921 13.826 9.329 1.00 86.75 363 GLY A O 1
ATOM 2774 N N . ASP A 1 364 ? 5.612 15.123 8.594 1.00 78.25 364 ASP A N 1
ATOM 2775 C CA . ASP A 1 364 ? 5.429 14.838 7.164 1.00 78.25 364 ASP A CA 1
ATOM 2776 C C . ASP A 1 364 ? 6.121 13.547 6.693 1.00 78.25 364 ASP A C 1
ATOM 2778 O O . ASP A 1 364 ? 5.880 13.069 5.581 1.00 78.25 364 ASP A O 1
ATOM 2782 N N . ALA A 1 365 ? 6.952 12.937 7.542 1.00 77.31 365 ALA A N 1
ATOM 2783 C CA . ALA A 1 365 ? 7.681 11.723 7.204 1.00 77.31 365 ALA A CA 1
ATOM 2784 C C . ALA A 1 365 ? 6.814 10.466 7.375 1.00 77.31 365 ALA A C 1
ATOM 2786 O O . ALA A 1 365 ? 6.134 10.282 8.392 1.00 77.31 365 ALA A O 1
ATOM 2787 N N . ARG A 1 366 ? 6.891 9.563 6.389 1.00 80.25 366 ARG A N 1
ATOM 2788 C CA . ARG A 1 366 ? 6.327 8.207 6.454 1.00 80.25 366 ARG A CA 1
ATOM 2789 C C . ARG A 1 366 ? 7.410 7.220 6.866 1.00 80.25 366 ARG A C 1
ATOM 2791 O O . ARG A 1 366 ? 8.494 7.217 6.285 1.00 80.25 366 ARG A O 1
ATOM 2798 N N . PHE A 1 367 ? 7.104 6.372 7.838 1.00 86.00 367 PHE A N 1
ATOM 2799 C CA . PHE A 1 367 ? 8.012 5.327 8.301 1.00 86.00 367 PHE A CA 1
ATOM 2800 C C . PHE A 1 367 ? 7.280 4.000 8.443 1.00 86.00 367 PHE A C 1
ATOM 2802 O O . PHE A 1 367 ? 6.080 3.969 8.718 1.00 86.00 367 PHE A O 1
ATOM 2809 N N . ALA A 1 368 ? 8.007 2.906 8.257 1.00 83.38 368 ALA A N 1
ATOM 2810 C CA . ALA A 1 368 ? 7.495 1.581 8.558 1.00 83.38 368 ALA A CA 1
ATOM 2811 C C . ALA A 1 368 ? 7.486 1.366 10.080 1.00 83.38 368 ALA A C 1
ATOM 2813 O O . ALA A 1 368 ? 8.483 1.630 10.756 1.00 83.38 368 ALA A O 1
ATOM 2814 N N . VAL A 1 369 ? 6.346 0.937 10.620 1.00 85.75 369 VAL A N 1
ATOM 2815 C CA . VAL A 1 369 ? 6.134 0.743 12.066 1.00 85.75 369 VAL A CA 1
ATOM 2816 C C . VAL A 1 369 ? 6.330 -0.710 12.475 1.00 85.75 369 VAL A C 1
ATOM 2818 O O . VAL A 1 369 ? 6.875 -0.972 13.538 1.00 85.75 369 VAL A O 1
ATOM 2821 N N . ASP A 1 370 ? 5.851 -1.629 11.647 1.00 86.94 370 ASP A N 1
ATOM 2822 C CA . ASP A 1 370 ? 5.958 -3.074 11.831 1.00 86.94 370 ASP A CA 1
ATOM 2823 C C . ASP A 1 370 ? 6.269 -3.638 10.453 1.00 86.94 370 ASP A C 1
ATOM 2825 O O . ASP A 1 370 ? 5.517 -3.339 9.528 1.00 86.94 370 ASP A O 1
ATOM 2829 N N . VAL A 1 371 ? 7.382 -4.352 10.313 1.00 89.94 371 VAL A N 1
ATOM 2830 C CA . VAL A 1 371 ? 7.866 -4.950 9.069 1.00 89.94 371 VAL A CA 1
ATOM 2831 C C . VAL A 1 371 ? 7.954 -6.455 9.268 1.00 89.94 371 VAL A C 1
ATOM 2833 O O . VAL A 1 371 ? 8.636 -6.927 10.181 1.00 89.94 371 VAL A O 1
ATOM 2836 N N . MET A 1 372 ? 7.286 -7.198 8.394 1.00 90.62 372 MET A N 1
ATOM 2837 C CA . MET A 1 372 ? 7.367 -8.651 8.310 1.00 90.62 372 MET A CA 1
ATOM 2838 C C . MET A 1 372 ? 7.923 -9.020 6.942 1.00 90.62 372 MET A C 1
ATOM 2840 O O . MET A 1 372 ? 7.449 -8.511 5.927 1.00 90.62 372 MET A O 1
ATOM 2844 N N . VAL A 1 373 ? 8.923 -9.895 6.903 1.00 90.25 373 VAL A N 1
ATOM 2845 C CA . VAL A 1 373 ? 9.358 -10.493 5.640 1.00 90.25 373 VAL A CA 1
ATOM 2846 C C . VAL A 1 373 ? 8.301 -11.504 5.247 1.00 90.25 373 VAL A C 1
ATOM 2848 O O . VAL A 1 373 ? 8.004 -12.422 6.012 1.00 90.25 373 VAL A O 1
ATOM 2851 N N . TYR A 1 374 ? 7.722 -11.328 4.065 1.00 84.50 374 TYR A N 1
ATOM 2852 C CA . TYR A 1 374 ? 7.025 -12.436 3.446 1.00 84.50 374 TYR A CA 1
ATOM 2853 C C . TYR A 1 374 ? 8.107 -13.422 3.060 1.00 84.50 374 TYR A C 1
ATOM 2855 O O . TYR A 1 374 ? 8.908 -13.124 2.171 1.00 84.50 374 TYR A O 1
ATOM 2863 N N . ALA A 1 375 ? 8.147 -14.573 3.739 1.00 60.69 375 ALA A N 1
ATOM 2864 C CA . ALA A 1 375 ? 8.843 -15.718 3.181 1.00 60.69 375 ALA A CA 1
ATOM 2865 C C . ALA A 1 375 ? 8.380 -15.803 1.719 1.00 60.69 375 ALA A C 1
ATOM 2867 O O . ALA A 1 375 ? 7.160 -15.781 1.491 1.00 60.69 375 ALA A O 1
ATOM 2868 N N . PRO A 1 376 ? 9.298 -15.750 0.733 1.00 55.31 376 PRO A N 1
ATOM 2869 C CA . PRO A 1 376 ? 8.893 -15.949 -0.645 1.00 55.31 376 PRO A CA 1
ATOM 2870 C C . PRO A 1 376 ? 8.099 -17.248 -0.629 1.00 55.31 376 PRO A C 1
ATOM 2872 O O . PRO A 1 376 ? 8.587 -18.229 -0.070 1.00 55.31 376 PRO A O 1
ATOM 2875 N N . ALA A 1 377 ? 6.839 -17.200 -1.084 1.00 46.34 377 ALA A N 1
ATOM 2876 C CA . ALA A 1 377 ? 6.008 -18.391 -1.178 1.00 46.34 377 ALA A CA 1
ATOM 2877 C C . ALA A 1 377 ? 6.899 -19.475 -1.777 1.00 46.34 377 ALA A C 1
ATOM 2879 O O . ALA A 1 377 ? 7.448 -19.244 -2.856 1.00 46.34 377 ALA A O 1
ATOM 2880 N N . ALA A 1 378 ? 7.167 -20.520 -0.990 1.00 44.22 378 ALA A N 1
ATOM 2881 C CA . ALA A 1 378 ? 8.123 -21.548 -1.347 1.00 44.22 378 ALA A CA 1
ATOM 2882 C C . ALA A 1 378 ? 7.814 -21.982 -2.780 1.00 44.22 378 ALA A C 1
ATOM 2884 O O . ALA A 1 378 ? 6.692 -22.390 -3.060 1.00 44.22 378 ALA A O 1
ATOM 2885 N N . GLU A 1 379 ? 8.774 -21.729 -3.665 1.00 50.16 379 GLU A N 1
ATOM 2886 C CA . GLU A 1 379 ? 8.943 -22.335 -4.981 1.00 50.16 379 GLU A CA 1
ATOM 2887 C C . GLU A 1 379 ? 7.647 -22.797 -5.666 1.00 50.16 379 GLU A C 1
ATOM 2889 O O . GLU A 1 379 ? 7.376 -23.982 -5.801 1.00 50.16 379 GLU A O 1
ATOM 2894 N N . ALA A 1 380 ? 6.849 -21.839 -6.140 1.00 46.94 380 ALA A N 1
ATOM 2895 C CA . ALA A 1 380 ? 6.102 -22.060 -7.372 1.00 46.94 380 ALA A CA 1
ATOM 2896 C C . ALA A 1 380 ? 7.024 -21.619 -8.516 1.00 46.94 380 ALA A C 1
ATOM 2898 O O . ALA A 1 380 ? 7.062 -20.439 -8.875 1.00 46.94 380 ALA A O 1
ATOM 2899 N N . ASP A 1 381 ? 7.831 -22.574 -8.973 1.00 46.12 381 ASP A N 1
ATOM 2900 C CA . ASP A 1 381 ? 8.595 -22.579 -10.218 1.00 46.12 381 ASP A CA 1
ATOM 2901 C C . ASP A 1 381 ? 9.529 -21.366 -10.425 1.00 46.12 381 ASP A C 1
ATOM 2903 O O . ASP A 1 381 ? 9.257 -20.429 -11.181 1.00 46.12 381 ASP A O 1
ATOM 2907 N N . GLU A 1 382 ? 10.719 -21.435 -9.819 1.00 51.81 382 GLU A N 1
ATOM 2908 C CA . GLU A 1 382 ? 11.941 -20.801 -10.351 1.00 51.81 382 GLU A CA 1
ATOM 2909 C C . GLU A 1 382 ? 12.451 -21.557 -11.606 1.00 51.81 382 GLU A C 1
ATOM 2911 O O . GLU A 1 382 ? 13.649 -21.620 -11.865 1.00 51.81 382 GLU A O 1
ATOM 2916 N N . ASP A 1 383 ? 11.555 -22.106 -12.433 1.00 49.00 383 ASP A N 1
ATOM 2917 C CA . ASP A 1 383 ? 11.895 -22.545 -13.783 1.00 49.00 383 ASP A CA 1
ATOM 2918 C C . ASP A 1 383 ? 12.130 -21.301 -14.648 1.00 49.00 383 ASP A C 1
ATOM 2920 O O . ASP A 1 383 ? 11.205 -20.664 -15.157 1.00 49.00 383 ASP A O 1
ATOM 2924 N N . SER A 1 384 ? 13.406 -20.927 -14.755 1.00 51.62 384 SER A N 1
ATOM 2925 C CA . SER A 1 384 ? 13.981 -20.010 -15.739 1.00 51.62 384 SER A CA 1
ATOM 2926 C C . SER A 1 384 ? 13.137 -18.768 -16.047 1.00 51.62 384 SER A C 1
ATOM 2928 O O . SER A 1 384 ? 12.448 -18.676 -17.066 1.00 51.62 384 SER A O 1
ATOM 2930 N N . LYS A 1 385 ? 13.360 -17.695 -15.274 1.00 54.38 385 LYS A N 1
ATOM 2931 C CA . LYS A 1 385 ? 13.172 -16.308 -15.757 1.00 54.38 385 LYS A CA 1
ATOM 2932 C C . LYS A 1 385 ? 14.202 -15.935 -16.838 1.00 54.38 385 LYS A C 1
ATOM 2934 O O . LYS A 1 385 ? 14.628 -14.783 -16.918 1.00 54.38 385 LYS A O 1
ATOM 2939 N N . ASP A 1 386 ? 14.617 -16.889 -17.664 1.00 61.09 386 ASP A N 1
ATOM 2940 C CA . ASP A 1 386 ? 15.302 -16.592 -18.907 1.00 61.09 386 ASP A CA 1
ATOM 2941 C C . ASP A 1 386 ? 14.242 -15.969 -19.811 1.00 61.09 386 ASP A C 1
ATOM 2943 O O . ASP A 1 386 ? 13.416 -16.662 -20.410 1.00 61.09 386 ASP A O 1
ATOM 2947 N N . GLY A 1 387 ? 14.199 -14.635 -19.825 1.00 74.31 387 GLY A N 1
ATOM 2948 C CA . GLY A 1 387 ? 13.359 -13.890 -20.749 1.00 74.31 387 GLY A CA 1
ATOM 2949 C C . GLY A 1 387 ? 13.604 -14.430 -22.153 1.00 74.31 387 GLY A C 1
ATOM 2950 O O . GLY A 1 387 ? 14.702 -14.326 -22.691 1.00 74.31 387 GLY A O 1
ATOM 2951 N N . ALA A 1 388 ? 12.597 -15.082 -22.725 1.00 90.19 388 ALA A N 1
ATOM 2952 C CA . ALA A 1 388 ? 12.700 -15.647 -24.056 1.00 90.19 388 ALA A CA 1
ATOM 2953 C C . ALA A 1 388 ? 12.161 -14.621 -25.049 1.00 90.19 388 ALA A C 1
ATOM 2955 O O . ALA A 1 388 ? 11.070 -14.073 -24.868 1.00 90.19 388 ALA A O 1
ATOM 2956 N N . VAL A 1 389 ? 12.927 -14.341 -26.100 1.00 94.81 389 VAL A N 1
ATOM 2957 C CA . VAL A 1 389 ? 12.561 -13.338 -27.102 1.00 94.81 389 VAL A CA 1
ATOM 2958 C C . VAL A 1 389 ? 12.194 -14.040 -28.401 1.00 94.81 389 VAL A C 1
ATOM 2960 O O . VAL A 1 389 ? 13.009 -14.736 -29.008 1.00 94.81 389 VAL A O 1
ATOM 2963 N N . VAL A 1 390 ? 10.968 -13.828 -28.870 1.00 96.69 390 VAL A N 1
ATOM 2964 C CA . VAL A 1 390 ? 10.531 -14.281 -30.194 1.00 96.69 390 VAL A CA 1
ATOM 2965 C C . VAL A 1 390 ? 10.851 -13.189 -31.204 1.00 96.69 390 VAL A C 1
ATOM 2967 O O . VAL A 1 390 ? 10.441 -12.038 -31.048 1.00 96.69 390 VAL A O 1
ATOM 2970 N N . THR A 1 391 ? 11.604 -13.543 -32.242 1.00 96.88 391 THR A N 1
ATOM 2971 C CA . THR A 1 391 ? 11.893 -12.655 -33.369 1.00 96.88 391 THR A CA 1
ATOM 2972 C C . THR A 1 391 ? 10.889 -12.923 -34.482 1.00 96.88 391 THR A C 1
ATOM 2974 O O . THR A 1 391 ? 10.811 -14.038 -34.992 1.00 96.88 391 THR A O 1
ATOM 2977 N N . LEU A 1 392 ? 10.150 -11.889 -34.869 1.00 97.56 392 LEU A N 1
ATOM 2978 C CA . LEU A 1 392 ? 9.259 -11.882 -36.021 1.00 97.56 392 LEU A CA 1
ATOM 2979 C C . LEU A 1 392 ? 9.996 -11.277 -37.216 1.00 97.56 392 LEU A C 1
ATOM 2981 O O . LEU A 1 392 ? 10.628 -10.225 -37.093 1.00 97.56 392 LEU A O 1
ATOM 2985 N N . ALA A 1 393 ? 9.922 -11.927 -38.369 1.00 97.44 393 ALA A N 1
ATOM 2986 C CA . ALA A 1 393 ? 10.485 -11.472 -39.632 1.00 97.44 393 ALA A CA 1
ATOM 2987 C C . ALA A 1 393 ? 9.409 -11.437 -40.726 1.00 97.44 393 ALA A C 1
ATOM 2989 O O . ALA A 1 393 ? 8.331 -12.010 -40.574 1.00 97.44 393 ALA A O 1
ATOM 2990 N N . ASN A 1 394 ? 9.731 -10.766 -41.837 1.00 97.25 394 ASN A N 1
ATOM 2991 C CA . ASN A 1 394 ? 8.834 -10.530 -42.973 1.00 97.25 394 ASN A CA 1
ATOM 2992 C C . ASN A 1 394 ? 7.648 -9.589 -42.676 1.00 97.25 394 ASN A C 1
ATOM 2994 O O . ASN A 1 394 ? 6.600 -9.669 -43.312 1.00 97.25 394 ASN A O 1
ATOM 2998 N N . LEU A 1 395 ? 7.815 -8.660 -41.729 1.00 97.56 395 LEU A N 1
ATOM 2999 C CA . LEU A 1 395 ? 6.820 -7.613 -41.477 1.00 97.56 395 LEU A CA 1
ATOM 3000 C C . LEU A 1 395 ? 6.789 -6.611 -42.638 1.00 97.56 395 LEU A C 1
ATOM 3002 O O . LEU A 1 395 ? 7.826 -6.291 -43.228 1.00 97.56 395 LEU A O 1
ATOM 3006 N N . ASN A 1 396 ? 5.609 -6.070 -42.940 1.00 96.62 396 ASN A N 1
ATOM 3007 C CA . ASN A 1 396 ? 5.493 -4.945 -43.863 1.00 96.62 396 ASN A CA 1
ATOM 3008 C C . ASN A 1 396 ? 6.145 -3.686 -43.249 1.00 96.62 396 ASN A C 1
ATOM 3010 O O . ASN A 1 396 ? 6.045 -3.474 -42.039 1.00 96.62 396 ASN A O 1
ATOM 3014 N N . TYR A 1 397 ? 6.813 -2.858 -44.058 1.00 95.38 397 TYR A N 1
ATOM 3015 C CA . TYR A 1 397 ? 7.550 -1.675 -43.586 1.00 95.38 397 TYR A CA 1
ATOM 3016 C C . TYR A 1 397 ? 6.641 -0.611 -42.962 1.00 95.38 397 TYR A C 1
ATOM 3018 O O . TYR A 1 397 ? 7.081 0.121 -42.079 1.00 95.38 397 TYR A O 1
ATOM 3026 N N . ASP A 1 398 ? 5.371 -0.587 -43.366 1.00 95.38 398 ASP A N 1
ATOM 3027 C CA . ASP A 1 398 ? 4.369 0.344 -42.844 1.00 95.38 398 ASP A CA 1
ATOM 3028 C C . ASP A 1 398 ? 3.695 -0.149 -41.550 1.00 95.38 398 ASP A C 1
ATOM 3030 O O . ASP A 1 398 ? 2.908 0.581 -40.945 1.00 95.38 398 ASP A O 1
ATOM 3034 N N . THR A 1 399 ? 3.999 -1.376 -41.100 1.00 96.88 399 THR A N 1
ATOM 3035 C CA . THR A 1 399 ? 3.384 -1.963 -39.898 1.00 96.88 399 THR A CA 1
ATOM 3036 C C . THR A 1 399 ? 3.814 -1.187 -38.659 1.00 96.88 399 THR A C 1
ATOM 3038 O O . THR A 1 399 ? 5.005 -1.120 -38.330 1.00 96.88 399 THR A O 1
ATOM 3041 N N . LYS A 1 400 ? 2.852 -0.634 -37.917 1.00 96.81 400 LYS A N 1
ATOM 3042 C CA . LYS A 1 400 ? 3.144 0.093 -36.680 1.00 96.81 400 LYS A CA 1
ATOM 3043 C C . LYS A 1 400 ? 3.171 -0.857 -35.488 1.00 96.81 400 LYS A C 1
ATOM 3045 O O . LYS A 1 400 ? 2.628 -1.958 -35.491 1.00 96.81 400 LYS A O 1
ATOM 3050 N N . ARG A 1 401 ? 3.790 -0.391 -34.400 1.00 96.06 401 ARG A N 1
ATOM 3051 C CA . ARG A 1 401 ? 3.916 -1.156 -33.147 1.00 96.06 401 ARG A CA 1
ATOM 3052 C C . ARG A 1 401 ? 2.555 -1.554 -32.570 1.00 96.06 401 ARG A C 1
ATOM 3054 O O . ARG A 1 401 ? 2.465 -2.574 -31.896 1.00 96.06 401 ARG A O 1
ATOM 3061 N N . TYR A 1 402 ? 1.539 -0.717 -32.782 1.00 97.06 402 TYR A N 1
ATOM 3062 C CA . TYR A 1 402 ? 0.189 -0.934 -32.272 1.00 97.06 402 TYR A CA 1
ATOM 3063 C C . TYR A 1 402 ? -0.488 -2.117 -32.972 1.00 97.06 402 TYR A C 1
ATOM 3065 O O . TYR A 1 402 ? -0.894 -3.049 -32.287 1.00 97.06 402 TYR A O 1
ATOM 3073 N N . ASP A 1 403 ? -0.474 -2.136 -34.305 1.00 97.00 403 ASP A N 1
ATOM 3074 C CA . ASP A 1 403 ? -1.080 -3.196 -35.124 1.00 97.00 403 ASP A CA 1
ATOM 3075 C C . ASP A 1 403 ? -0.458 -4.563 -34.807 1.00 97.00 403 ASP A C 1
ATOM 3077 O O . ASP A 1 403 ? -1.151 -5.558 -34.610 1.00 97.00 403 ASP A O 1
ATOM 3081 N N . LEU A 1 404 ? 0.870 -4.596 -34.646 1.00 97.19 404 LEU A N 1
ATOM 3082 C CA . LEU A 1 404 ? 1.582 -5.809 -34.249 1.00 97.19 404 LEU A CA 1
ATOM 3083 C C . LEU A 1 404 ? 1.180 -6.284 -32.844 1.00 97.19 404 LEU A C 1
ATOM 3085 O O . LEU A 1 404 ? 1.041 -7.481 -32.602 1.00 97.19 404 LEU A O 1
ATOM 3089 N N . LYS A 1 405 ? 0.995 -5.349 -31.905 1.00 97.25 405 LYS A N 1
ATOM 3090 C CA . LYS A 1 405 ? 0.588 -5.655 -30.529 1.00 97.25 405 LYS A CA 1
ATOM 3091 C C . LYS A 1 405 ? -0.830 -6.226 -30.480 1.00 97.25 405 LYS A C 1
ATOM 3093 O O . LYS A 1 405 ? -1.082 -7.135 -29.692 1.00 97.25 405 LYS A O 1
ATOM 3098 N N . GLU A 1 406 ? -1.734 -5.682 -31.285 1.00 97.50 406 GLU A N 1
ATOM 3099 C CA . GLU A 1 406 ? -3.114 -6.152 -31.398 1.00 97.50 406 GLU A CA 1
ATOM 3100 C C . GLU A 1 406 ? -3.174 -7.546 -32.030 1.00 97.50 406 GLU A C 1
ATOM 3102 O O . GLU A 1 406 ? -3.794 -8.440 -31.454 1.00 97.50 406 GLU A O 1
ATOM 3107 N N . HIS A 1 407 ? -2.429 -7.771 -33.118 1.00 97.69 407 HIS A N 1
ATOM 3108 C CA . HIS A 1 407 ? -2.329 -9.078 -33.778 1.00 97.69 407 HIS A CA 1
ATOM 3109 C C . HIS A 1 407 ? -1.801 -10.168 -32.838 1.00 97.69 407 HIS A C 1
ATOM 3111 O O . HIS A 1 407 ? -2.439 -11.203 -32.655 1.00 97.69 407 HIS A O 1
ATOM 3117 N N . ILE A 1 408 ? -0.679 -9.909 -32.152 1.00 97.19 408 ILE A N 1
ATOM 3118 C CA . ILE A 1 408 ? -0.124 -10.847 -31.159 1.00 97.19 408 ILE A CA 1
ATOM 3119 C C . ILE A 1 408 ? -1.120 -11.069 -30.015 1.00 97.19 408 ILE A C 1
ATOM 3121 O O . ILE A 1 408 ? -1.302 -12.198 -29.562 1.00 97.19 408 ILE A O 1
ATOM 3125 N N . GLY A 1 409 ? -1.790 -10.005 -29.565 1.00 96.69 409 GLY A N 1
ATOM 3126 C CA . GLY A 1 409 ? -2.793 -10.074 -28.507 1.00 96.69 409 GLY A CA 1
ATOM 3127 C C . GLY A 1 409 ? -4.024 -10.906 -28.864 1.00 96.69 409 GLY A C 1
ATOM 3128 O O . GLY A 1 409 ? -4.565 -11.566 -27.979 1.00 96.69 409 GLY A O 1
ATOM 3129 N N . SER A 1 410 ? -4.437 -10.916 -30.134 1.00 97.56 410 SER A N 1
ATOM 3130 C CA . SER A 1 410 ? -5.555 -11.733 -30.620 1.00 97.56 410 SER A CA 1
ATOM 3131 C C . SER A 1 410 ? -5.222 -13.226 -30.670 1.00 97.56 410 SER A C 1
ATOM 3133 O O . SER A 1 410 ? -6.126 -14.043 -30.528 1.00 97.56 410 SER A O 1
ATOM 3135 N N . ILE A 1 411 ? -3.951 -13.587 -30.871 1.00 96.81 411 ILE A N 1
ATOM 3136 C CA . ILE A 1 411 ? -3.527 -14.984 -31.059 1.00 96.81 411 ILE A CA 1
ATOM 3137 C C . ILE A 1 411 ? -3.049 -15.596 -29.740 1.00 96.81 411 ILE A C 1
ATOM 3139 O O . ILE A 1 411 ? -3.451 -16.694 -29.371 1.00 96.81 411 ILE A O 1
ATOM 3143 N N . VAL A 1 412 ? -2.189 -14.876 -29.019 1.00 95.31 412 VAL A N 1
ATOM 3144 C CA . VAL A 1 412 ? -1.477 -15.383 -27.834 1.00 95.31 412 VAL A CA 1
ATOM 3145 C C . VAL A 1 412 ? -2.098 -14.865 -26.528 1.00 95.31 412 VAL A C 1
ATOM 3147 O O . VAL A 1 412 ? -1.825 -15.385 -25.448 1.00 95.31 412 VAL A O 1
ATOM 3150 N N . GLY A 1 413 ? -2.956 -13.843 -26.595 1.00 94.31 413 GLY A N 1
ATOM 3151 C CA . GLY A 1 413 ? -3.527 -13.174 -25.427 1.00 94.31 413 GLY A CA 1
ATOM 3152 C C . GLY A 1 413 ? -2.644 -12.043 -24.887 1.00 94.31 413 GLY A C 1
ATOM 3153 O O . GLY A 1 413 ? -1.691 -11.594 -25.517 1.00 94.31 413 GLY A O 1
ATOM 3154 N N . LYS A 1 414 ? -2.963 -11.531 -23.691 1.00 90.88 414 LYS A N 1
ATOM 3155 C CA . LYS A 1 414 ? -2.299 -10.347 -23.094 1.00 90.88 414 LYS A CA 1
ATOM 3156 C C . LYS A 1 414 ? -0.993 -10.663 -22.344 1.00 90.88 414 LYS A C 1
ATOM 3158 O O . LYS A 1 414 ? -0.444 -9.783 -21.685 1.00 90.88 414 LYS A O 1
ATOM 3163 N N . SER A 1 415 ? -0.500 -11.897 -22.414 1.00 86.56 415 SER A N 1
ATOM 3164 C CA . SER A 1 415 ? 0.656 -12.396 -21.657 1.00 86.56 415 SER A CA 1
ATOM 3165 C C . SER A 1 415 ? 1.972 -12.292 -22.435 1.00 86.56 415 SER A C 1
ATOM 3167 O O . SER A 1 415 ? 2.733 -13.251 -22.518 1.00 86.56 415 SER A O 1
ATOM 3169 N N . PHE A 1 416 ? 2.258 -11.126 -23.010 1.00 93.06 416 PHE A N 1
ATOM 3170 C CA . PHE A 1 416 ? 3.548 -10.838 -23.639 1.00 93.06 416 PHE A CA 1
ATOM 3171 C C . PHE A 1 416 ? 4.107 -9.504 -23.138 1.00 93.06 416 PHE A C 1
ATOM 3173 O O . PHE A 1 416 ? 3.382 -8.627 -22.663 1.00 93.06 416 PHE A O 1
ATOM 3180 N N . GLY A 1 417 ? 5.427 -9.377 -23.197 1.00 92.06 417 GLY A N 1
ATOM 3181 C CA . GLY A 1 417 ? 6.189 -8.248 -22.686 1.00 92.06 417 GLY A CA 1
ATOM 3182 C C . GLY A 1 417 ? 6.359 -7.119 -23.701 1.00 92.06 417 GLY A C 1
ATOM 3183 O O . GLY A 1 417 ? 5.454 -6.746 -24.453 1.00 92.06 417 GLY A O 1
ATOM 3184 N N . ARG A 1 418 ? 7.546 -6.508 -23.694 1.00 91.69 418 ARG A N 1
ATOM 3185 C CA . ARG A 1 418 ? 7.864 -5.384 -24.577 1.00 91.69 418 ARG A CA 1
ATOM 3186 C C . ARG A 1 418 ? 7.986 -5.873 -26.024 1.00 91.69 418 ARG A C 1
ATOM 3188 O O . ARG A 1 418 ? 8.758 -6.778 -26.312 1.00 91.69 418 ARG A O 1
ATOM 3195 N N . VAL A 1 419 ? 7.242 -5.224 -26.920 1.00 96.31 419 VAL A N 1
ATOM 3196 C CA . VAL A 1 419 ? 7.398 -5.352 -28.378 1.00 96.31 419 VAL A CA 1
ATOM 3197 C C . VAL A 1 419 ? 8.334 -4.249 -28.862 1.00 96.31 419 VAL A C 1
ATOM 3199 O O . VAL A 1 419 ? 8.061 -3.070 -28.596 1.00 96.31 419 VAL A O 1
ATOM 3202 N N . GLU A 1 420 ? 9.404 -4.610 -29.561 1.00 95.31 420 GLU A N 1
ATOM 3203 C CA . GLU A 1 420 ? 10.378 -3.696 -30.163 1.00 95.31 420 GLU A CA 1
ATOM 3204 C C . GLU A 1 420 ? 10.430 -3.902 -31.680 1.00 95.31 420 GLU A C 1
ATOM 3206 O O . GLU A 1 420 ? 10.646 -5.011 -32.162 1.00 95.31 420 GLU A O 1
ATOM 3211 N N . LEU A 1 421 ? 10.220 -2.828 -32.444 1.00 96.12 421 LEU A N 1
ATOM 3212 C CA . LEU A 1 421 ? 10.376 -2.843 -33.897 1.00 96.12 421 LEU A CA 1
ATOM 3213 C C . LEU A 1 421 ? 11.837 -2.563 -34.243 1.00 96.12 421 LEU A C 1
ATOM 3215 O O . LEU A 1 421 ? 12.406 -1.565 -33.806 1.00 96.12 421 LEU A O 1
ATOM 3219 N N . THR A 1 422 ? 12.433 -3.434 -35.048 1.00 91.44 422 THR A N 1
ATOM 3220 C CA . THR A 1 422 ? 13.780 -3.260 -35.597 1.00 9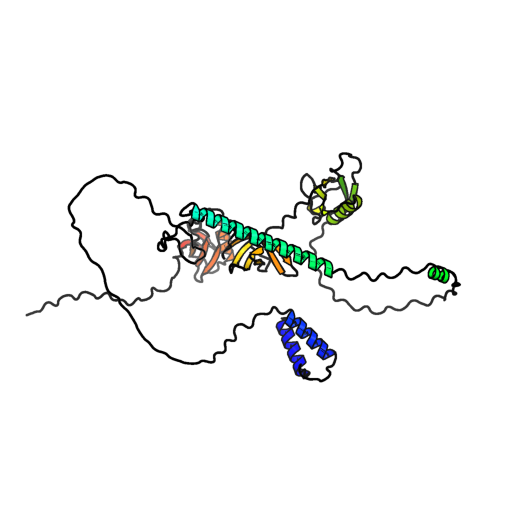1.44 422 THR A CA 1
ATOM 3221 C C . THR A 1 422 ? 13.668 -2.754 -37.038 1.00 91.44 422 THR A C 1
ATOM 3223 O O . THR A 1 422 ? 12.775 -3.166 -37.774 1.00 91.44 422 THR A O 1
ATOM 3226 N N . ALA A 1 423 ? 14.586 -1.888 -37.476 1.00 79.31 423 ALA A N 1
ATOM 3227 C CA . ALA A 1 423 ? 14.490 -1.080 -38.705 1.00 79.31 423 ALA A CA 1
ATOM 3228 C C . ALA A 1 423 ? 14.486 -1.833 -40.068 1.00 79.31 423 ALA A C 1
ATOM 3230 O O . ALA A 1 423 ? 14.777 -1.236 -41.098 1.00 79.31 423 ALA A O 1
ATOM 3231 N N . LYS A 1 424 ? 14.189 -3.138 -40.124 1.00 87.62 424 LYS A N 1
ATOM 3232 C CA . LYS A 1 424 ? 14.248 -3.958 -41.354 1.00 87.62 424 LYS A CA 1
ATOM 3233 C C . LYS A 1 424 ? 13.104 -4.977 -41.466 1.00 87.62 424 LYS A C 1
ATOM 3235 O O . LYS A 1 424 ? 13.364 -6.142 -41.755 1.00 87.62 424 LYS A O 1
ATOM 3240 N N . GLY A 1 425 ? 11.861 -4.580 -41.175 1.00 94.00 425 GLY A N 1
ATOM 3241 C CA . GLY A 1 425 ? 10.716 -5.507 -41.225 1.00 94.00 425 GLY A CA 1
ATOM 3242 C C . GLY A 1 425 ? 10.861 -6.678 -40.242 1.00 94.00 425 GLY A C 1
ATOM 3243 O O . GLY A 1 425 ? 10.469 -7.809 -40.536 1.00 94.00 425 GLY A O 1
ATOM 3244 N N . ARG A 1 426 ? 11.496 -6.415 -39.092 1.00 97.00 426 ARG A N 1
ATOM 3245 C CA . ARG A 1 426 ? 11.702 -7.380 -38.009 1.00 97.00 426 ARG A CA 1
ATOM 3246 C C . ARG A 1 426 ? 11.204 -6.794 -36.697 1.00 97.00 426 ARG A C 1
ATOM 3248 O O . ARG A 1 426 ? 11.350 -5.595 -36.470 1.00 97.00 426 ARG A O 1
ATOM 3255 N N . ALA A 1 427 ? 10.675 -7.633 -35.823 1.00 97.38 427 ALA A N 1
ATOM 3256 C CA . ALA A 1 427 ? 10.286 -7.244 -34.476 1.00 97.38 427 ALA A CA 1
ATOM 3257 C C . ALA A 1 427 ? 10.772 -8.272 -33.458 1.00 97.38 427 ALA A C 1
ATOM 3259 O O . ALA A 1 427 ? 10.926 -9.446 -33.781 1.00 97.38 427 ALA A O 1
ATOM 3260 N N . ALA A 1 428 ? 11.002 -7.825 -32.232 1.00 96.56 428 ALA A N 1
ATOM 3261 C CA . ALA A 1 428 ? 11.309 -8.670 -31.091 1.00 96.56 428 ALA A CA 1
ATOM 3262 C C . ALA A 1 428 ? 10.182 -8.551 -30.061 1.00 96.56 428 ALA A C 1
ATOM 3264 O O . ALA A 1 428 ? 9.732 -7.444 -29.749 1.00 96.56 428 ALA A O 1
ATOM 3265 N N . VAL A 1 429 ? 9.718 -9.688 -29.549 1.00 96.62 429 VAL A N 1
ATOM 3266 C CA . VAL A 1 429 ? 8.657 -9.776 -28.541 1.00 96.62 429 VAL A CA 1
ATOM 3267 C C . VAL A 1 429 ? 9.187 -10.589 -27.370 1.00 96.62 429 VAL A C 1
ATOM 3269 O O . VAL A 1 429 ? 9.510 -11.764 -27.529 1.00 96.62 429 VAL A O 1
ATOM 3272 N N . GLY A 1 430 ? 9.306 -9.961 -26.201 1.00 94.44 430 GLY A N 1
ATOM 3273 C CA . GLY A 1 430 ? 9.726 -10.656 -24.984 1.00 94.44 430 GLY A CA 1
ATOM 3274 C C . GLY A 1 430 ? 8.573 -11.427 -24.344 1.00 94.44 430 GLY A C 1
ATOM 3275 O O . GLY A 1 430 ? 7.481 -10.879 -24.195 1.00 94.44 430 GLY A O 1
ATOM 3276 N N . PHE A 1 431 ? 8.820 -12.658 -23.915 1.00 94.50 431 PHE A N 1
ATOM 3277 C CA . PHE A 1 431 ? 7.896 -13.479 -23.133 1.00 94.50 431 PHE A CA 1
ATOM 3278 C C . PHE A 1 431 ? 8.488 -13.791 -21.763 1.00 94.50 431 PHE A C 1
ATOM 3280 O O . PHE A 1 431 ? 9.700 -13.723 -21.555 1.00 94.50 431 PHE A O 1
ATOM 3287 N N . ARG A 1 432 ? 7.608 -14.102 -20.807 1.00 90.50 432 ARG A N 1
ATOM 3288 C CA . ARG A 1 432 ? 8.016 -14.361 -19.423 1.00 90.50 432 ARG A CA 1
ATOM 3289 C C . ARG A 1 432 ? 8.695 -15.718 -19.264 1.00 90.50 432 ARG A C 1
ATOM 3291 O O . ARG A 1 432 ? 9.565 -15.836 -18.412 1.00 90.50 432 ARG A O 1
ATOM 3298 N N . THR A 1 433 ? 8.285 -16.708 -20.054 1.00 90.00 433 THR A N 1
ATOM 3299 C CA . THR A 1 433 ? 8.824 -18.069 -20.009 1.00 90.00 433 THR A CA 1
ATOM 3300 C C . THR A 1 433 ? 9.146 -18.565 -21.415 1.00 90.00 433 THR A C 1
ATOM 3302 O O . THR A 1 433 ? 8.531 -18.145 -22.401 1.00 90.00 433 THR A O 1
ATOM 3305 N N . LEU A 1 434 ? 10.106 -19.485 -21.508 1.00 90.81 434 LEU A N 1
ATOM 3306 C CA . LEU A 1 434 ? 10.512 -20.100 -22.770 1.00 90.81 434 LEU A CA 1
ATOM 3307 C C . LEU A 1 434 ? 9.382 -20.922 -23.403 1.00 90.81 434 LEU A C 1
ATOM 3309 O O . LEU A 1 434 ? 9.135 -20.785 -24.597 1.00 90.81 434 LEU A O 1
ATOM 3313 N N . ALA A 1 435 ? 8.626 -21.672 -22.597 1.00 91.69 435 ALA A N 1
ATOM 3314 C CA . ALA A 1 435 ? 7.462 -22.421 -23.071 1.00 91.69 435 ALA A CA 1
ATOM 3315 C C . ALA A 1 435 ? 6.397 -21.505 -23.707 1.00 91.69 435 ALA A C 1
ATOM 3317 O O . ALA A 1 435 ? 5.830 -21.835 -24.748 1.00 91.69 435 ALA A O 1
ATOM 3318 N N . GLN A 1 436 ? 6.164 -20.314 -23.133 1.00 92.69 436 GLN A N 1
ATOM 3319 C CA . GLN A 1 436 ? 5.267 -19.320 -23.734 1.00 92.69 436 GLN A CA 1
ATOM 3320 C C . GLN A 1 436 ? 5.824 -18.765 -25.045 1.00 92.69 436 GLN A C 1
ATOM 3322 O O . GLN A 1 436 ? 5.059 -18.574 -25.986 1.00 92.69 436 GLN A O 1
ATOM 3327 N N . ALA A 1 437 ? 7.134 -18.520 -25.130 1.00 95.12 437 ALA A N 1
ATOM 3328 C CA . ALA A 1 437 ? 7.768 -18.058 -26.363 1.00 95.12 437 ALA A CA 1
ATOM 3329 C C . ALA A 1 437 ? 7.679 -19.098 -27.490 1.00 95.12 437 ALA A C 1
ATOM 3331 O O . ALA A 1 437 ? 7.412 -18.726 -28.629 1.00 95.12 437 ALA A O 1
ATOM 3332 N N . GLU A 1 438 ? 7.875 -20.384 -27.190 1.00 95.25 438 GLU A N 1
ATOM 3333 C CA . GLU A 1 438 ? 7.764 -21.481 -28.162 1.00 95.25 438 GLU A CA 1
ATOM 3334 C C . GLU A 1 438 ? 6.327 -21.667 -28.652 1.00 95.25 438 GLU A C 1
ATOM 3336 O O . GLU A 1 438 ? 6.100 -21.696 -29.863 1.00 95.25 438 GLU A O 1
ATOM 3341 N N . ALA A 1 439 ? 5.350 -21.679 -27.740 1.00 95.75 439 ALA A N 1
ATOM 3342 C CA . ALA A 1 439 ? 3.935 -21.735 -28.105 1.00 95.75 439 ALA A CA 1
ATOM 3343 C C . ALA A 1 439 ? 3.509 -20.514 -28.939 1.00 95.75 439 ALA A C 1
ATOM 3345 O O . ALA A 1 439 ? 2.821 -20.652 -29.950 1.00 95.75 439 ALA A O 1
ATOM 3346 N N . ALA A 1 440 ? 3.960 -19.316 -28.556 1.00 96.88 440 ALA A N 1
ATOM 3347 C CA . ALA A 1 440 ? 3.679 -18.089 -29.291 1.00 96.88 440 ALA A CA 1
ATOM 3348 C C . ALA A 1 440 ? 4.338 -18.076 -30.675 1.00 96.88 440 ALA A C 1
ATOM 3350 O O . ALA A 1 440 ? 3.715 -17.639 -31.637 1.00 96.88 440 ALA A O 1
ATOM 3351 N N . ALA A 1 441 ? 5.580 -18.552 -30.796 1.00 97.19 441 ALA A N 1
ATOM 3352 C CA . ALA A 1 441 ? 6.257 -18.644 -32.082 1.00 97.19 441 ALA A CA 1
ATOM 3353 C C . ALA A 1 441 ? 5.522 -19.607 -33.021 1.00 97.19 441 ALA A C 1
ATOM 3355 O O . ALA A 1 441 ? 5.247 -19.228 -34.153 1.00 97.19 441 ALA A O 1
ATOM 3356 N N . ALA A 1 442 ? 5.124 -20.787 -32.537 1.00 97.62 442 ALA A N 1
ATOM 3357 C CA . ALA A 1 442 ? 4.353 -21.745 -33.328 1.00 97.62 442 ALA A CA 1
ATOM 3358 C C . ALA A 1 442 ? 2.988 -21.189 -33.773 1.00 97.62 442 ALA A C 1
ATOM 3360 O O . ALA A 1 442 ? 2.557 -21.458 -34.889 1.00 97.62 442 ALA A O 1
ATOM 3361 N N . ALA A 1 443 ? 2.321 -20.392 -32.930 1.00 97.75 443 ALA A N 1
ATOM 3362 C CA . ALA A 1 443 ? 1.029 -19.791 -33.261 1.00 97.75 443 ALA A CA 1
ATOM 3363 C C . ALA A 1 443 ? 1.129 -18.572 -34.200 1.00 97.75 443 ALA A C 1
ATOM 3365 O O . ALA A 1 443 ? 0.175 -18.270 -34.913 1.00 97.75 443 ALA A O 1
ATOM 3366 N N . LEU A 1 444 ? 2.251 -17.844 -34.181 1.00 97.50 444 LEU A N 1
ATOM 3367 C CA . LEU A 1 444 ? 2.463 -16.645 -35.002 1.00 97.50 444 LEU A CA 1
ATOM 3368 C C . LEU A 1 444 ? 3.088 -16.954 -36.370 1.00 97.50 444 LEU A C 1
ATOM 3370 O O . LEU A 1 444 ? 2.916 -16.157 -37.298 1.00 97.50 444 LEU A O 1
ATOM 3374 N N . ASP A 1 445 ? 3.813 -18.066 -36.497 1.00 98.06 445 ASP A N 1
ATOM 3375 C CA . ASP A 1 445 ? 4.447 -18.484 -37.748 1.00 98.06 445 ASP A CA 1
ATOM 3376 C C . ASP A 1 445 ? 3.386 -18.796 -38.817 1.00 98.06 445 ASP A C 1
ATOM 3378 O O . ASP A 1 445 ? 2.478 -19.595 -38.604 1.00 98.06 445 ASP A O 1
ATOM 3382 N N . GLY A 1 446 ? 3.465 -18.116 -39.962 1.00 97.38 446 GLY A N 1
ATOM 3383 C CA . GLY A 1 446 ? 2.506 -18.251 -41.063 1.00 97.38 446 GLY A CA 1
ATOM 3384 C C . GLY A 1 446 ? 1.267 -17.355 -40.971 1.00 97.38 446 GLY A C 1
ATOM 3385 O O . GLY A 1 446 ? 0.475 -17.333 -41.909 1.00 97.38 446 GLY A O 1
ATOM 3386 N N . THR A 1 447 ? 1.097 -16.573 -39.901 1.00 98.06 447 THR A N 1
ATOM 3387 C CA . THR A 1 447 ? -0.047 -15.650 -39.793 1.00 98.06 447 THR A CA 1
ATOM 3388 C C . THR A 1 447 ? 0.107 -14.446 -40.718 1.00 98.06 447 THR A C 1
ATOM 3390 O O . THR A 1 447 ? 1.208 -13.924 -40.900 1.00 98.06 447 THR A O 1
ATOM 3393 N N . GLU A 1 448 ? -0.992 -13.988 -41.316 1.00 97.62 448 GLU A N 1
ATOM 3394 C CA . GLU A 1 448 ? -0.976 -12.849 -42.234 1.00 97.62 448 GLU A CA 1
ATOM 3395 C C . GLU A 1 448 ? -1.196 -11.529 -41.488 1.00 97.62 448 GLU A C 1
ATOM 3397 O O . GLU A 1 448 ? -2.181 -11.361 -40.771 1.00 97.62 448 GLU A O 1
ATOM 3402 N N . LEU A 1 449 ? -0.291 -10.566 -41.683 1.00 97.31 449 LEU A N 1
ATOM 3403 C CA . LEU A 1 449 ? -0.423 -9.202 -41.175 1.00 97.31 449 LEU A CA 1
ATOM 3404 C C . LEU A 1 449 ? -0.107 -8.209 -42.296 1.00 97.31 449 LEU A C 1
ATOM 3406 O O . LEU A 1 449 ? 0.970 -8.248 -42.892 1.00 97.31 449 LEU A O 1
ATOM 3410 N N . ALA A 1 450 ? -1.059 -7.320 -42.594 1.00 95.25 450 ALA A N 1
ATOM 3411 C CA . ALA A 1 450 ? -0.959 -6.348 -43.689 1.00 95.25 450 ALA A CA 1
ATOM 3412 C C . ALA A 1 450 ? -0.606 -6.988 -45.054 1.00 95.25 450 ALA A C 1
ATOM 3414 O O . ALA A 1 450 ? 0.208 -6.452 -45.809 1.00 95.25 450 ALA A O 1
ATOM 3415 N N . GLY A 1 451 ? -1.201 -8.153 -45.351 1.00 96.12 451 GLY A N 1
ATOM 3416 C CA . GLY A 1 451 ? -1.032 -8.867 -46.624 1.00 96.12 451 GLY A CA 1
ATOM 3417 C C . GLY A 1 451 ? 0.305 -9.600 -46.790 1.00 96.12 451 GLY A C 1
ATOM 3418 O O . GLY A 1 451 ? 0.665 -9.954 -47.910 1.00 96.12 451 GLY A O 1
ATOM 3419 N N . ARG A 1 452 ? 1.070 -9.806 -45.709 1.00 97.38 452 ARG A N 1
ATOM 3420 C CA . ARG A 1 452 ? 2.297 -10.618 -45.710 1.00 97.38 452 ARG A CA 1
ATOM 3421 C C . ARG A 1 452 ? 2.250 -11.671 -44.610 1.00 97.38 452 ARG A C 1
ATOM 3423 O O . ARG A 1 452 ? 1.824 -11.375 -43.497 1.00 97.38 452 ARG A O 1
ATOM 3430 N N . SER A 1 453 ? 2.740 -12.871 -44.908 1.00 97.69 453 SER A N 1
ATOM 3431 C CA . SER A 1 453 ? 2.893 -13.951 -43.933 1.00 97.69 453 SER A CA 1
ATOM 3432 C C . SER A 1 453 ? 4.109 -13.705 -43.035 1.00 97.69 453 SER A C 1
ATOM 3434 O O . SER A 1 453 ? 5.239 -13.553 -43.519 1.00 97.69 453 SER A O 1
ATOM 3436 N N . LEU A 1 454 ? 3.892 -13.669 -41.725 1.00 97.94 454 LEU A N 1
ATOM 3437 C CA . LEU A 1 454 ? 4.935 -13.500 -40.720 1.00 97.94 454 LEU A CA 1
ATOM 3438 C C . LEU A 1 454 ? 5.721 -14.800 -40.534 1.00 97.94 454 LEU A C 1
ATOM 3440 O O . LEU A 1 454 ? 5.156 -15.887 -40.609 1.00 97.94 454 LEU A O 1
ATOM 3444 N N . SER A 1 455 ? 7.020 -14.679 -40.251 1.00 97.50 455 SER A N 1
ATOM 3445 C CA . SER A 1 455 ? 7.831 -15.810 -39.780 1.00 97.50 455 SER A CA 1
ATOM 3446 C C . SER A 1 455 ? 8.308 -15.567 -38.356 1.00 97.50 455 SER A C 1
ATOM 3448 O O . SER A 1 455 ? 8.904 -14.524 -38.074 1.00 97.50 455 SER A O 1
ATOM 3450 N N . ALA A 1 456 ? 8.046 -16.506 -37.452 1.00 97.81 456 ALA A N 1
ATOM 3451 C CA . ALA A 1 456 ? 8.334 -16.370 -36.029 1.00 97.81 456 ALA A CA 1
ATOM 3452 C C . ALA A 1 456 ? 9.383 -17.393 -35.588 1.00 97.81 456 ALA A C 1
ATOM 3454 O O . ALA A 1 456 ? 9.243 -18.593 -35.804 1.00 97.81 456 ALA A O 1
ATOM 3455 N N . ARG A 1 457 ? 10.465 -16.929 -34.954 1.00 96.94 457 ARG A N 1
ATOM 3456 C CA . ARG A 1 457 ? 11.511 -17.807 -34.409 1.00 96.94 457 ARG A CA 1
ATOM 3457 C C . ARG A 1 457 ? 11.845 -17.434 -32.978 1.00 96.94 457 ARG A C 1
ATOM 3459 O O . ARG A 1 457 ? 12.123 -16.270 -32.685 1.00 96.94 457 ARG A O 1
ATOM 3466 N N . VAL A 1 458 ? 11.878 -18.428 -32.097 1.00 96.44 458 VAL A N 1
ATOM 3467 C CA . V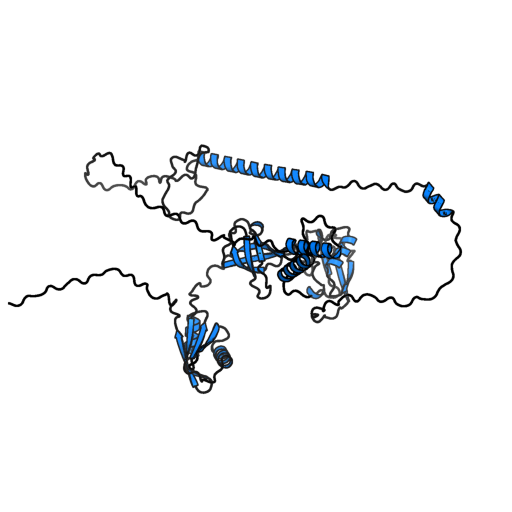AL A 1 458 ? 12.371 -18.246 -30.730 1.00 96.44 458 VAL A CA 1
ATOM 3468 C C . VAL A 1 458 ? 13.879 -18.060 -30.779 1.00 96.44 458 VAL A C 1
ATOM 3470 O O . VAL A 1 458 ? 14.610 -18.900 -31.306 1.00 96.44 458 VAL A O 1
ATOM 3473 N N . ARG A 1 459 ? 14.361 -16.956 -30.218 1.00 91.19 459 ARG A N 1
ATOM 3474 C CA . ARG A 1 459 ? 15.775 -16.771 -29.931 1.00 91.19 459 ARG A CA 1
ATOM 3475 C C . ARG A 1 459 ? 15.954 -17.046 -28.447 1.00 91.19 459 ARG A C 1
ATOM 3477 O O . ARG A 1 459 ? 15.475 -16.277 -27.617 1.00 91.19 459 ARG A O 1
ATOM 3484 N N . LYS A 1 460 ? 16.653 -18.134 -28.111 1.00 80.50 460 LYS A N 1
ATOM 3485 C CA . LYS A 1 460 ? 17.206 -18.279 -26.762 1.00 80.50 460 LYS A CA 1
ATOM 3486 C C . LYS A 1 460 ? 18.141 -17.093 -26.578 1.00 80.50 460 LYS A C 1
ATOM 3488 O O . LYS A 1 460 ? 19.093 -16.943 -27.348 1.00 80.50 460 LYS A O 1
ATOM 3493 N N . GLU A 1 461 ? 17.800 -16.192 -25.664 1.00 68.44 461 GLU A N 1
ATOM 3494 C CA . GLU A 1 461 ? 18.674 -15.090 -25.302 1.00 68.44 461 GLU A CA 1
ATOM 3495 C C . GLU A 1 461 ? 19.905 -15.738 -24.672 1.00 68.44 461 GLU A C 1
ATOM 3497 O O . GLU A 1 461 ? 19.892 -16.142 -23.517 1.00 68.44 461 GLU A O 1
ATOM 3502 N N . SER A 1 462 ? 20.927 -15.994 -25.495 1.00 56.19 462 SER A N 1
ATOM 3503 C CA . SER A 1 462 ? 22.191 -16.564 -25.048 1.00 56.19 462 SER A CA 1
ATOM 3504 C C . SER A 1 462 ? 22.704 -15.626 -23.968 1.00 56.19 462 SER A C 1
ATOM 3506 O O . SER A 1 462 ? 23.071 -14.493 -24.294 1.00 56.19 462 SER A O 1
ATOM 3508 N N . GLN A 1 463 ? 22.613 -16.072 -22.714 1.00 50.78 463 GLN A N 1
ATOM 3509 C CA . GLN A 1 463 ? 22.898 -15.305 -21.510 1.00 50.78 463 GLN A CA 1
ATOM 3510 C C . GLN A 1 463 ? 24.138 -14.445 -21.707 1.00 50.78 463 GLN A C 1
ATOM 3512 O O . GLN A 1 463 ? 25.254 -14.943 -21.651 1.00 50.78 463 GLN A O 1
ATOM 3517 N N . GLY A 1 464 ? 23.925 -13.156 -21.959 1.00 46.81 464 GLY A N 1
ATOM 3518 C CA . GLY A 1 464 ? 24.991 -12.196 -22.141 1.00 46.81 464 GLY A CA 1
ATOM 3519 C C . GLY A 1 464 ? 25.926 -12.508 -23.313 1.00 46.81 464 GLY A C 1
ATOM 3520 O O . GLY A 1 464 ? 26.724 -13.442 -23.324 1.00 46.81 464 GLY A O 1
ATOM 3521 N N . ARG A 1 465 ? 26.076 -11.509 -24.177 1.00 44.44 465 ARG A N 1
ATOM 3522 C CA . ARG A 1 465 ? 27.437 -11.024 -24.398 1.00 44.44 465 ARG A CA 1
ATOM 3523 C C . ARG A 1 465 ? 28.050 -10.693 -23.028 1.00 44.44 465 ARG A C 1
ATOM 3525 O O . ARG A 1 465 ? 28.036 -9.543 -22.598 1.00 44.44 465 ARG A O 1
ATOM 3532 N N . ARG A 1 466 ? 28.584 -11.705 -22.335 1.00 43.66 466 ARG A N 1
ATOM 3533 C CA . ARG A 1 466 ? 29.799 -11.496 -21.563 1.00 43.66 466 ARG A CA 1
ATOM 3534 C C . ARG A 1 466 ? 30.812 -10.930 -22.554 1.00 43.66 466 ARG A C 1
ATOM 3536 O O . ARG A 1 466 ? 30.816 -11.279 -23.737 1.00 43.66 466 ARG A O 1
ATOM 3543 N N . ARG A 1 467 ? 31.582 -9.974 -22.048 1.00 43.78 467 ARG A N 1
ATOM 3544 C CA . ARG A 1 467 ? 32.822 -9.460 -22.621 1.00 43.78 467 ARG A CA 1
ATOM 3545 C C . ARG A 1 467 ? 33.538 -10.533 -23.445 1.00 43.78 467 ARG A C 1
ATOM 3547 O O . ARG A 1 467 ? 33.495 -11.709 -23.088 1.00 43.78 467 ARG A O 1
ATOM 3554 N N . ALA A 1 468 ? 34.208 -10.096 -24.510 1.00 39.16 468 ALA A N 1
ATOM 3555 C CA . ALA A 1 468 ? 35.204 -10.909 -25.195 1.00 39.16 468 ALA A CA 1
ATOM 3556 C C . ALA A 1 468 ? 36.030 -11.705 -24.163 1.00 39.16 468 ALA A C 1
ATOM 3558 O O . ALA A 1 468 ? 36.333 -11.135 -23.108 1.00 39.16 468 ALA A O 1
ATOM 3559 N N . PRO A 1 469 ? 36.355 -12.986 -24.420 1.00 43.28 469 PRO A N 1
ATOM 3560 C CA . PRO A 1 469 ? 37.314 -13.689 -23.580 1.00 43.28 469 PRO A CA 1
ATOM 3561 C C . PRO A 1 469 ? 38.553 -12.798 -23.471 1.00 43.28 469 PRO A C 1
ATOM 3563 O O . PRO A 1 469 ? 39.065 -12.326 -24.489 1.00 43.28 469 PRO A O 1
ATOM 3566 N N . SER A 1 470 ? 38.965 -12.481 -22.243 1.00 40.88 470 SER A N 1
ATOM 3567 C CA . SER A 1 470 ? 40.291 -11.931 -22.007 1.00 40.88 470 SER A CA 1
ATOM 3568 C C . SER A 1 470 ? 41.276 -12.855 -22.713 1.00 40.88 470 SER A C 1
ATOM 3570 O O . SER A 1 470 ? 41.224 -14.072 -22.548 1.00 40.88 470 SER A O 1
ATOM 3572 N N . LEU A 1 471 ? 42.106 -12.274 -23.575 1.00 45.00 471 LEU A N 1
ATOM 3573 C CA . LEU A 1 471 ? 43.291 -12.931 -24.094 1.00 45.00 471 LEU A CA 1
ATOM 3574 C C . LEU A 1 471 ? 44.230 -13.130 -22.904 1.00 45.00 471 LEU A C 1
ATOM 3576 O O . LEU A 1 471 ? 45.069 -12.277 -22.632 1.00 45.00 471 LEU A O 1
ATOM 3580 N N . ASP A 1 472 ? 44.053 -14.228 -22.179 1.00 37.91 472 ASP A N 1
ATOM 3581 C CA . ASP A 1 472 ? 45.127 -14.783 -21.376 1.00 37.91 472 ASP A CA 1
ATOM 3582 C C . ASP A 1 472 ? 46.179 -15.301 -22.357 1.00 37.91 472 ASP A C 1
ATOM 3584 O O . ASP A 1 472 ? 46.050 -16.343 -23.003 1.00 37.91 472 ASP A O 1
ATOM 3588 N N . VAL A 1 473 ? 47.202 -14.469 -22.524 1.00 53.09 473 VAL A N 1
ATOM 3589 C CA . VAL A 1 473 ? 48.524 -14.869 -22.977 1.00 53.09 473 VAL A CA 1
ATOM 3590 C C . VAL A 1 473 ? 49.069 -15.827 -21.921 1.00 53.09 473 VAL A C 1
ATOM 3592 O O . VAL A 1 473 ? 49.539 -15.392 -20.878 1.00 53.09 473 VAL A O 1
ATOM 3595 N N . ALA A 1 474 ? 48.982 -17.127 -22.186 1.00 46.34 474 ALA A N 1
ATOM 3596 C CA . ALA A 1 474 ? 49.822 -18.136 -21.553 1.00 46.34 474 ALA A CA 1
ATOM 3597 C C . ALA A 1 474 ? 49.901 -19.373 -22.459 1.00 46.34 474 ALA A C 1
ATOM 3599 O O . ALA A 1 474 ? 49.049 -20.256 -22.449 1.00 46.34 474 ALA A O 1
ATOM 3600 N N . GLU A 1 475 ? 50.934 -19.363 -23.297 1.00 51.22 475 GLU A N 1
ATOM 3601 C CA . GLU A 1 475 ? 51.911 -20.449 -23.333 1.00 51.22 475 GLU A CA 1
ATOM 3602 C C . GLU A 1 475 ? 51.375 -21.885 -23.478 1.00 51.22 475 GLU A C 1
ATOM 3604 O O . GLU A 1 475 ? 51.269 -22.652 -22.528 1.00 51.22 475 GLU A O 1
ATOM 3609 N N . ALA A 1 476 ? 51.151 -22.292 -24.726 1.00 41.28 476 ALA A N 1
ATOM 3610 C CA . ALA A 1 476 ? 51.267 -23.690 -25.119 1.00 41.28 476 ALA A CA 1
ATOM 3611 C C . ALA A 1 476 ? 52.197 -23.762 -26.331 1.00 41.28 476 ALA A C 1
ATOM 3613 O O . ALA A 1 476 ? 51.794 -23.591 -27.484 1.00 41.28 476 ALA A O 1
ATOM 3614 N N . ALA A 1 477 ? 53.478 -23.954 -26.025 1.00 41.66 477 ALA A N 1
ATOM 3615 C CA . ALA A 1 477 ? 54.515 -24.289 -26.977 1.00 41.66 477 ALA A CA 1
ATOM 3616 C C . ALA A 1 477 ? 54.097 -25.509 -27.813 1.00 41.66 477 ALA A C 1
ATOM 3618 O O . ALA A 1 477 ? 53.757 -26.570 -27.288 1.00 41.66 477 ALA A O 1
ATOM 3619 N N . ALA A 1 478 ? 54.146 -25.353 -29.133 1.00 48.50 478 ALA A N 1
ATOM 3620 C CA . ALA A 1 478 ? 54.096 -26.469 -30.061 1.00 48.50 478 ALA A CA 1
ATOM 3621 C C . ALA A 1 478 ? 55.360 -27.337 -29.894 1.00 48.50 478 ALA A C 1
ATOM 3623 O O . ALA A 1 478 ? 56.463 -26.783 -29.858 1.00 48.50 478 ALA A O 1
ATOM 3624 N N . PRO A 1 479 ? 55.261 -28.678 -29.845 1.00 56.38 479 PRO A N 1
ATOM 3625 C CA . PRO A 1 479 ? 56.442 -29.519 -29.941 1.00 56.38 479 PRO A CA 1
ATOM 3626 C C . PRO A 1 479 ? 57.000 -29.452 -31.367 1.00 56.38 479 PRO A C 1
ATOM 3628 O O . PRO A 1 479 ? 56.332 -29.778 -32.351 1.00 56.38 479 PRO A O 1
ATOM 3631 N N . ALA A 1 480 ? 58.248 -29.001 -31.465 1.00 46.62 480 ALA A N 1
ATOM 3632 C CA . ALA A 1 480 ? 59.024 -28.974 -32.692 1.00 46.62 480 ALA A CA 1
ATOM 3633 C C . ALA A 1 480 ? 59.133 -30.381 -33.306 1.00 46.62 480 ALA A C 1
ATOM 3635 O O . ALA A 1 480 ? 59.563 -31.334 -32.658 1.00 46.62 480 ALA A O 1
ATOM 3636 N N . SER A 1 481 ? 58.777 -30.495 -34.586 1.00 54.56 481 SER A N 1
ATOM 3637 C CA . SER A 1 481 ? 59.089 -31.670 -35.402 1.00 54.56 481 SER A CA 1
ATOM 3638 C C . SER A 1 481 ? 60.599 -31.747 -35.670 1.00 54.56 481 SER A C 1
ATOM 3640 O O . SER A 1 481 ? 61.203 -30.723 -36.005 1.00 54.56 481 SER A O 1
ATOM 3642 N N . PRO A 1 482 ? 61.229 -32.932 -35.584 1.00 60.09 482 PRO A N 1
ATOM 3643 C CA . PRO A 1 482 ? 62.634 -33.094 -35.927 1.00 60.09 482 PRO A CA 1
ATOM 3644 C C . PRO A 1 482 ? 62.838 -32.977 -37.444 1.00 60.09 482 PRO A C 1
ATOM 3646 O O . PRO A 1 482 ? 62.225 -33.680 -38.247 1.00 60.09 482 PRO A O 1
ATOM 3649 N N . ARG A 1 483 ? 63.735 -32.065 -37.826 1.00 51.16 483 ARG A N 1
ATOM 3650 C CA . ARG A 1 483 ? 64.272 -31.906 -39.180 1.00 51.16 483 ARG A CA 1
ATOM 3651 C C . ARG A 1 483 ? 65.049 -33.169 -39.565 1.00 51.16 483 ARG A C 1
ATOM 3653 O O . ARG A 1 483 ? 66.085 -33.459 -38.975 1.00 51.16 483 ARG A O 1
ATOM 3660 N N . ALA A 1 484 ? 64.571 -33.882 -40.579 1.00 58.81 484 ALA A N 1
ATOM 3661 C CA . ALA A 1 484 ? 65.358 -34.880 -41.290 1.00 58.81 484 ALA A CA 1
ATOM 3662 C C . ALA A 1 484 ? 66.407 -34.181 -42.173 1.00 58.81 484 ALA A C 1
ATOM 3664 O O . ALA A 1 484 ? 66.081 -33.291 -42.961 1.00 58.81 484 ALA A O 1
ATOM 3665 N N . SER A 1 485 ? 67.668 -34.583 -42.026 1.00 53.06 485 SER A N 1
ATOM 3666 C CA . SER A 1 485 ? 68.778 -34.224 -42.911 1.00 53.06 485 SER A CA 1
ATOM 3667 C C . SER A 1 485 ? 68.647 -34.931 -44.265 1.00 53.06 485 SER A C 1
ATOM 3669 O O . SER A 1 485 ? 68.384 -36.135 -44.277 1.00 53.06 485 SER A O 1
ATOM 3671 N N . PRO A 1 486 ? 68.924 -34.268 -45.399 1.00 66.62 486 PRO A N 1
ATOM 3672 C CA . PRO A 1 486 ? 69.383 -34.957 -46.592 1.00 66.62 486 PRO A CA 1
ATOM 3673 C C . PRO A 1 486 ? 70.919 -35.006 -46.622 1.00 66.62 486 PRO A C 1
ATOM 3675 O O . PRO A 1 486 ? 71.597 -34.091 -46.150 1.00 66.62 486 PRO A O 1
ATOM 3678 N N . ARG A 1 487 ? 71.426 -36.126 -47.141 1.00 59.97 487 ARG A N 1
ATOM 3679 C CA . ARG A 1 487 ? 72.822 -36.353 -47.532 1.00 59.97 487 ARG A CA 1
ATOM 3680 C C . ARG A 1 487 ? 73.192 -35.565 -48.778 1.00 59.97 487 ARG A C 1
ATOM 3682 O O . ARG A 1 487 ? 72.282 -35.361 -49.614 1.00 59.97 487 ARG A O 1
#